Protein AF-A0A067C738-F1 (afdb_monomer)

Radius of gyration: 29.02 Å; Cα contacts (8 Å, |Δi|>4): 725; chains: 1; bounding box: 73×80×69 Å

Nearest PDB structures (foldseek):
  4gng-assembly1_A  TM=7.311E-01  e=3.292E-04  Homo sapiens
  9gbf-assembly2_B  TM=6.386E-01  e=1.486E-03  Homo sapiens
  5kq1-assembly1_A  TM=5.832E-01  e=2.709E-02  Schizosaccharomyces pombe 972h-
  2qkm-assembly2_E  TM=5.221E-01  e=3.581E-02  Schizosaccharomyces pombe
  2qkl-assembly1_A  TM=4.992E-01  e=1.094E-01  Schizosaccharomyces pombe

InterPro domains:
  IPR011011 Zinc finger, FYVE/PHD-type [SSF57903] (298-350)
  IPR013083 Zinc finger, RING/FYVE/PHD-type [G3DSA:3.30.40.10] (387-468)

Secondary structure (DSSP, 8-state):
-EEEEEEEEEESSS-SS-EEEEEEEEEEEEEEEPPP-SS-TT--EEEEEEEE-TTT--EEEEEETTT-EEETTEEEEESSSSEEEEEEESSHHHHHHHHHHHHHHHHHHHHHHHHHHHTTHHHHHHHHHHHHHHHHHHHHHHHHHHTTS-----PPPPPPPP-HHHHHHHHHHTTEEE-----TTS-----TTT----SEEEE-TT--TT-EEEHHHHHHHH---HHHHHHTSS----TTTTT---SHHHHS--PPP-BTTT---SSEEE-SS--B-TT--B-EEEHHHHHHHHHHHHSSS---TTT---S---EE-TTT--EE-HHHHHHHEEE-SSSTT-EEEHHHHS--TTGGG--THHHHTT-----TT-HHHHHHHHHHHHHHHHHT-S---SS-SB-TTT--BSS-PPP-SSSPBTTTB----GGGB-TTT-PBPSEEESSSS-EE-GGG--TTPEEEEE--TTSTT-EEEE-HHHHHHHHHHHHTTSS-TTGGG---

Solvent-accessible surface area (backbone atoms only — not comparable to full-atom values): 29401 Å² total; per-residue (Å²): 103,79,41,60,22,30,32,28,37,28,44,72,92,50,71,95,64,71,45,77,76,31,85,60,26,24,42,32,67,42,75,42,73,45,79,60,38,99,91,38,76,82,21,69,61,60,38,33,39,37,30,20,33,76,85,79,61,47,78,75,49,76,42,50,57,87,64,49,45,80,55,97,53,29,41,35,35,72,74,51,100,53,31,39,35,36,39,37,45,76,44,72,66,58,37,53,52,49,52,51,50,53,52,51,51,52,49,49,53,49,48,50,56,44,49,71,71,20,77,68,50,41,60,46,44,55,48,44,52,50,47,46,51,46,53,50,47,54,47,50,54,53,47,60,62,42,74,78,58,78,86,83,91,80,86,84,83,86,74,87,78,76,70,60,35,60,59,23,20,61,59,35,56,75,31,54,44,71,55,65,87,69,63,100,80,64,83,76,73,41,15,64,82,78,66,45,71,55,60,47,33,40,47,29,88,84,69,48,84,76,47,24,37,30,60,67,54,42,32,75,76,67,72,45,55,68,67,43,38,70,58,6,77,40,70,81,70,46,42,68,86,64,74,62,49,87,44,68,90,69,58,53,70,78,72,73,62,36,10,74,77,80,61,43,66,61,70,53,42,74,36,93,84,48,62,38,34,66,84,67,47,76,35,24,26,19,58,69,52,46,49,45,31,50,58,38,68,75,43,92,60,79,45,15,69,85,54,26,43,69,61,83,50,89,47,50,22,70,80,82,61,51,32,34,28,72,82,51,36,75,54,28,40,52,77,77,45,96,63,91,82,48,41,38,35,23,53,77,68,47,93,45,89,70,47,83,69,75,60,79,71,43,67,82,69,73,53,59,76,66,44,95,88,37,71,62,40,47,51,48,46,50,49,52,51,54,54,50,57,68,66,64,74,57,85,70,72,88,64,71,79,41,41,68,81,83,61,50,62,76,93,75,88,74,62,41,75,86,55,64,50,88,97,71,55,76,50,72,53,64,49,57,24,8,73,88,75,61,45,67,35,38,34,29,31,75,81,40,59,57,16,14,25,84,93,61,58,59,89,75,40,44,84,56,44,76,44,61,87,82,42,72,89,22,31,24,25,42,41,53,74,58,46,56,52,50,50,51,35,20,76,70,69,68,40,62,81,67,58,84,69,69,64,132

Organism: Saprolegnia parasitica (strain CBS 223.65) (NCBI:txid695850)

Mean predicted aligned error: 21.04 Å

Foldseek 3Di:
DKFWFWKWKDFQPDDDDIHTPGRIKIWDWDWDQAPADPVRNPSQTQIKTFIAHPPPRHTPAMDGLVQWDQDDQWIWGARDPGMIMITHGPDPVRSVVVVVVSVVSVVVNVVSVCCVVCVPPVCVVVVVVVVVVVVVVVCVVVVVVCVVPDDDDDDDDDDDDDPQQVVLLVQLVVQKDQPDPDDPPDDQQAALAPRHHDRIKGHAPVRDSSQIHHQVCCCPQVVDHPVCNNRSVDHDHRCVVVLNDDHPVSPVPLPQAAAPAPRHSPQWDFQPQDQAWLVRRGHIHHPVQNVLLVVLVVDPQQAANRRNDNPDQPDAAPPPRHTHRPVVLVGFWDDPDPPNPHIHGSLGPDPDPVSVQRDPVCVVVLNQRDDVVDLLSLLLNLLVVLVVQVVVPDPHPLDDQADQASRHGDDDDDACLPHADPPPGHHHALQQAAPPPGHGFQEAESRHSHTHHPVPPDPPKAWQACDPPSRPNHTYIHDPVNLVSVCVCCVVVSDPPPNSNPHD

pLDDT: mean 77.43, std 17.4, range [38.72, 97.25]

Sequence (504 aa):
MGFRGALLERRRDAGPGFRAVAASCELVLVIERIAPSEIDASGTVDAKALFQDPATKQLLSIARLADVTLEAGAVFWHADEAAVHCFRFDAAFAFAEVQRAVASIRRQEQLALVQHSLDAKHYATCANIMTSIVATEDRKEKNAIKRVRDEPVRARKKQPRHDASSDNRTFNLQWIGSAKPASANDARSVCHLCHLAHDRMFHCPNGEARHTYCANCVRKHFGQDETEFLSGAIRYHCRLCAHACSCEACQLPPQLPTCVVCTSKDDVAPHPSVLQNTRGQPLSLCASCLETLRASQEGSVPFCTLCGGLDDTELRCSTCKREFCDPCQDLMGTSLCAAKTKWQCASCVLPSFASIAIQPKAKAMGIVLVDPNDALTYTVSYAQMLVQREANKVPAKISEDSCFCCKDGGVLIECDHIAAIPDKGLWRCPRHFCFKCSAPTTHCCRFCVAAYCEKHVPRAAVMLGPAPSDLPDTTYIACRPCIEQLDEAAARGLLPSGFYKAIM

Structure (mmCIF, N/CA/C/O backbone):
data_AF-A0A067C738-F1
#
_entry.id   AF-A0A067C738-F1
#
loop_
_atom_site.group_PDB
_atom_site.id
_atom_site.type_symbol
_atom_site.label_atom_id
_atom_site.label_alt_id
_atom_site.label_comp_id
_atom_site.label_asym_id
_atom_site.label_entity_id
_atom_site.label_seq_id
_atom_site.pdbx_PDB_ins_code
_atom_site.Cartn_x
_atom_site.Cartn_y
_atom_site.Cartn_z
_atom_site.occupancy
_atom_site.B_iso_or_equiv
_atom_site.auth_seq_id
_atom_site.auth_comp_id
_atom_site.auth_asym_id
_atom_site.auth_atom_id
_atom_site.pdbx_PDB_model_num
ATOM 1 N N . MET A 1 1 ? -6.755 14.455 -17.516 1.00 60.12 1 MET A N 1
ATOM 2 C CA . MET A 1 1 ? -7.634 14.882 -16.398 1.00 60.12 1 MET A CA 1
ATOM 3 C C . MET A 1 1 ? -7.464 16.379 -16.215 1.00 60.12 1 MET A C 1
ATOM 5 O O . MET A 1 1 ? -6.321 16.817 -16.261 1.00 60.12 1 MET A O 1
ATOM 9 N N . GLY A 1 2 ? -8.559 17.134 -16.084 1.00 77.44 2 GLY A N 1
ATOM 10 C CA . GLY A 1 2 ? -8.537 18.590 -15.902 1.00 77.44 2 GLY A CA 1
ATOM 11 C C . GLY A 1 2 ? -8.889 18.976 -14.465 1.00 77.44 2 GLY A C 1
ATOM 12 O O . GLY A 1 2 ? -9.866 18.462 -13.923 1.00 77.44 2 GLY A O 1
ATOM 13 N N . PHE A 1 3 ? -8.110 19.863 -13.851 1.00 91.31 3 PHE A N 1
ATOM 14 C CA . PHE A 1 3 ? -8.323 20.356 -12.486 1.00 91.31 3 PHE A CA 1
ATOM 15 C C . PHE A 1 3 ? -8.498 21.874 -12.497 1.00 91.31 3 PHE A C 1
ATOM 17 O O . PHE A 1 3 ? -7.795 22.563 -13.229 1.00 91.31 3 PHE A O 1
ATOM 24 N N . ARG A 1 4 ? -9.432 22.402 -11.699 1.00 94.69 4 ARG A N 1
ATOM 25 C CA . ARG A 1 4 ? -9.735 23.842 -11.636 1.00 94.69 4 ARG A CA 1
ATOM 26 C C . ARG A 1 4 ? -8.970 24.536 -10.509 1.00 94.69 4 ARG A C 1
ATOM 28 O O . ARG A 1 4 ? -8.743 23.947 -9.446 1.00 94.69 4 ARG A O 1
ATOM 35 N N . GLY A 1 5 ? -8.562 25.770 -10.773 1.00 95.62 5 GLY A N 1
ATOM 36 C CA . GLY A 1 5 ? -7.835 26.603 -9.829 1.00 95.62 5 GLY A CA 1
ATOM 37 C C . GLY A 1 5 ? -7.567 28.003 -10.366 1.00 95.62 5 GLY A C 1
ATOM 38 O O . GLY A 1 5 ? -8.032 28.371 -11.444 1.00 95.62 5 GLY A O 1
ATOM 39 N N . ALA A 1 6 ? -6.756 28.763 -9.636 1.00 96.75 6 ALA A N 1
ATOM 40 C CA . ALA A 1 6 ? -6.251 30.067 -10.057 1.00 96.75 6 ALA A CA 1
ATOM 41 C C . ALA A 1 6 ? -4.759 29.983 -10.400 1.00 96.75 6 ALA A C 1
ATOM 43 O O . ALA A 1 6 ? -3.989 29.336 -9.686 1.00 96.75 6 ALA A O 1
ATOM 44 N N . LEU A 1 7 ? -4.344 30.668 -11.470 1.00 97.25 7 LEU A N 1
ATOM 45 C CA . LEU A 1 7 ? -2.940 30.815 -11.846 1.00 97.25 7 LEU A CA 1
ATOM 46 C C . LEU A 1 7 ? -2.413 32.159 -11.350 1.00 97.25 7 LEU A C 1
ATOM 48 O O . LEU A 1 7 ? -2.953 33.217 -11.680 1.00 97.25 7 LEU A O 1
ATOM 52 N N . LEU A 1 8 ? -1.340 32.109 -10.576 1.00 96.50 8 LEU A N 1
ATOM 53 C CA . LEU A 1 8 ? -0.698 33.245 -9.940 1.00 96.50 8 LEU A CA 1
ATOM 54 C C . LEU A 1 8 ? 0.774 33.320 -10.364 1.00 96.50 8 LEU A C 1
ATOM 56 O O . LEU A 1 8 ? 1.400 32.299 -10.628 1.00 96.50 8 LEU A O 1
ATOM 60 N N . GLU A 1 9 ? 1.349 34.517 -10.370 1.00 95.69 9 GLU A N 1
ATOM 61 C CA . GLU A 1 9 ? 2.761 34.761 -10.672 1.00 95.69 9 GLU A CA 1
ATOM 62 C C . GLU A 1 9 ? 3.375 35.661 -9.605 1.00 95.69 9 GLU A C 1
ATOM 64 O O . GLU A 1 9 ? 2.766 36.627 -9.146 1.00 95.69 9 GLU A O 1
ATOM 69 N N . ARG A 1 10 ? 4.616 35.371 -9.236 1.00 93.31 10 ARG A N 1
ATOM 70 C CA . ARG A 1 10 ? 5.464 36.269 -8.466 1.00 93.31 10 ARG A CA 1
ATOM 71 C C . ARG A 1 10 ? 6.724 36.553 -9.260 1.00 93.31 10 ARG A C 1
ATOM 73 O O . ARG A 1 10 ? 7.452 35.622 -9.592 1.00 93.31 10 ARG A O 1
ATOM 80 N N . ARG A 1 11 ? 7.012 37.832 -9.499 1.00 92.75 11 ARG A N 1
ATOM 81 C CA . ARG A 1 11 ? 8.268 38.261 -10.120 1.00 92.75 11 ARG A CA 1
ATOM 82 C C . ARG A 1 11 ? 9.243 38.799 -9.078 1.00 92.75 11 ARG A C 1
ATOM 84 O O . ARG A 1 11 ? 8.827 39.334 -8.053 1.00 92.75 11 ARG A O 1
ATOM 91 N N . ARG A 1 12 ? 10.538 38.619 -9.325 1.00 85.56 12 ARG A N 1
ATOM 92 C CA . ARG A 1 12 ? 11.636 38.982 -8.416 1.00 85.56 12 ARG A CA 1
ATOM 93 C C . ARG A 1 12 ? 11.843 40.499 -8.324 1.00 85.56 12 ARG A C 1
ATOM 95 O O . ARG A 1 12 ? 12.292 40.984 -7.293 1.00 85.56 12 ARG A O 1
ATOM 102 N N . ASP A 1 13 ? 11.513 41.211 -9.397 1.00 86.12 13 ASP A N 1
ATOM 103 C CA . ASP A 1 13 ? 11.526 42.671 -9.535 1.00 86.12 13 ASP A CA 1
ATOM 104 C C . ASP A 1 13 ? 10.233 43.338 -9.033 1.00 86.12 13 ASP A C 1
ATOM 106 O O . ASP A 1 13 ? 10.204 44.547 -8.803 1.00 86.12 13 ASP A O 1
ATOM 110 N N . ALA A 1 14 ? 9.171 42.558 -8.824 1.00 75.94 14 ALA A N 1
ATOM 111 C CA . ALA A 1 14 ? 7.927 43.030 -8.236 1.00 75.94 14 ALA A CA 1
ATOM 112 C C . ALA A 1 14 ? 7.981 42.980 -6.697 1.00 75.94 14 ALA A C 1
ATOM 114 O O . ALA A 1 14 ? 8.724 42.201 -6.096 1.00 75.94 14 ALA A O 1
ATOM 115 N N . GLY A 1 15 ? 7.168 43.821 -6.047 1.00 77.94 15 GLY A N 1
ATOM 116 C CA . GLY A 1 15 ? 7.011 43.828 -4.590 1.00 77.94 15 GLY A CA 1
ATOM 117 C C . GLY A 1 15 ? 6.569 42.470 -4.008 1.00 77.94 15 GLY A C 1
ATOM 118 O O . GLY A 1 15 ? 6.277 41.522 -4.740 1.00 77.94 15 GLY A O 1
ATOM 119 N N . PRO A 1 16 ? 6.510 42.338 -2.671 1.00 80.38 16 PRO A N 1
ATOM 120 C CA . PRO A 1 16 ? 6.149 41.077 -2.033 1.00 80.38 16 PRO A CA 1
ATOM 121 C C . PRO A 1 16 ? 4.723 40.645 -2.411 1.00 80.38 16 PRO A C 1
ATOM 123 O O . PRO A 1 16 ? 3.777 41.410 -2.253 1.00 80.38 16 PRO A O 1
ATOM 126 N N . GLY A 1 17 ? 4.567 39.396 -2.862 1.00 86.19 17 GLY A N 1
ATOM 127 C CA . GLY A 1 17 ? 3.261 38.781 -3.115 1.00 86.19 17 GLY A CA 1
ATOM 128 C C . GLY A 1 17 ? 3.160 38.070 -4.461 1.00 86.19 17 GLY A C 1
ATOM 129 O O . GLY A 1 17 ? 4.087 38.088 -5.267 1.00 86.19 17 GLY A O 1
ATOM 130 N N . PHE A 1 18 ? 2.023 37.414 -4.677 1.00 91.50 18 PHE A N 1
ATOM 131 C CA . PHE A 1 18 ? 1.648 36.821 -5.958 1.00 91.50 18 PHE A CA 1
ATOM 132 C C . PHE A 1 18 ? 0.549 37.675 -6.600 1.00 91.50 18 PHE A C 1
ATOM 134 O O . PHE A 1 18 ? -0.413 38.045 -5.926 1.00 91.50 18 PHE A O 1
ATOM 141 N N . ARG A 1 19 ? 0.670 37.963 -7.898 1.00 94.06 19 ARG A N 1
ATOM 142 C CA . ARG A 1 19 ? -0.390 38.567 -8.714 1.00 94.06 19 ARG A CA 1
ATOM 143 C C . ARG A 1 19 ? -1.177 37.482 -9.439 1.00 94.06 19 ARG A C 1
ATOM 145 O O . ARG A 1 19 ? -0.601 36.475 -9.840 1.00 94.06 19 ARG A O 1
ATOM 152 N N . ALA A 1 20 ? -2.477 37.680 -9.627 1.00 94.12 20 ALA A N 1
ATOM 153 C CA . ALA A 1 20 ? -3.279 36.763 -10.429 1.00 94.12 20 ALA A CA 1
ATOM 154 C C . ALA A 1 20 ? -2.957 36.942 -11.919 1.00 94.12 20 ALA A C 1
ATOM 156 O O . ALA A 1 20 ? -3.075 38.045 -12.448 1.00 94.12 20 ALA A O 1
ATOM 157 N N . VAL A 1 21 ? -2.559 35.854 -12.578 1.00 93.44 21 VAL A N 1
ATOM 158 C CA . VAL A 1 21 ? -2.410 35.769 -14.040 1.00 93.44 21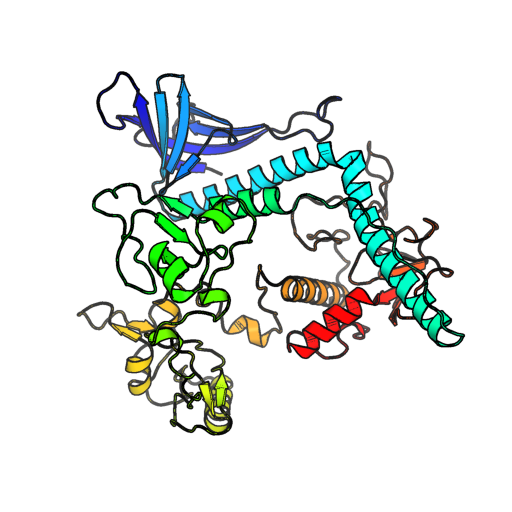 VAL A CA 1
ATOM 159 C C . VAL A 1 21 ? -3.746 35.377 -14.663 1.00 93.44 21 VAL A C 1
ATOM 161 O O . VAL A 1 21 ? -4.170 35.971 -15.647 1.00 93.44 21 VAL A O 1
ATOM 164 N N . ALA A 1 22 ? -4.438 34.413 -14.049 1.00 96.00 22 ALA A N 1
ATOM 165 C CA . ALA A 1 22 ? -5.795 34.029 -14.409 1.00 96.00 22 ALA A CA 1
ATOM 166 C C . ALA A 1 22 ? -6.576 33.609 -13.159 1.00 96.00 22 ALA A C 1
ATOM 168 O O . ALA A 1 22 ? -6.132 32.751 -12.394 1.00 96.00 22 ALA A O 1
ATOM 169 N N . ALA A 1 23 ? -7.756 34.201 -12.965 1.00 93.19 23 ALA A N 1
ATOM 170 C CA . ALA A 1 23 ? -8.640 33.870 -11.846 1.00 93.19 23 ALA A CA 1
ATOM 171 C C . ALA A 1 23 ? -9.281 32.479 -11.986 1.00 93.19 23 ALA A C 1
ATOM 173 O O . ALA A 1 23 ? -9.658 31.879 -10.987 1.00 93.19 23 ALA A O 1
ATOM 174 N N . SER A 1 24 ? -9.385 31.969 -13.216 1.00 94.88 24 SER A N 1
ATOM 175 C CA . SER A 1 24 ? -9.829 30.611 -13.502 1.00 94.88 24 SER A CA 1
ATOM 176 C C . SER A 1 24 ? -8.886 29.976 -14.514 1.00 94.88 24 SER A C 1
ATOM 178 O O . SER A 1 24 ? -8.642 30.523 -15.586 1.00 94.88 24 SER A O 1
ATOM 180 N N . CYS A 1 25 ? -8.324 28.837 -14.144 1.00 96.44 25 CYS A N 1
ATOM 181 C CA . CYS A 1 25 ? -7.328 28.104 -14.898 1.00 96.44 25 CYS A CA 1
ATOM 182 C C . CYS A 1 25 ? -7.613 26.604 -14.776 1.00 96.44 25 CYS A C 1
ATOM 184 O O . CYS A 1 25 ? -8.096 26.111 -13.752 1.00 96.44 25 CYS A O 1
ATOM 186 N N . GLU A 1 26 ? -7.339 25.874 -15.847 1.00 96.94 26 GLU A N 1
ATOM 187 C CA . GLU A 1 26 ? -7.391 24.424 -15.905 1.00 96.94 26 GLU A CA 1
ATOM 188 C C . GLU A 1 26 ? -5.979 23.852 -15.951 1.00 96.94 26 GLU A C 1
ATOM 190 O O . GLU A 1 26 ? -5.241 24.100 -16.901 1.00 96.94 26 GLU A O 1
ATOM 195 N N . LEU A 1 27 ? -5.629 23.041 -14.958 1.00 95.38 27 LEU A N 1
ATOM 196 C CA . LEU A 1 27 ? -4.454 22.184 -15.004 1.00 95.38 27 LEU A CA 1
ATOM 197 C C . LEU A 1 27 ? -4.805 20.883 -15.728 1.00 95.38 27 LEU A C 1
ATOM 199 O O . LEU A 1 27 ? -5.680 20.139 -15.283 1.00 95.38 27 LEU A O 1
ATOM 203 N N . VAL A 1 28 ? -4.071 20.571 -16.790 1.00 93.06 28 VAL A N 1
ATOM 204 C CA . VAL A 1 28 ? -4.126 19.295 -17.501 1.00 93.06 28 VAL A CA 1
ATOM 205 C C . VAL A 1 28 ? -2.760 18.628 -17.435 1.00 93.06 28 VAL A C 1
ATOM 207 O O . VAL A 1 28 ? -1.756 19.187 -17.868 1.00 93.06 28 VAL A O 1
ATOM 210 N N . LEU A 1 29 ? -2.723 17.411 -16.899 1.00 88.19 29 LEU A N 1
ATOM 211 C CA . LEU A 1 29 ? -1.525 16.575 -16.939 1.00 88.19 29 LEU A CA 1
ATOM 212 C C . LEU A 1 29 ? -1.472 15.847 -18.280 1.00 88.19 29 LEU A C 1
ATOM 214 O O . LEU A 1 29 ? -2.407 15.111 -18.616 1.00 88.19 29 LEU A O 1
ATOM 218 N N . VAL A 1 30 ? -0.389 16.055 -19.022 1.00 83.56 30 VAL A N 1
ATOM 219 C CA . VAL A 1 30 ? -0.126 15.419 -20.311 1.00 83.56 30 VAL A CA 1
ATOM 220 C C . VAL A 1 30 ? 1.126 14.569 -20.215 1.00 83.56 30 VAL A C 1
ATOM 222 O O . VAL A 1 30 ? 2.119 14.936 -19.597 1.00 83.56 30 VAL A O 1
ATOM 225 N N . ILE A 1 31 ? 1.026 13.392 -20.812 1.00 73.56 31 ILE A N 1
ATOM 226 C CA . ILE A 1 31 ? 2.033 12.341 -20.828 1.00 73.56 31 ILE A CA 1
ATOM 227 C C . ILE A 1 31 ? 2.347 12.147 -22.310 1.00 73.56 31 ILE A C 1
ATOM 229 O O . ILE A 1 31 ? 1.601 11.458 -23.009 1.00 73.56 31 ILE A O 1
ATOM 233 N N . GLU A 1 32 ? 3.380 12.824 -22.815 1.00 63.81 32 GLU A N 1
ATOM 234 C CA . GLU A 1 32 ? 3.818 12.651 -24.202 1.00 63.81 32 GLU A CA 1
ATOM 235 C C . GLU A 1 32 ? 4.728 11.428 -24.281 1.00 63.81 32 GLU A C 1
ATOM 237 O O . GLU A 1 32 ? 5.767 11.369 -23.628 1.00 63.81 32 GLU A O 1
ATOM 242 N N . ARG A 1 33 ? 4.328 10.431 -25.074 1.00 57.38 33 ARG A N 1
ATOM 243 C CA . ARG A 1 33 ? 5.192 9.293 -25.396 1.00 57.38 33 ARG A CA 1
ATOM 244 C C . ARG A 1 33 ? 6.021 9.654 -26.618 1.00 57.38 33 ARG A C 1
ATOM 246 O O . ARG A 1 33 ? 5.463 9.802 -27.705 1.00 57.38 33 ARG A O 1
ATOM 253 N N . ILE A 1 34 ? 7.330 9.784 -26.445 1.00 56.16 34 ILE A N 1
ATOM 254 C CA . ILE A 1 34 ? 8.255 9.933 -27.569 1.00 56.16 34 ILE A CA 1
ATOM 255 C C . ILE A 1 34 ? 8.500 8.539 -28.160 1.00 56.16 34 ILE A C 1
ATOM 257 O O . ILE A 1 34 ? 8.542 7.544 -27.433 1.00 56.16 34 ILE A O 1
ATOM 261 N N . ALA A 1 35 ? 8.610 8.449 -29.489 1.00 51.84 35 ALA A N 1
ATOM 262 C CA . ALA A 1 35 ? 8.999 7.205 -30.142 1.00 51.84 35 ALA A CA 1
ATOM 263 C C . ALA A 1 35 ? 10.351 6.726 -29.573 1.00 51.84 35 ALA A C 1
ATOM 265 O O . ALA A 1 35 ? 11.248 7.553 -29.390 1.00 51.84 35 ALA A O 1
ATOM 266 N N . PRO A 1 36 ? 10.510 5.423 -29.283 1.00 53.59 36 PRO A N 1
ATOM 267 C CA . PRO A 1 36 ? 11.765 4.912 -28.754 1.00 53.59 36 PRO A CA 1
ATOM 268 C C . PRO A 1 36 ? 12.918 5.237 -29.713 1.00 53.59 36 PRO A C 1
ATOM 270 O O . PRO A 1 36 ? 12.786 5.090 -30.928 1.00 53.59 36 PRO A O 1
ATOM 273 N N . SER A 1 37 ? 14.038 5.702 -29.164 1.00 49.22 37 SER A N 1
ATOM 274 C CA . SER A 1 37 ? 15.256 6.045 -29.908 1.00 49.22 37 SER A CA 1
ATOM 275 C C . SER A 1 37 ? 16.437 5.201 -29.429 1.00 49.22 37 SER A C 1
ATOM 277 O O . SER A 1 37 ? 16.372 4.597 -28.363 1.00 49.22 37 SER A O 1
ATOM 279 N N . GLU A 1 38 ? 17.545 5.179 -30.175 1.00 43.72 38 GLU A N 1
ATOM 280 C CA . GLU A 1 38 ? 18.764 4.458 -29.759 1.00 43.72 38 GLU A CA 1
ATOM 281 C C . GLU A 1 38 ? 19.337 4.959 -28.419 1.00 43.72 38 GLU A C 1
ATOM 283 O O . GLU A 1 38 ? 20.021 4.217 -27.719 1.00 43.72 38 GLU A O 1
ATOM 288 N N . ILE A 1 39 ? 19.035 6.205 -28.041 1.00 43.75 39 ILE A N 1
ATOM 289 C CA . ILE A 1 39 ? 19.454 6.814 -26.770 1.00 43.75 39 ILE A CA 1
ATOM 290 C C . ILE A 1 39 ? 18.414 6.538 -25.666 1.00 43.75 39 ILE A C 1
ATOM 292 O O . ILE A 1 39 ? 18.765 6.391 -24.494 1.00 43.75 39 ILE A O 1
ATOM 296 N N . ASP A 1 40 ? 17.140 6.408 -26.041 1.00 45.28 40 ASP A N 1
ATOM 297 C CA . ASP A 1 40 ? 16.008 6.164 -25.148 1.00 45.28 40 ASP A CA 1
ATOM 298 C C . ASP A 1 40 ? 15.085 5.071 -25.708 1.00 45.28 40 ASP A C 1
ATOM 300 O O . ASP A 1 40 ? 14.031 5.338 -26.294 1.00 45.28 40 ASP A O 1
ATOM 304 N N . ALA A 1 41 ? 15.492 3.815 -25.520 1.00 48.84 41 ALA A N 1
ATOM 305 C CA . ALA A 1 41 ? 14.759 2.641 -25.992 1.00 48.84 41 ALA A CA 1
ATOM 306 C C . ALA A 1 41 ? 13.438 2.398 -25.233 1.00 48.84 41 ALA A C 1
ATOM 308 O O . ALA A 1 41 ? 12.624 1.578 -25.659 1.00 48.84 41 ALA A O 1
ATOM 309 N N . SER A 1 42 ? 13.212 3.111 -24.121 1.00 50.00 42 SER A N 1
ATOM 310 C CA . SER A 1 42 ? 11.985 3.021 -23.324 1.00 50.00 42 SER A CA 1
ATOM 311 C C . SER A 1 42 ? 10.863 3.929 -23.843 1.00 50.00 42 SER A C 1
ATOM 313 O O . SER A 1 42 ? 9.698 3.711 -23.504 1.00 50.00 42 SER A O 1
ATOM 315 N N . GLY A 1 43 ? 11.199 4.914 -24.690 1.00 51.81 43 GLY A N 1
ATOM 316 C CA . GLY A 1 43 ? 10.274 5.968 -25.109 1.00 51.81 43 GLY A CA 1
ATOM 317 C C . GLY A 1 43 ? 9.851 6.835 -23.922 1.00 51.81 43 GLY A C 1
ATOM 318 O O . GLY A 1 43 ? 8.652 6.989 -23.667 1.00 51.81 43 GLY A O 1
ATOM 319 N N . THR A 1 44 ? 10.826 7.328 -23.150 1.00 51.66 44 THR A N 1
ATOM 320 C CA . THR A 1 44 ? 10.587 8.018 -21.882 1.00 51.66 44 THR A CA 1
ATOM 321 C C . THR A 1 44 ? 9.690 9.229 -22.092 1.00 51.66 44 THR A C 1
ATOM 323 O O . THR A 1 44 ? 9.772 9.990 -23.057 1.00 51.66 44 THR A O 1
ATOM 326 N N . VAL A 1 45 ? 8.777 9.342 -21.144 1.00 58.81 45 VAL A N 1
ATOM 327 C CA . VAL A 1 45 ? 7.610 10.196 -21.148 1.00 58.81 45 VAL A CA 1
ATOM 328 C C . VAL A 1 45 ? 8.015 11.614 -20.753 1.00 58.81 45 VAL A C 1
ATOM 330 O O . VAL A 1 45 ? 8.363 11.840 -19.598 1.00 58.81 45 VAL A O 1
ATOM 333 N N . ASP A 1 46 ? 7.937 12.582 -21.667 1.00 63.78 46 ASP A N 1
ATOM 334 C CA . ASP A 1 46 ? 8.006 13.997 -21.285 1.00 63.78 46 ASP A CA 1
ATOM 335 C C . ASP A 1 46 ? 6.645 14.377 -20.690 1.00 63.78 46 ASP A C 1
ATOM 337 O O . ASP A 1 46 ? 5.652 14.602 -21.394 1.00 63.78 46 ASP A O 1
ATOM 341 N N . ALA A 1 47 ? 6.559 14.317 -19.363 1.00 78.94 47 ALA A N 1
ATOM 342 C CA . ALA A 1 47 ? 5.329 14.588 -18.649 1.00 78.94 47 ALA A CA 1
ATOM 343 C C . ALA A 1 47 ? 5.230 16.092 -18.349 1.00 78.94 47 ALA A C 1
ATOM 345 O O . ALA A 1 47 ? 6.072 16.682 -17.665 1.00 78.94 47 ALA A O 1
ATOM 346 N N . LYS A 1 48 ? 4.169 16.726 -18.849 1.00 87.56 48 LYS A N 1
ATOM 347 C CA . LYS A 1 48 ? 3.955 18.174 -18.771 1.00 87.56 48 LYS A CA 1
ATOM 348 C C . LYS A 1 48 ? 2.679 18.496 -18.008 1.00 87.56 48 LYS A C 1
ATOM 350 O O . LYS A 1 48 ? 1.649 17.840 -18.157 1.00 87.56 48 LYS A O 1
ATOM 355 N N . ALA A 1 49 ? 2.743 19.545 -17.204 1.00 90.94 49 ALA A N 1
ATOM 356 C CA . ALA A 1 49 ? 1.587 20.223 -16.651 1.00 90.94 49 ALA A CA 1
ATOM 357 C C . ALA A 1 49 ? 1.242 21.402 -17.568 1.00 90.94 49 ALA A C 1
ATOM 359 O O . ALA A 1 49 ? 2.014 22.354 -17.683 1.00 90.94 49 ALA A O 1
ATOM 360 N N . LEU A 1 50 ? 0.097 21.318 -18.240 1.00 94.06 50 LEU A N 1
ATOM 361 C CA . LEU A 1 50 ? -0.467 22.398 -19.043 1.00 94.06 50 LEU A CA 1
ATOM 362 C C . LEU A 1 50 ? -1.446 23.189 -18.186 1.00 94.06 50 LEU A C 1
ATOM 364 O O . LEU A 1 50 ? -2.310 22.610 -17.531 1.00 94.06 50 LEU A O 1
ATOM 368 N N . PHE A 1 51 ? -1.337 24.506 -18.236 1.00 95.56 51 PHE A N 1
ATOM 369 C CA . PHE A 1 51 ? -2.231 25.433 -17.563 1.00 95.56 51 PHE A CA 1
ATOM 370 C C . PHE A 1 51 ? -2.928 26.243 -18.640 1.00 95.56 51 PHE A C 1
ATOM 372 O O . PHE A 1 51 ? -2.273 26.993 -19.361 1.00 95.56 51 PHE A O 1
ATOM 379 N N . GLN A 1 52 ? -4.233 26.066 -18.789 1.00 96.75 52 GLN A N 1
ATOM 380 C CA . GLN A 1 52 ? -4.991 26.641 -19.896 1.00 96.75 52 GLN A CA 1
ATOM 381 C C . GLN A 1 52 ? -6.286 27.288 -19.419 1.00 96.75 52 GLN A C 1
ATOM 383 O O . GLN A 1 52 ? -6.811 26.958 -18.354 1.00 96.75 52 GLN A O 1
ATOM 388 N N . ASP A 1 53 ? -6.821 28.198 -20.221 1.00 95.38 53 ASP A N 1
ATOM 389 C CA . ASP A 1 53 ? -8.125 28.784 -19.962 1.00 95.38 53 ASP A CA 1
ATOM 390 C C . ASP A 1 53 ? -9.221 27.693 -20.002 1.00 95.38 53 ASP A C 1
ATOM 392 O O . ASP A 1 53 ? -9.290 26.904 -20.954 1.00 95.38 53 ASP A O 1
ATOM 396 N N . PRO A 1 54 ? -10.099 27.630 -18.987 1.00 92.62 54 PRO A N 1
ATOM 397 C CA . PRO A 1 54 ? -11.183 26.662 -18.902 1.00 92.62 54 PRO A CA 1
ATOM 398 C C . PRO A 1 54 ? -12.080 26.552 -20.130 1.00 92.62 54 PRO A C 1
ATOM 400 O O . PRO A 1 54 ? -12.513 25.439 -20.460 1.00 92.62 54 PRO A O 1
ATOM 403 N N . ALA A 1 55 ? -12.403 27.704 -20.718 1.00 93.31 55 ALA A N 1
ATOM 404 C CA . ALA A 1 55 ? -13.443 27.899 -21.711 1.00 93.31 55 ALA A CA 1
ATOM 405 C C . ALA A 1 55 ? -12.852 27.939 -23.119 1.00 93.31 55 ALA A C 1
ATOM 407 O O . ALA A 1 55 ? -13.344 27.243 -24.003 1.00 93.31 55 ALA A O 1
ATOM 408 N N . THR A 1 56 ? -11.776 28.701 -23.319 1.00 95.12 56 THR A N 1
ATOM 409 C CA . THR A 1 56 ? -11.151 28.880 -24.638 1.00 95.12 56 THR A CA 1
ATOM 410 C C . THR A 1 56 ? -10.076 27.841 -24.936 1.00 95.12 56 THR A C 1
ATOM 412 O O . THR A 1 56 ? -9.667 27.714 -26.087 1.00 95.12 56 THR A O 1
ATOM 415 N N . LYS A 1 57 ? -9.608 27.098 -23.920 1.00 93.06 57 LYS A N 1
ATOM 416 C CA . LYS A 1 57 ? -8.453 26.184 -24.004 1.00 93.06 57 LYS A CA 1
ATOM 417 C C . LYS A 1 57 ? -7.155 26.877 -24.427 1.00 93.06 57 LYS A C 1
ATOM 419 O O . LYS A 1 57 ? -6.198 26.214 -24.813 1.00 93.06 57 LYS A O 1
ATOM 424 N N . GLN A 1 58 ? -7.099 28.206 -24.331 1.00 95.44 58 GLN A N 1
ATOM 425 C CA . GLN A 1 58 ? -5.886 28.961 -24.597 1.00 95.44 58 GLN A CA 1
ATOM 426 C C . GLN A 1 58 ? -4.817 28.592 -23.568 1.00 95.44 58 GLN A C 1
ATOM 428 O O . GLN A 1 58 ? -5.052 28.688 -22.365 1.00 95.44 58 GLN A O 1
ATOM 433 N N . LEU A 1 59 ? -3.637 28.187 -24.036 1.00 95.44 59 LEU A N 1
ATOM 434 C CA . LEU A 1 59 ? -2.513 27.874 -23.163 1.00 95.44 59 LEU A CA 1
ATOM 435 C C . LEU A 1 59 ? -2.028 29.147 -22.456 1.00 95.44 59 LEU A C 1
ATOM 437 O O . LEU A 1 59 ? -1.675 30.129 -23.104 1.00 95.44 59 LEU A O 1
ATOM 441 N N . LEU A 1 60 ? -2.001 29.106 -21.127 1.00 93.88 60 LEU A N 1
ATOM 442 C CA . LEU A 1 60 ? -1.535 30.190 -20.264 1.00 93.88 60 LEU A CA 1
ATOM 443 C C . LEU A 1 60 ? -0.108 29.933 -19.778 1.00 93.88 60 LEU A C 1
ATOM 445 O O . LEU A 1 60 ? 0.697 30.853 -19.678 1.00 93.88 60 LEU A O 1
ATOM 449 N N . SER A 1 61 ? 0.212 28.680 -19.450 1.00 94.62 61 SER A N 1
ATOM 450 C CA . SER A 1 61 ? 1.551 28.282 -19.021 1.00 94.62 61 SER A CA 1
ATOM 451 C C . SER A 1 61 ? 1.763 26.782 -19.204 1.00 94.62 61 SER A C 1
ATOM 453 O O . SER A 1 61 ? 0.811 26.008 -19.299 1.00 94.62 61 SER A O 1
ATOM 455 N N . ILE A 1 62 ? 3.024 26.366 -19.232 1.00 93.12 62 ILE A N 1
ATOM 456 C CA . ILE A 1 62 ? 3.428 24.967 -19.299 1.00 93.12 62 ILE A CA 1
ATOM 457 C C . ILE A 1 62 ? 4.621 24.747 -18.376 1.00 93.12 62 ILE A C 1
ATOM 459 O O . ILE A 1 62 ? 5.480 25.619 -18.248 1.00 93.12 62 ILE A O 1
ATOM 463 N N . ALA A 1 63 ? 4.667 23.589 -17.732 1.00 89.31 63 ALA A N 1
ATOM 464 C CA . ALA A 1 63 ? 5.786 23.180 -16.898 1.00 89.31 63 ALA A CA 1
ATOM 465 C C . ALA A 1 63 ? 6.098 21.704 -17.124 1.00 89.31 63 ALA A C 1
ATOM 467 O O . ALA A 1 63 ? 5.183 20.894 -17.281 1.00 89.31 63 ALA A O 1
ATOM 468 N N . ARG A 1 64 ? 7.378 21.331 -17.083 1.00 85.00 64 ARG A N 1
ATOM 469 C CA . ARG A 1 64 ? 7.755 19.917 -16.967 1.00 85.00 64 ARG A CA 1
ATOM 470 C C . ARG A 1 64 ? 7.419 19.444 -15.560 1.00 85.00 64 ARG A C 1
ATOM 472 O O . ARG A 1 64 ? 7.711 20.141 -14.590 1.00 85.00 64 ARG A O 1
ATOM 479 N N . LEU A 1 65 ? 6.849 18.251 -15.421 1.00 83.00 65 LEU A N 1
ATOM 480 C CA . LEU A 1 65 ? 6.493 17.691 -14.112 1.00 83.00 65 LEU A CA 1
ATOM 481 C C . LEU A 1 65 ? 7.711 17.437 -13.203 1.00 83.00 65 LEU A C 1
ATOM 483 O O . LEU A 1 65 ? 7.577 17.390 -11.974 1.00 83.00 65 LEU A O 1
ATOM 487 N N . ALA A 1 66 ? 8.906 17.329 -13.783 1.00 76.81 66 ALA A N 1
ATOM 488 C CA . ALA A 1 66 ? 10.165 17.301 -13.044 1.00 76.81 66 ALA A CA 1
ATOM 489 C C . ALA A 1 66 ? 10.465 18.630 -12.321 1.00 76.81 66 ALA A C 1
ATOM 491 O O . ALA A 1 66 ? 11.019 18.612 -11.225 1.00 76.81 66 ALA A O 1
ATOM 492 N N . ASP A 1 67 ? 10.042 19.763 -12.890 1.00 82.38 67 ASP A N 1
ATOM 493 C CA . ASP A 1 67 ? 10.347 21.106 -12.379 1.00 82.38 67 ASP A CA 1
ATOM 494 C C . ASP A 1 67 ? 9.251 21.664 -11.461 1.00 82.38 67 ASP A C 1
ATOM 496 O O . ASP A 1 67 ? 9.419 22.728 -10.860 1.00 82.38 67 ASP A O 1
ATOM 500 N N . VAL A 1 68 ? 8.112 20.970 -11.345 1.00 88.12 68 VAL A N 1
ATOM 501 C CA . VAL A 1 68 ? 7.033 21.421 -10.463 1.00 88.12 68 VAL A CA 1
ATOM 502 C C . VAL A 1 68 ? 7.275 21.011 -9.011 1.00 88.12 68 VAL A C 1
ATOM 504 O O . VAL A 1 68 ? 7.713 19.903 -8.706 1.00 88.12 68 VAL A O 1
ATOM 507 N N . THR A 1 69 ? 6.906 21.874 -8.076 1.00 90.75 69 THR A N 1
ATOM 508 C CA . THR A 1 69 ? 6.869 21.581 -6.639 1.00 90.75 69 THR A CA 1
ATOM 509 C C . THR A 1 69 ? 5.421 21.595 -6.165 1.00 90.75 69 THR A C 1
ATOM 511 O O . THR A 1 69 ? 4.655 22.476 -6.541 1.00 90.75 69 THR A O 1
ATOM 514 N N . LEU A 1 70 ? 5.026 20.606 -5.363 1.00 91.19 70 LEU A N 1
ATOM 515 C CA . LEU A 1 70 ? 3.679 20.507 -4.799 1.00 91.19 70 LEU A CA 1
ATOM 516 C C . LEU A 1 70 ? 3.730 20.878 -3.321 1.00 91.19 70 LEU A C 1
ATOM 518 O O . LEU A 1 70 ? 4.406 20.201 -2.550 1.00 91.19 70 LEU A O 1
ATOM 522 N N . GLU A 1 71 ? 3.009 21.921 -2.921 1.00 87.62 71 GLU A N 1
ATOM 523 C CA . GLU A 1 71 ? 3.004 22.385 -1.533 1.00 87.62 71 GLU A CA 1
ATOM 524 C C . GLU A 1 71 ? 1.671 23.056 -1.187 1.00 87.62 71 GLU A C 1
ATOM 526 O O . GLU A 1 71 ? 1.121 23.807 -1.988 1.00 87.62 71 GLU A O 1
ATOM 531 N N . ALA A 1 72 ? 1.146 22.773 0.010 1.00 83.62 72 ALA A N 1
ATOM 532 C CA . ALA A 1 72 ? 0.015 23.483 0.618 1.00 83.62 72 ALA A CA 1
ATOM 533 C C . ALA A 1 72 ? -1.212 23.713 -0.299 1.00 83.62 72 ALA A C 1
ATOM 535 O O . ALA A 1 72 ? -1.816 24.786 -0.285 1.00 83.62 72 ALA A O 1
ATOM 536 N N . GLY A 1 73 ? -1.605 22.715 -1.100 1.00 88.38 73 GLY A N 1
ATOM 537 C CA . GLY A 1 73 ? -2.753 22.861 -2.001 1.00 88.38 73 GLY A CA 1
ATOM 538 C C . GLY A 1 73 ? -2.448 23.631 -3.289 1.00 88.38 73 GLY A C 1
ATOM 539 O O . GLY A 1 73 ? -3.370 24.186 -3.890 1.00 88.38 73 GLY A O 1
ATOM 540 N N . ALA A 1 74 ? -1.180 23.699 -3.704 1.00 92.88 74 ALA A N 1
ATOM 541 C CA . ALA A 1 74 ? -0.740 24.395 -4.907 1.00 92.88 74 ALA A CA 1
ATOM 542 C C . ALA A 1 74 ? 0.411 23.680 -5.642 1.00 92.88 74 A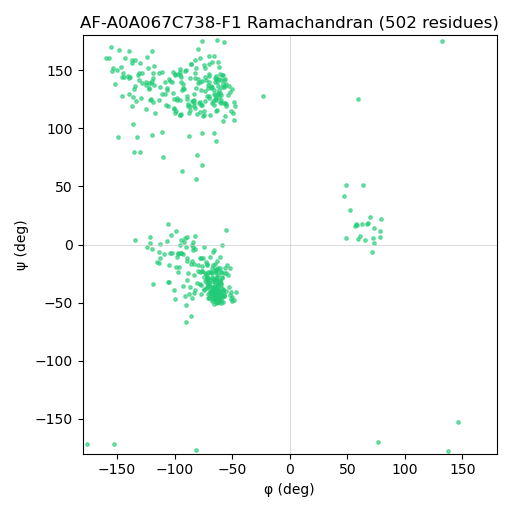LA A C 1
ATOM 544 O O . ALA A 1 74 ? 1.123 22.845 -5.078 1.00 92.88 74 ALA A O 1
ATOM 545 N N . VAL A 1 75 ? 0.577 24.026 -6.921 1.00 94.38 75 VAL A N 1
ATOM 546 C CA . VAL A 1 75 ? 1.699 23.632 -7.788 1.00 94.38 75 VAL A CA 1
ATOM 547 C C . VAL A 1 75 ? 2.552 24.863 -8.074 1.00 94.38 75 VAL A C 1
ATOM 549 O O . VAL A 1 75 ? 2.014 25.870 -8.517 1.00 94.38 75 VAL A O 1
ATOM 552 N N . PHE A 1 76 ? 3.863 24.783 -7.878 1.00 94.25 76 PHE A N 1
ATOM 553 C CA . PHE A 1 76 ? 4.815 25.869 -8.121 1.00 94.25 76 PHE A CA 1
ATOM 554 C C . PHE A 1 76 ? 5.833 25.477 -9.183 1.00 94.25 76 PHE A C 1
ATOM 556 O O . PHE A 1 76 ? 6.269 24.330 -9.206 1.00 94.25 76 PHE A O 1
ATOM 563 N N . TRP A 1 77 ? 6.239 26.413 -10.035 1.00 94.44 77 TRP A N 1
ATOM 564 C CA . TRP A 1 77 ? 7.343 26.218 -10.979 1.00 94.44 77 TRP A CA 1
ATOM 565 C C . TRP A 1 77 ? 7.938 27.559 -11.402 1.00 94.44 77 TRP A C 1
ATOM 567 O O . TRP A 1 77 ? 7.306 28.608 -11.273 1.00 94.44 77 TRP A O 1
ATOM 577 N N . HIS A 1 78 ? 9.162 27.529 -11.916 1.00 91.25 78 HIS A N 1
ATOM 578 C CA . HIS A 1 78 ? 9.777 28.700 -12.530 1.00 91.25 78 HIS A CA 1
ATOM 579 C C . HIS A 1 78 ? 9.213 28.894 -13.939 1.00 91.25 78 HIS A C 1
ATOM 581 O O . HIS A 1 78 ? 9.289 27.985 -14.762 1.00 91.25 78 HIS A O 1
ATOM 587 N N . ALA A 1 79 ? 8.626 30.062 -14.198 1.00 86.12 79 ALA A N 1
ATOM 588 C CA . ALA A 1 79 ? 8.175 30.443 -15.534 1.00 86.12 79 ALA A CA 1
ATOM 589 C C . ALA A 1 79 ? 9.339 31.004 -16.363 1.00 86.12 79 ALA A C 1
ATOM 591 O O . ALA A 1 79 ? 9.466 30.692 -17.543 1.00 86.12 79 ALA A O 1
ATOM 592 N N . ASP A 1 80 ? 10.209 31.783 -15.717 1.00 87.12 80 ASP A N 1
ATOM 593 C CA . ASP A 1 80 ? 11.485 32.262 -16.244 1.00 87.12 80 ASP A CA 1
ATOM 594 C C . ASP A 1 80 ? 12.476 32.515 -15.079 1.00 87.12 80 ASP A C 1
ATOM 596 O O . ASP A 1 80 ? 12.212 32.154 -13.926 1.00 87.12 80 ASP A O 1
ATOM 600 N N . GLU A 1 81 ? 13.639 33.114 -15.353 1.00 85.56 81 GLU A N 1
ATOM 601 C CA . GLU A 1 81 ? 14.663 33.398 -14.331 1.00 85.56 81 GLU A CA 1
ATOM 602 C C . GLU A 1 81 ? 14.189 34.372 -13.233 1.00 85.56 81 GLU A C 1
ATOM 604 O O . GLU A 1 81 ? 14.674 34.343 -12.091 1.00 85.56 81 GLU A O 1
ATOM 609 N N . ALA A 1 82 ? 13.229 35.234 -13.563 1.00 88.88 82 ALA A N 1
ATOM 610 C CA . ALA A 1 82 ? 12.694 36.280 -12.708 1.00 88.88 82 ALA A CA 1
ATOM 611 C C . ALA A 1 82 ? 11.302 35.949 -12.144 1.00 88.88 82 ALA A C 1
ATOM 613 O O . ALA A 1 82 ? 10.915 36.571 -11.155 1.00 88.88 82 ALA A O 1
ATOM 614 N N . ALA A 1 83 ? 10.568 34.989 -12.708 1.00 90.56 83 ALA A N 1
ATOM 615 C CA . ALA A 1 83 ? 9.170 34.716 -12.398 1.00 90.56 83 ALA A CA 1
ATOM 616 C C . ALA A 1 83 ? 8.921 33.280 -11.906 1.00 90.56 83 ALA A C 1
ATOM 618 O O . ALA A 1 83 ? 9.366 32.293 -12.493 1.00 90.56 83 ALA A O 1
ATOM 619 N N . VAL A 1 84 ? 8.140 33.164 -10.830 1.00 93.75 84 VAL A N 1
ATOM 620 C CA . VAL A 1 84 ? 7.628 31.901 -10.280 1.00 93.75 84 VAL A CA 1
ATOM 621 C C . VAL A 1 84 ? 6.116 31.875 -10.446 1.00 93.75 84 VAL A C 1
ATOM 623 O O . VAL A 1 84 ? 5.419 32.767 -9.958 1.00 93.75 84 VAL A O 1
ATOM 626 N N . HIS A 1 85 ? 5.601 30.838 -11.095 1.00 95.88 85 HIS A N 1
ATOM 627 C CA . HIS A 1 85 ? 4.174 30.569 -11.183 1.00 95.88 85 HIS A CA 1
ATOM 628 C C . HIS A 1 85 ? 3.695 29.689 -10.029 1.00 95.88 85 HIS 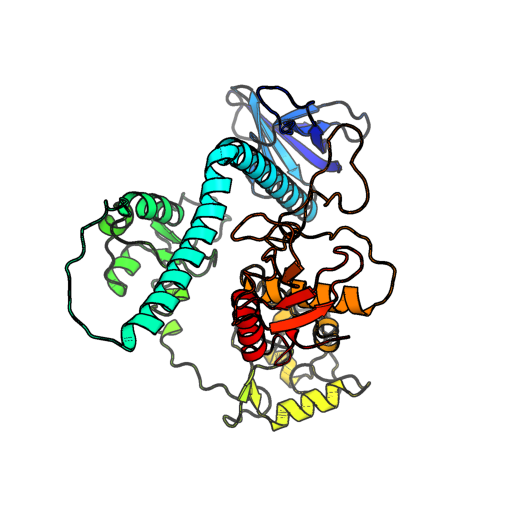A C 1
ATOM 630 O O . HIS A 1 85 ? 4.434 28.865 -9.489 1.00 95.88 85 HIS A O 1
ATOM 636 N N . CYS A 1 86 ? 2.436 29.888 -9.654 1.00 95.75 86 CYS A N 1
ATOM 637 C CA . CYS A 1 86 ? 1.713 29.123 -8.655 1.00 95.75 86 CYS A CA 1
ATOM 638 C C . CYS A 1 86 ? 0.301 28.837 -9.171 1.00 95.75 86 CYS A C 1
ATOM 640 O O . CYS A 1 86 ? -0.472 29.759 -9.420 1.00 95.75 86 CYS A O 1
ATOM 642 N N . PHE A 1 87 ? -0.051 27.566 -9.314 1.00 97.00 87 PHE A N 1
ATOM 643 C CA . PHE A 1 87 ? -1.422 27.136 -9.546 1.00 97.00 87 PHE A CA 1
ATOM 644 C C . PHE A 1 87 ? -2.032 26.682 -8.228 1.00 97.00 87 PHE A C 1
ATOM 646 O O . PHE A 1 87 ? -1.599 25.684 -7.652 1.00 97.00 87 PHE A O 1
ATOM 653 N N . ARG A 1 88 ? -3.045 27.399 -7.749 1.00 96.38 88 ARG A N 1
ATOM 654 C CA . ARG A 1 88 ? -3.746 27.084 -6.503 1.00 96.38 88 ARG A CA 1
ATOM 655 C C . ARG A 1 88 ? -5.054 26.374 -6.816 1.00 96.38 88 ARG A C 1
ATOM 657 O O . ARG A 1 88 ? -5.869 26.915 -7.554 1.00 96.38 88 ARG A O 1
ATOM 664 N N . PHE A 1 89 ? -5.257 25.192 -6.240 1.00 95.69 89 PHE A N 1
ATOM 665 C CA . PHE A 1 89 ? -6.467 24.402 -6.470 1.00 95.69 89 PHE A CA 1
ATOM 666 C C . PHE A 1 89 ? -7.677 25.004 -5.754 1.00 95.69 89 PHE A C 1
ATOM 668 O O . PHE A 1 89 ? -7.567 25.452 -4.612 1.00 95.69 89 PHE A O 1
ATOM 675 N N . ASP A 1 90 ? -8.847 24.917 -6.388 1.00 91.69 90 ASP A N 1
ATOM 676 C CA . ASP A 1 90 ? -10.113 25.336 -5.768 1.00 91.69 90 ASP A CA 1
ATOM 677 C C . ASP A 1 90 ? -10.589 24.346 -4.693 1.00 91.69 90 ASP A C 1
ATOM 679 O O . ASP A 1 90 ? -11.326 24.710 -3.777 1.00 91.69 90 ASP A O 1
ATOM 683 N N . ALA A 1 91 ? -10.165 23.081 -4.789 1.00 85.31 91 ALA A N 1
ATOM 684 C CA . ALA A 1 91 ? -10.601 22.012 -3.900 1.00 85.31 91 ALA A CA 1
ATOM 685 C C . ALA A 1 91 ? -9.436 21.151 -3.394 1.00 85.31 91 ALA A C 1
ATOM 687 O O . ALA A 1 91 ? -8.580 20.710 -4.162 1.00 85.31 91 ALA A O 1
ATOM 688 N N . ALA A 1 92 ? -9.455 20.828 -2.098 1.00 77.19 92 ALA A N 1
ATOM 689 C CA . ALA A 1 92 ? -8.414 20.024 -1.452 1.00 77.19 92 ALA A CA 1
ATOM 690 C C . ALA A 1 92 ? -8.303 18.596 -2.023 1.00 77.19 92 ALA A C 1
ATOM 692 O O . ALA A 1 92 ? -7.203 18.056 -2.124 1.00 77.19 92 ALA A O 1
ATOM 693 N N . PHE A 1 93 ? -9.421 17.993 -2.449 1.00 82.62 93 PHE A N 1
ATOM 694 C CA . PHE A 1 93 ? -9.396 16.661 -3.064 1.00 82.62 93 PHE A CA 1
ATOM 695 C C . PHE A 1 93 ? -8.661 16.671 -4.415 1.00 82.62 93 PHE A C 1
ATOM 697 O O . PHE A 1 93 ? -7.927 15.735 -4.714 1.00 82.62 93 PHE A O 1
ATOM 704 N N . ALA A 1 94 ? -8.802 17.743 -5.206 1.00 85.00 94 ALA A N 1
ATOM 705 C CA . ALA A 1 94 ? -8.150 17.875 -6.507 1.00 85.00 94 ALA A CA 1
ATOM 706 C C . ALA A 1 94 ? -6.623 17.925 -6.362 1.00 85.00 94 ALA A C 1
ATOM 708 O O . ALA A 1 94 ? -5.907 17.279 -7.124 1.00 85.00 94 ALA A O 1
ATOM 709 N N . PHE A 1 95 ? -6.132 18.621 -5.332 1.00 89.69 95 PHE A N 1
ATOM 710 C CA . PHE A 1 95 ? -4.712 18.625 -4.993 1.00 89.69 95 PHE A CA 1
ATOM 711 C C . PHE A 1 95 ? -4.204 17.226 -4.619 1.00 89.69 95 PHE A C 1
ATOM 713 O O . PHE A 1 95 ? -3.169 16.804 -5.129 1.00 89.69 95 PHE A O 1
ATOM 720 N N . ALA A 1 96 ? -4.944 16.480 -3.789 1.00 81.19 96 ALA A N 1
ATOM 721 C CA . ALA A 1 96 ? -4.563 15.120 -3.404 1.00 81.19 96 ALA A CA 1
ATOM 722 C C . ALA A 1 96 ? -4.498 14.166 -4.613 1.00 81.19 96 ALA A C 1
ATOM 724 O O . ALA A 1 96 ? -3.571 13.361 -4.715 1.00 81.19 96 ALA A O 1
ATOM 725 N N . GLU A 1 97 ? -5.435 14.281 -5.561 1.00 82.81 97 GLU A N 1
ATOM 726 C CA . GLU A 1 97 ? -5.401 13.502 -6.806 1.00 82.81 97 GLU A CA 1
ATOM 727 C C . GLU A 1 97 ? -4.191 13.844 -7.674 1.00 82.81 97 GLU A C 1
ATOM 729 O O . GLU A 1 97 ? -3.484 12.944 -8.133 1.00 82.81 97 GLU A O 1
ATOM 734 N N . VAL A 1 98 ? -3.903 15.135 -7.865 1.00 87.50 98 VAL A N 1
ATOM 735 C CA . VAL A 1 98 ? -2.716 15.562 -8.615 1.00 87.50 98 VAL A CA 1
ATOM 736 C C . VAL A 1 98 ? -1.444 15.095 -7.923 1.00 87.50 98 VAL A C 1
ATOM 738 O O . VAL A 1 98 ? -0.547 14.594 -8.591 1.00 87.50 98 VAL A O 1
ATOM 741 N N . GLN A 1 99 ? -1.373 15.171 -6.596 1.00 88.12 99 GLN A N 1
ATOM 742 C CA . GLN A 1 99 ? -0.225 14.686 -5.840 1.00 88.12 99 GLN A CA 1
ATOM 743 C C . GLN A 1 99 ? 0.014 13.188 -6.060 1.00 88.12 99 GLN A C 1
ATOM 745 O O . GLN A 1 99 ? 1.156 12.781 -6.283 1.00 88.12 99 GLN A O 1
ATOM 750 N N . ARG A 1 100 ? -1.048 12.372 -6.077 1.00 83.06 100 ARG A N 1
ATOM 751 C CA . ARG A 1 100 ? -0.950 10.945 -6.422 1.00 83.06 100 ARG A CA 1
ATOM 752 C C . ARG A 1 100 ? -0.498 10.730 -7.863 1.00 83.06 100 ARG A C 1
ATOM 754 O O . ARG A 1 100 ? 0.389 9.913 -8.098 1.00 83.06 100 ARG A O 1
ATOM 761 N N . ALA A 1 101 ? -1.061 11.477 -8.812 1.00 81.31 101 ALA A N 1
ATOM 762 C CA . ALA A 1 101 ? -0.697 11.377 -10.221 1.00 81.31 101 ALA A CA 1
ATOM 763 C C . ALA A 1 101 ? 0.777 11.752 -10.460 1.00 81.31 101 ALA A C 1
ATOM 765 O O . ALA A 1 101 ? 1.506 10.988 -11.085 1.00 81.31 101 ALA A O 1
ATOM 766 N N . VAL A 1 102 ? 1.248 12.871 -9.899 1.00 84.19 102 VAL A N 1
ATOM 767 C CA . VAL A 1 102 ? 2.652 13.302 -9.991 1.00 84.19 102 VAL A CA 1
ATOM 768 C C . VAL A 1 102 ? 3.585 12.291 -9.325 1.00 84.19 102 VAL A C 1
ATOM 770 O O . VAL A 1 102 ? 4.617 11.955 -9.899 1.00 84.19 102 VAL A O 1
ATOM 773 N N . ALA A 1 103 ? 3.232 11.759 -8.150 1.00 81.31 103 ALA A N 1
ATOM 774 C CA . ALA A 1 103 ? 4.030 10.724 -7.491 1.00 81.31 103 ALA A CA 1
ATOM 775 C C . ALA A 1 103 ? 4.118 9.440 -8.335 1.00 81.31 103 ALA A C 1
ATOM 777 O O . ALA A 1 103 ? 5.190 8.843 -8.432 1.00 81.31 103 ALA A O 1
ATOM 778 N N . SER A 1 104 ? 3.018 9.041 -8.978 1.00 78.31 104 SER A N 1
ATOM 779 C CA . SER A 1 104 ? 2.986 7.899 -9.895 1.00 78.31 104 SER A CA 1
ATOM 780 C C . SER A 1 104 ? 3.869 8.127 -11.122 1.00 78.31 104 SER A C 1
ATOM 782 O O . SER A 1 104 ? 4.649 7.247 -11.474 1.00 78.31 104 SER A O 1
ATOM 784 N N . ILE A 1 105 ? 3.784 9.304 -11.750 1.00 75.12 105 ILE A N 1
ATOM 785 C CA . ILE A 1 105 ? 4.589 9.660 -12.928 1.00 75.12 105 ILE A CA 1
ATOM 786 C C . ILE A 1 105 ? 6.075 9.704 -12.566 1.00 75.12 105 ILE A C 1
ATOM 788 O O . ILE A 1 105 ? 6.875 9.038 -13.210 1.00 75.12 105 ILE A O 1
ATOM 792 N N . ARG A 1 106 ? 6.448 10.379 -11.473 1.00 76.06 106 ARG A N 1
ATOM 793 C CA . ARG A 1 106 ? 7.842 10.418 -10.999 1.00 76.06 106 ARG A CA 1
ATOM 794 C C . ARG A 1 106 ? 8.379 9.036 -10.671 1.00 76.06 106 ARG A C 1
ATOM 796 O O . ARG A 1 106 ? 9.540 8.754 -10.933 1.00 76.06 106 ARG A O 1
ATOM 803 N N . ARG A 1 107 ? 7.547 8.161 -10.101 1.00 71.25 107 ARG A N 1
ATOM 804 C CA . ARG A 1 107 ? 7.927 6.768 -9.857 1.00 71.25 107 ARG A CA 1
ATOM 805 C C . ARG A 1 107 ? 8.137 6.018 -11.173 1.00 71.25 107 ARG A C 1
ATOM 807 O O . ARG A 1 107 ? 9.075 5.239 -11.247 1.00 71.25 107 ARG A O 1
ATOM 814 N N . GLN A 1 108 ? 7.323 6.256 -12.200 1.00 66.62 108 GLN A N 1
ATOM 815 C CA . GLN A 1 108 ? 7.529 5.679 -13.533 1.00 66.62 108 GLN A CA 1
ATOM 816 C C . GLN A 1 108 ? 8.801 6.209 -14.207 1.00 66.62 108 GLN A C 1
ATOM 818 O O . GLN A 1 108 ? 9.569 5.406 -14.721 1.00 66.62 108 GLN A O 1
ATOM 823 N N . GLU A 1 109 ? 9.075 7.513 -14.142 1.00 64.69 109 GLU A N 1
ATOM 824 C CA . GLU A 1 109 ? 10.324 8.117 -14.634 1.00 64.69 109 GLU A CA 1
ATOM 825 C C . GLU A 1 109 ? 11.543 7.559 -13.887 1.00 64.69 109 GLU A C 1
ATOM 827 O O . GLU A 1 109 ? 12.528 7.163 -14.503 1.00 64.69 109 GLU A O 1
ATOM 832 N N . GLN A 1 110 ? 11.463 7.447 -12.557 1.00 62.25 110 GLN A N 1
ATOM 833 C CA . GLN A 1 110 ? 12.497 6.803 -11.749 1.00 62.25 110 GLN A CA 1
ATOM 834 C C . GLN A 1 110 ? 12.669 5.339 -12.136 1.00 62.25 110 GLN A C 1
ATOM 836 O O .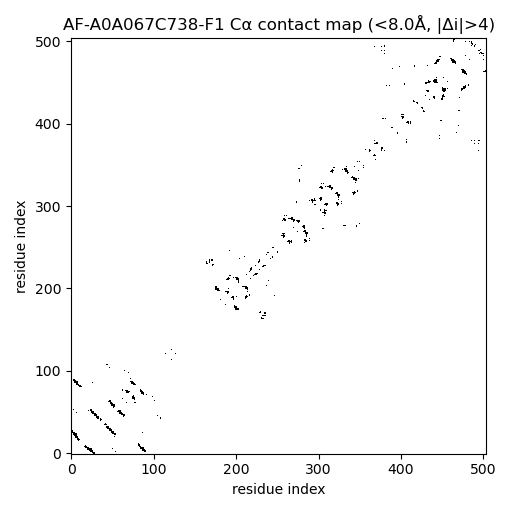 GLN A 1 110 ? 13.800 4.901 -12.273 1.00 62.25 110 GLN A O 1
ATOM 841 N N . LEU A 1 111 ? 11.587 4.587 -12.344 1.00 57.19 111 LEU A N 1
ATOM 842 C CA . LEU A 1 111 ? 11.652 3.198 -12.792 1.00 57.19 111 LEU A CA 1
ATOM 843 C C . LEU A 1 111 ? 12.259 3.075 -14.192 1.00 57.19 111 LEU A C 1
ATOM 845 O O . LEU A 1 111 ? 13.024 2.143 -14.393 1.00 57.19 111 LEU A O 1
ATOM 849 N N . ALA A 1 112 ? 11.991 4.001 -15.114 1.00 54.88 112 ALA A N 1
ATOM 850 C CA . ALA A 1 112 ? 12.588 4.030 -16.451 1.00 54.88 112 ALA A CA 1
ATOM 851 C C . ALA A 1 112 ? 14.091 4.369 -16.405 1.00 54.88 112 ALA A C 1
ATOM 853 O O . ALA A 1 112 ? 14.908 3.674 -17.005 1.00 54.88 112 ALA A O 1
ATOM 854 N N . LEU A 1 113 ? 14.487 5.372 -15.613 1.00 50.97 113 LEU A N 1
ATOM 855 C CA . LEU A 1 113 ? 15.897 5.716 -15.370 1.00 50.97 113 LEU A CA 1
ATOM 856 C C . LEU A 1 113 ? 16.649 4.578 -14.674 1.00 50.97 113 LEU A C 1
ATOM 858 O O . LEU A 1 113 ? 17.815 4.298 -14.964 1.00 50.97 113 LEU A O 1
ATOM 862 N N . VAL A 1 114 ? 15.967 3.912 -13.747 1.00 45.34 114 VAL A N 1
ATOM 863 C CA . VAL A 1 114 ? 16.455 2.728 -13.057 1.00 45.34 114 VAL A CA 1
ATOM 864 C C . VAL A 1 114 ? 16.584 1.606 -14.091 1.00 45.34 114 VAL A C 1
ATOM 866 O O . VAL A 1 114 ? 17.693 1.140 -14.263 1.00 45.34 114 VAL A O 1
ATOM 869 N N . GLN A 1 115 ? 15.577 1.278 -14.906 1.00 46.28 115 GLN A N 1
ATOM 870 C CA . GLN A 1 115 ? 15.669 0.310 -16.019 1.00 46.28 115 GLN A CA 1
ATOM 871 C C . GLN A 1 115 ? 16.871 0.570 -16.953 1.00 46.28 115 GLN A C 1
ATOM 873 O O . GLN A 1 115 ? 17.649 -0.350 -17.190 1.00 46.28 115 GLN A O 1
ATOM 878 N N . HIS A 1 116 ? 17.119 1.821 -17.358 1.00 43.78 116 HIS A N 1
ATOM 879 C CA . HIS A 1 116 ? 18.261 2.210 -18.208 1.00 43.78 116 HIS A CA 1
ATOM 880 C C . HIS A 1 116 ? 19.627 2.008 -17.520 1.00 43.78 116 HIS A C 1
ATOM 882 O O . HIS A 1 116 ? 20.592 1.537 -18.115 1.00 43.78 116 HIS A O 1
ATOM 888 N N . SER A 1 117 ? 19.712 2.267 -16.211 1.00 39.84 117 SER A N 1
ATOM 889 C CA . SER A 1 117 ? 20.920 1.996 -15.407 1.00 39.84 117 SER A CA 1
ATOM 890 C C . SER A 1 117 ? 21.042 0.532 -14.940 1.00 39.84 117 SER A C 1
ATOM 892 O O . SER A 1 117 ? 22.055 0.129 -14.350 1.00 39.84 117 SER A O 1
ATOM 894 N N . LEU A 1 118 ? 20.030 -0.285 -15.234 1.00 40.78 118 LEU A N 1
ATOM 895 C CA . LEU A 1 118 ? 19.843 -1.649 -14.758 1.00 40.78 118 LEU A CA 1
ATOM 896 C C . LEU A 1 118 ? 19.933 -2.724 -15.845 1.00 40.78 118 LEU A C 1
ATOM 898 O O . LEU A 1 118 ? 19.989 -3.898 -15.464 1.00 40.78 118 LEU A O 1
ATOM 902 N N . ASP A 1 119 ? 20.030 -2.374 -17.129 1.00 44.78 119 ASP A N 1
ATOM 903 C CA . ASP A 1 119 ? 20.116 -3.363 -18.220 1.00 44.78 119 ASP A CA 1
ATOM 904 C C . ASP A 1 119 ? 21.278 -4.359 -18.044 1.00 44.78 119 ASP A C 1
ATOM 906 O O . ASP A 1 119 ? 21.182 -5.514 -18.451 1.00 44.78 119 ASP A O 1
ATOM 910 N N . ALA A 1 120 ? 22.328 -3.991 -17.301 1.00 43.22 120 ALA A N 1
ATOM 911 C CA . ALA A 1 120 ? 23.323 -4.948 -16.803 1.00 43.22 120 ALA A CA 1
ATOM 912 C C . ALA A 1 120 ? 23.183 -5.271 -15.300 1.00 43.22 120 ALA A C 1
ATOM 914 O O . ALA A 1 120 ? 23.490 -6.380 -14.858 1.00 43.22 120 ALA A O 1
ATOM 915 N N . LYS A 1 121 ? 22.741 -4.309 -14.476 1.00 39.88 121 LYS A N 1
ATOM 916 C CA . LYS A 1 121 ? 22.857 -4.379 -13.009 1.00 39.88 121 LYS A CA 1
ATOM 917 C C . LYS A 1 121 ? 21.609 -4.844 -12.259 1.00 39.88 121 LYS A C 1
ATOM 919 O O . LYS A 1 121 ? 21.779 -5.307 -11.138 1.00 39.88 121 LYS A O 1
ATOM 924 N N . HIS A 1 122 ? 20.394 -4.802 -12.811 1.00 43.25 122 HIS A N 1
ATOM 925 C CA . HIS A 1 122 ? 19.211 -5.431 -12.186 1.00 43.25 122 HIS A CA 1
ATOM 926 C C . HIS A 1 122 ? 19.077 -6.878 -12.556 1.00 43.25 122 HIS A C 1
ATOM 928 O O . HIS A 1 122 ? 18.744 -7.675 -11.694 1.00 43.25 122 HIS A O 1
ATOM 934 N N . TYR A 1 123 ? 19.410 -7.235 -13.796 1.00 42.53 123 TYR A N 1
ATOM 935 C CA . TYR A 1 123 ? 19.598 -8.639 -14.114 1.00 42.53 123 TYR A CA 1
ATOM 936 C C . TYR A 1 123 ? 20.670 -9.205 -13.191 1.00 42.53 123 TYR A C 1
ATOM 938 O O . TYR A 1 123 ? 20.415 -10.203 -12.535 1.00 42.53 123 TYR A O 1
ATOM 946 N N . ALA A 1 124 ? 21.782 -8.485 -12.984 1.00 40.38 124 ALA A N 1
ATOM 947 C CA . ALA A 1 124 ? 22.741 -8.853 -11.954 1.00 40.38 124 ALA A CA 1
ATOM 948 C C . ALA A 1 124 ? 22.166 -8.760 -10.534 1.00 40.38 124 ALA A C 1
ATOM 950 O O . ALA A 1 124 ? 22.477 -9.634 -9.766 1.00 40.38 124 ALA A O 1
ATOM 951 N N . THR A 1 125 ? 21.333 -7.796 -10.131 1.00 42.06 125 THR A N 1
ATOM 952 C CA . THR A 1 125 ? 20.834 -7.677 -8.739 1.00 42.06 125 THR A CA 1
ATOM 953 C C . THR A 1 125 ? 19.724 -8.675 -8.412 1.00 42.06 125 THR A C 1
ATOM 955 O O . THR A 1 125 ? 19.792 -9.300 -7.367 1.00 42.06 125 THR A O 1
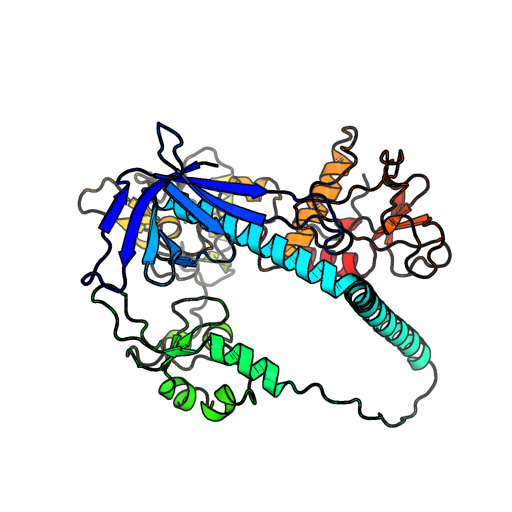ATOM 958 N N . CYS A 1 126 ? 18.750 -8.912 -9.286 1.00 39.91 126 CYS A N 1
ATOM 959 C CA . CYS A 1 126 ? 17.765 -9.986 -9.157 1.00 39.91 126 CYS A CA 1
ATOM 960 C C . CYS A 1 126 ? 18.418 -11.354 -9.340 1.00 39.91 126 CYS A C 1
ATOM 962 O O . CYS A 1 126 ? 18.153 -12.245 -8.536 1.00 39.91 126 CYS A O 1
ATOM 964 N N . ALA A 1 127 ? 19.344 -11.519 -10.292 1.00 41.81 127 ALA A N 1
ATOM 965 C CA . ALA A 1 127 ? 20.163 -12.724 -10.343 1.00 41.81 127 ALA A CA 1
ATOM 966 C C . ALA A 1 127 ? 21.085 -12.825 -9.128 1.00 41.81 127 ALA A C 1
ATOM 968 O O . ALA A 1 127 ? 21.287 -13.934 -8.687 1.00 41.81 127 ALA A O 1
ATOM 969 N N . ASN A 1 128 ? 21.594 -11.752 -8.517 1.00 42.44 128 ASN A N 1
ATOM 970 C CA . ASN A 1 128 ? 22.480 -11.789 -7.341 1.00 42.44 128 ASN A CA 1
ATOM 971 C C . ASN A 1 128 ? 21.694 -11.995 -6.052 1.00 42.44 128 ASN A C 1
ATOM 973 O O . ASN A 1 128 ? 22.208 -12.649 -5.156 1.00 42.44 128 ASN A O 1
ATOM 977 N N . ILE A 1 129 ? 20.470 -11.480 -5.939 1.00 45.69 129 ILE A N 1
ATOM 978 C CA . ILE A 1 129 ? 19.545 -11.759 -4.839 1.00 45.69 129 ILE A CA 1
ATOM 979 C C . ILE A 1 129 ? 19.126 -13.217 -4.945 1.00 45.69 129 ILE A C 1
ATOM 981 O O . ILE A 1 129 ? 19.287 -13.957 -3.983 1.00 45.69 129 ILE A O 1
ATOM 985 N N . MET A 1 130 ? 18.721 -13.679 -6.129 1.00 45.62 130 MET A N 1
ATOM 986 C CA . MET A 1 130 ? 18.388 -15.084 -6.333 1.00 45.62 130 MET A CA 1
ATOM 987 C C . MET A 1 130 ? 19.613 -15.999 -6.226 1.00 45.62 130 MET A C 1
ATOM 989 O O . MET A 1 130 ? 19.503 -17.064 -5.641 1.00 45.62 130 MET A O 1
ATOM 993 N N . THR A 1 131 ? 20.797 -15.589 -6.683 1.00 47.50 131 THR A N 1
ATOM 994 C CA . THR A 1 131 ? 22.063 -16.334 -6.528 1.00 47.50 131 THR A CA 1
ATOM 995 C C . THR A 1 131 ? 22.543 -16.284 -5.085 1.00 47.50 131 THR A C 1
ATOM 997 O O . THR A 1 131 ? 23.151 -17.241 -4.634 1.00 47.50 131 THR A O 1
ATOM 1000 N N . SER A 1 132 ? 22.241 -15.237 -4.313 1.00 45.97 132 SER A N 1
ATOM 1001 C CA . SER A 1 132 ? 22.525 -15.173 -2.872 1.00 45.97 132 SER A CA 1
ATOM 1002 C C . SER A 1 132 ? 21.557 -16.043 -2.080 1.00 45.97 132 SER A C 1
ATOM 1004 O O . SER A 1 132 ? 21.988 -16.744 -1.168 1.00 45.97 132 SER A O 1
ATOM 1006 N N . ILE A 1 133 ? 20.275 -16.073 -2.452 1.00 48.47 133 ILE A N 1
ATOM 1007 C CA . ILE A 1 133 ? 19.274 -16.993 -1.898 1.00 48.47 133 ILE A CA 1
ATOM 1008 C C . ILE A 1 133 ? 19.671 -18.435 -2.243 1.00 48.47 133 ILE A C 1
ATOM 1010 O O . ILE A 1 133 ? 19.775 -19.275 -1.360 1.00 48.47 133 ILE A O 1
ATOM 1014 N N . VAL A 1 134 ? 20.044 -18.714 -3.492 1.00 51.97 134 VAL A N 1
ATOM 1015 C CA . VAL A 1 134 ? 20.558 -20.024 -3.911 1.00 51.97 134 VAL A CA 1
ATOM 1016 C C . VAL A 1 134 ? 21.867 -20.358 -3.203 1.00 51.97 134 VAL A C 1
ATOM 1018 O O . VAL A 1 134 ? 21.986 -21.453 -2.689 1.00 51.97 134 VAL A O 1
ATOM 1021 N N . ALA A 1 135 ? 22.833 -19.445 -3.088 1.00 52.88 135 ALA A N 1
ATOM 1022 C CA . ALA A 1 135 ? 24.108 -19.699 -2.414 1.00 52.88 135 ALA A CA 1
ATOM 1023 C C . ALA A 1 135 ? 23.942 -19.895 -0.903 1.00 52.88 135 ALA A C 1
ATOM 1025 O O . ALA A 1 135 ? 24.735 -20.606 -0.286 1.00 52.88 135 ALA A O 1
ATOM 1026 N N . THR A 1 136 ? 22.935 -19.270 -0.289 1.00 56.09 136 THR A N 1
ATOM 1027 C CA . THR A 1 136 ? 22.576 -19.510 1.113 1.00 56.09 136 THR A CA 1
ATOM 1028 C C . THR A 1 136 ? 21.864 -20.849 1.281 1.00 56.09 136 THR A C 1
ATOM 1030 O O . THR A 1 136 ? 22.199 -21.565 2.222 1.00 56.09 136 THR A O 1
ATOM 1033 N N . GLU A 1 137 ? 20.993 -21.251 0.355 1.00 57.62 137 GLU A N 1
ATOM 1034 C CA . GLU A 1 137 ? 20.345 -22.570 0.357 1.00 57.62 137 GLU A CA 1
ATOM 1035 C C . GLU A 1 137 ? 21.329 -23.710 0.038 1.00 57.62 137 GLU A C 1
ATOM 1037 O O . GLU A 1 137 ? 21.412 -24.660 0.810 1.00 57.62 137 GLU A O 1
ATOM 1042 N N . ASP A 1 138 ? 22.183 -23.576 -0.981 1.00 58.97 138 ASP A N 1
ATOM 1043 C CA . ASP A 1 138 ? 23.272 -24.511 -1.302 1.00 58.97 138 ASP A CA 1
ATOM 1044 C C . ASP A 1 138 ? 24.231 -24.658 -0.115 1.00 58.97 138 ASP A C 1
ATOM 1046 O O . ASP A 1 138 ? 24.715 -25.751 0.173 1.00 58.97 138 ASP A O 1
ATOM 1050 N N . ARG A 1 139 ? 24.524 -23.559 0.599 1.00 60.28 139 ARG A N 1
ATOM 1051 C CA . ARG A 1 139 ? 25.333 -23.602 1.827 1.00 60.28 139 ARG A CA 1
ATOM 1052 C C . ARG A 1 139 ? 24.599 -24.299 2.962 1.00 60.28 139 ARG A C 1
ATOM 1054 O O . ARG A 1 139 ? 25.247 -25.046 3.683 1.00 60.28 139 ARG A O 1
ATOM 1061 N N . LYS A 1 140 ? 23.296 -24.080 3.151 1.00 59.38 140 LYS A N 1
ATOM 1062 C CA . LYS A 1 140 ? 22.506 -24.774 4.182 1.00 59.38 140 LYS A CA 1
ATOM 1063 C C . LYS A 1 140 ? 22.396 -26.269 3.886 1.00 59.38 140 LYS A C 1
ATOM 1065 O O . LYS A 1 140 ? 22.601 -27.058 4.799 1.00 59.38 140 LYS A O 1
ATOM 1070 N N . GLU A 1 141 ? 22.170 -26.655 2.633 1.00 60.84 141 GLU A N 1
ATOM 1071 C CA . GLU A 1 141 ? 22.099 -28.051 2.190 1.00 60.84 141 GLU A CA 1
ATOM 1072 C C . GLU A 1 141 ? 23.469 -28.738 2.306 1.00 60.84 141 GLU A C 1
ATOM 1074 O O . GLU A 1 141 ? 23.589 -29.784 2.944 1.00 60.84 141 GLU A O 1
ATOM 1079 N N . LYS A 1 142 ? 24.546 -28.097 1.829 1.00 65.38 142 LYS A N 1
ATOM 1080 C CA . LYS A 1 142 ? 25.921 -28.596 2.010 1.00 65.38 142 LYS A CA 1
ATOM 1081 C C . LYS A 1 142 ? 26.316 -28.669 3.485 1.00 65.38 142 LYS A C 1
ATOM 1083 O O . LYS A 1 142 ? 26.970 -29.631 3.868 1.00 65.38 142 LYS A O 1
ATOM 1088 N N . ASN A 1 143 ? 25.913 -27.711 4.325 1.00 58.84 143 ASN A N 1
ATOM 1089 C CA . ASN A 1 143 ? 26.180 -27.735 5.768 1.00 58.84 143 ASN A CA 1
ATOM 1090 C C . ASN A 1 143 ? 25.343 -28.788 6.509 1.00 58.84 143 ASN A C 1
ATOM 1092 O O . ASN A 1 143 ? 25.841 -29.367 7.470 1.00 58.84 143 ASN A O 1
ATOM 1096 N N . ALA A 1 144 ? 24.113 -29.069 6.072 1.00 60.06 144 ALA A N 1
ATOM 1097 C CA . ALA A 1 144 ? 23.300 -30.161 6.606 1.00 60.06 144 ALA A CA 1
ATOM 1098 C C . ALA A 1 144 ? 23.925 -31.527 6.280 1.00 60.06 144 ALA A C 1
ATOM 1100 O O . ALA A 1 144 ? 23.980 -32.395 7.144 1.00 60.06 144 ALA A O 1
ATOM 1101 N N . ILE A 1 145 ? 24.490 -31.679 5.077 1.00 61.50 145 ILE A N 1
ATOM 1102 C CA . ILE A 1 145 ? 25.218 -32.887 4.658 1.00 61.50 145 ILE A CA 1
ATOM 1103 C C . ILE A 1 145 ? 26.578 -33.000 5.376 1.00 61.50 145 ILE A C 1
ATOM 1105 O O . ILE A 1 145 ? 26.978 -34.093 5.770 1.00 61.50 145 ILE A O 1
ATOM 1109 N N . LYS A 1 146 ? 27.283 -31.882 5.609 1.00 52.22 146 LYS A N 1
ATOM 1110 C CA . LYS A 1 146 ? 28.583 -31.869 6.310 1.00 52.22 146 LYS A CA 1
ATOM 1111 C C . LYS A 1 146 ? 28.482 -32.087 7.821 1.00 52.22 146 LYS A C 1
ATOM 1113 O O . LYS A 1 146 ? 29.404 -32.639 8.402 1.00 52.22 146 LYS A O 1
ATOM 1118 N N . ARG A 1 147 ? 27.372 -31.710 8.468 1.00 51.47 147 ARG A N 1
ATOM 1119 C CA . ARG A 1 147 ? 27.161 -31.934 9.915 1.00 51.47 147 ARG A CA 1
ATOM 1120 C C . ARG A 1 147 ? 27.024 -33.411 10.310 1.00 51.47 147 ARG A C 1
ATOM 1122 O O . ARG A 1 147 ? 27.011 -33.703 11.498 1.00 51.47 147 ARG A O 1
ATOM 1129 N N . VAL A 1 148 ? 26.977 -34.329 9.343 1.00 52.97 148 VAL A N 1
ATOM 1130 C CA . VAL A 1 148 ? 27.015 -35.784 9.574 1.00 52.97 148 VAL A CA 1
ATOM 1131 C C . VAL A 1 148 ? 28.448 -36.344 9.500 1.00 52.97 148 VAL A C 1
ATOM 1133 O O . VAL A 1 148 ? 28.670 -37.502 9.838 1.00 52.97 148 VAL A O 1
ATOM 1136 N N . ARG A 1 149 ? 29.451 -35.555 9.087 1.00 51.94 149 ARG A N 1
ATOM 1137 C CA . ARG A 1 149 ? 30.824 -36.053 8.926 1.00 51.94 149 ARG A CA 1
ATOM 1138 C C . ARG A 1 149 ? 31.860 -34.956 9.201 1.00 51.94 149 ARG A C 1
ATOM 1140 O O . ARG A 1 149 ? 32.221 -34.202 8.304 1.00 51.94 149 ARG A O 1
ATOM 1147 N N . ASP A 1 150 ? 32.291 -34.928 10.460 1.00 44.75 150 ASP A N 1
ATOM 1148 C CA . ASP A 1 150 ? 33.501 -34.315 11.029 1.00 44.75 150 ASP A CA 1
ATOM 1149 C C . ASP A 1 150 ? 33.738 -32.793 10.880 1.00 44.75 150 ASP A C 1
ATOM 1151 O O . ASP A 1 150 ? 33.830 -32.214 9.795 1.00 44.75 150 ASP A O 1
ATOM 1155 N N . GLU A 1 151 ? 33.944 -32.151 12.036 1.00 41.62 151 GLU A N 1
ATOM 1156 C CA . GLU A 1 151 ? 34.687 -30.890 12.192 1.00 41.62 151 GLU A CA 1
ATOM 1157 C C . GLU A 1 151 ? 36.195 -31.136 11.949 1.00 41.62 151 GLU A C 1
ATOM 1159 O O . GLU A 1 151 ? 36.682 -32.207 12.315 1.00 41.62 151 GLU A O 1
ATOM 1164 N N . PRO A 1 152 ? 36.975 -30.183 11.376 1.00 50.12 152 PRO A N 1
ATOM 1165 C CA . PRO A 1 152 ? 37.277 -28.951 12.109 1.00 50.12 152 PRO A CA 1
ATOM 1166 C C . PRO A 1 152 ? 37.485 -27.646 11.301 1.00 50.12 152 PRO A C 1
ATOM 1168 O O . PRO A 1 152 ? 37.648 -27.589 10.080 1.00 50.12 152 PRO A O 1
ATOM 1171 N N . VAL A 1 153 ? 37.486 -26.583 12.109 1.00 57.91 153 VAL A N 1
ATOM 1172 C CA . VAL A 1 153 ? 37.846 -25.161 11.967 1.00 57.91 153 VAL A CA 1
ATOM 1173 C C . VAL A 1 153 ? 38.832 -24.792 10.844 1.00 57.91 153 VAL A C 1
ATOM 1175 O O . VAL A 1 153 ? 39.972 -25.252 10.828 1.00 57.91 153 VAL A O 1
ATOM 1178 N N . ARG A 1 154 ? 38.463 -23.811 9.995 1.00 44.97 154 ARG A N 1
ATOM 1179 C CA . ARG A 1 154 ? 39.425 -22.966 9.251 1.00 44.97 154 ARG A CA 1
ATOM 1180 C C . ARG A 1 154 ? 38.958 -21.517 9.049 1.00 44.97 154 ARG A C 1
ATOM 1182 O O . ARG A 1 154 ? 37.779 -21.229 8.861 1.00 44.97 154 ARG A O 1
ATOM 1189 N N . ALA A 1 155 ? 39.949 -20.628 9.105 1.00 46.12 155 ALA A N 1
ATOM 1190 C CA . ALA A 1 155 ? 39.880 -19.177 9.255 1.00 46.12 155 ALA A CA 1
ATOM 1191 C C . ALA A 1 155 ? 39.211 -18.402 8.098 1.00 46.12 155 ALA A C 1
ATOM 1193 O O . ALA A 1 155 ? 39.390 -18.704 6.918 1.00 46.12 155 ALA A O 1
ATOM 1194 N N . ARG A 1 156 ? 38.478 -17.339 8.462 1.00 38.72 156 ARG A N 1
ATOM 1195 C CA . ARG A 1 156 ? 37.764 -16.412 7.564 1.00 38.72 156 ARG A CA 1
ATOM 1196 C C . ARG A 1 156 ? 38.699 -15.320 7.016 1.00 38.72 156 ARG A C 1
ATOM 1198 O O . ARG A 1 156 ? 39.269 -14.552 7.786 1.00 38.72 156 ARG A O 1
ATOM 1205 N N . LYS A 1 157 ? 38.779 -15.190 5.686 1.00 41.75 157 LYS A N 1
ATOM 1206 C CA . LYS A 1 157 ? 39.337 -14.015 4.983 1.00 41.75 157 LYS A CA 1
ATOM 1207 C C . LYS A 1 157 ? 38.358 -12.831 5.075 1.00 41.75 157 LYS A C 1
ATOM 1209 O O . LYS A 1 157 ? 37.167 -13.004 4.819 1.00 41.75 157 LYS A O 1
ATOM 1214 N N . LYS A 1 158 ? 38.859 -11.640 5.432 1.00 39.38 158 LYS A N 1
ATOM 1215 C CA . LYS A 1 158 ? 38.096 -10.375 5.474 1.00 39.38 158 LYS A CA 1
ATOM 1216 C C . LYS A 1 158 ? 37.747 -9.905 4.055 1.00 39.38 158 LYS A C 1
ATOM 1218 O O . LYS A 1 158 ? 38.635 -9.777 3.219 1.00 39.38 158 LYS A O 1
ATOM 1223 N N . GLN A 1 159 ? 36.464 -9.631 3.820 1.00 40.50 159 GLN A N 1
ATOM 1224 C CA . GLN A 1 159 ? 35.967 -8.896 2.653 1.00 40.50 159 GLN A CA 1
ATOM 1225 C C . GLN A 1 159 ? 36.088 -7.372 2.864 1.00 40.50 159 GLN A C 1
ATOM 1227 O O . GLN A 1 159 ? 36.152 -6.929 4.017 1.00 40.50 159 GLN A O 1
ATOM 1232 N N . PRO A 1 160 ? 36.099 -6.573 1.780 1.00 43.09 160 PRO A N 1
ATOM 1233 C CA . PRO A 1 160 ? 36.172 -5.116 1.852 1.00 43.09 160 PRO A CA 1
ATOM 1234 C C . PRO A 1 160 ? 34.895 -4.570 2.498 1.00 43.09 160 PRO A C 1
ATOM 1236 O O . PRO A 1 160 ? 33.790 -4.948 2.109 1.00 43.09 160 PRO A O 1
ATOM 1239 N N . ARG A 1 161 ? 35.039 -3.714 3.514 1.00 45.25 161 ARG A N 1
ATOM 1240 C CA . ARG A 1 161 ? 33.904 -3.077 4.191 1.00 45.25 161 ARG A CA 1
ATOM 1241 C C . ARG A 1 161 ? 33.358 -1.958 3.308 1.00 45.25 161 ARG A C 1
ATOM 1243 O O . ARG A 1 161 ? 34.079 -1.017 3.003 1.00 45.25 161 ARG A O 1
ATOM 1250 N N . HIS A 1 162 ? 32.089 -2.077 2.936 1.00 53.25 162 HIS A N 1
ATOM 1251 C CA . HIS A 1 162 ? 31.284 -0.957 2.460 1.00 53.25 162 HIS A CA 1
ATOM 1252 C C . HIS A 1 162 ? 31.185 0.074 3.595 1.00 53.25 162 HIS A C 1
ATOM 1254 O O . HIS A 1 162 ? 30.960 -0.310 4.748 1.00 53.25 162 HIS A O 1
ATOM 1260 N N . ASP A 1 163 ? 31.402 1.352 3.292 1.00 68.56 163 ASP A N 1
ATOM 1261 C CA . ASP A 1 163 ? 31.532 2.408 4.299 1.00 68.56 163 ASP A CA 1
ATOM 1262 C C . ASP A 1 163 ? 30.152 2.869 4.799 1.00 68.56 163 ASP A C 1
ATOM 1264 O O . ASP A 1 163 ? 29.608 3.894 4.389 1.00 68.56 163 ASP A O 1
ATOM 1268 N N . ALA A 1 164 ? 29.549 2.053 5.671 1.00 72.69 164 ALA A N 1
ATOM 1269 C CA . ALA A 1 164 ? 28.205 2.238 6.228 1.00 72.69 164 ALA A CA 1
ATOM 1270 C C . ALA A 1 164 ? 27.983 3.608 6.904 1.00 72.69 164 ALA A C 1
ATOM 1272 O O . ALA A 1 164 ? 26.839 4.019 7.103 1.00 72.69 164 ALA A O 1
ATOM 1273 N N . SER A 1 165 ? 29.058 4.329 7.238 1.00 83.56 165 SER A N 1
ATOM 1274 C CA . SER A 1 165 ? 28.982 5.662 7.838 1.00 83.56 165 SER A CA 1
ATOM 1275 C C . SER A 1 165 ? 28.372 6.699 6.888 1.00 83.56 165 SER A C 1
ATOM 1277 O O . SER A 1 165 ? 27.633 7.577 7.331 1.00 83.56 165 SER A O 1
ATOM 1279 N N . SER A 1 166 ? 28.634 6.596 5.579 1.00 83.44 166 SER A N 1
ATOM 1280 C CA . SER A 1 166 ? 28.132 7.565 4.591 1.00 83.44 166 SER A CA 1
ATOM 1281 C C . SER A 1 166 ? 26.618 7.436 4.374 1.00 83.44 166 SER A C 1
ATOM 1283 O O . SER A 1 166 ? 25.881 8.429 4.372 1.00 83.44 166 SER A O 1
ATOM 1285 N N . ASP A 1 167 ? 26.134 6.196 4.279 1.00 83.25 167 ASP A N 1
ATOM 1286 C CA . ASP A 1 167 ? 24.712 5.897 4.079 1.00 83.25 167 ASP A CA 1
ATOM 1287 C C . ASP A 1 167 ? 23.886 6.311 5.302 1.00 83.25 167 ASP A C 1
ATOM 1289 O O . ASP A 1 167 ? 22.841 6.956 5.180 1.00 83.25 167 ASP A O 1
ATOM 1293 N N . ASN A 1 168 ? 24.393 6.010 6.501 1.00 88.62 168 ASN A N 1
ATOM 1294 C CA . ASN A 1 168 ? 23.759 6.412 7.752 1.00 88.62 168 ASN A CA 1
ATOM 1295 C C . ASN A 1 168 ? 23.684 7.933 7.888 1.00 88.62 168 ASN A C 1
ATOM 1297 O O . ASN A 1 168 ? 22.652 8.454 8.301 1.00 88.62 168 ASN A O 1
ATOM 1301 N N . ARG A 1 169 ? 24.744 8.657 7.508 1.00 90.69 169 ARG A N 1
ATOM 1302 C CA . ARG A 1 169 ? 24.758 10.123 7.543 1.00 90.69 169 ARG A CA 1
ATOM 1303 C C . ARG A 1 169 ? 23.666 10.714 6.655 1.00 90.69 169 ARG A C 1
ATOM 1305 O O . ARG A 1 169 ? 22.916 11.576 7.106 1.00 90.69 169 ARG A O 1
ATOM 1312 N N . THR A 1 170 ? 23.558 10.231 5.419 1.00 85.12 170 THR A N 1
ATOM 1313 C CA . THR A 1 170 ? 22.538 10.696 4.466 1.00 85.12 170 THR A CA 1
ATOM 1314 C C . THR A 1 170 ? 21.129 10.437 4.994 1.00 85.12 170 THR A C 1
ATOM 1316 O O . THR A 1 170 ? 20.284 11.328 4.955 1.00 85.12 170 THR A O 1
ATOM 1319 N N . PHE A 1 171 ? 20.893 9.248 5.554 1.00 88.62 171 PHE A N 1
ATOM 1320 C CA . PHE A 1 171 ? 19.617 8.896 6.173 1.00 88.62 171 PHE A CA 1
ATOM 1321 C C . PHE A 1 171 ? 19.285 9.798 7.369 1.00 88.62 171 PHE A C 1
ATOM 1323 O O . PHE A 1 171 ? 18.188 10.334 7.463 1.00 88.62 171 PHE A O 1
ATOM 1330 N N . ASN A 1 172 ? 20.238 9.995 8.276 1.00 90.44 172 ASN A N 1
ATOM 1331 C CA . ASN A 1 172 ? 20.065 10.757 9.509 1.00 90.44 172 ASN A CA 1
ATOM 1332 C C . ASN A 1 172 ? 19.682 12.222 9.259 1.00 90.44 172 ASN A C 1
ATOM 1334 O O . ASN A 1 172 ? 18.793 12.752 9.926 1.00 90.44 172 ASN A O 1
ATOM 1338 N N . LEU A 1 173 ? 20.324 12.870 8.283 1.00 88.19 173 LEU A N 1
ATOM 1339 C CA . LEU A 1 173 ? 20.104 14.287 7.979 1.00 88.19 173 LEU A CA 1
ATOM 1340 C C . LEU A 1 173 ? 18.680 14.594 7.495 1.00 88.19 173 LEU A C 1
ATOM 1342 O O . LEU A 1 173 ? 18.212 15.710 7.694 1.00 88.19 173 LEU A O 1
ATOM 1346 N N . GLN A 1 174 ? 17.971 13.618 6.921 1.00 89.31 174 GLN A N 1
ATOM 1347 C CA . GLN A 1 174 ? 16.582 13.787 6.467 1.00 89.31 174 GLN A CA 1
ATOM 1348 C C . GLN A 1 174 ? 15.592 13.980 7.622 1.00 89.31 174 GLN A C 1
ATOM 1350 O O . GLN A 1 174 ? 14.498 14.498 7.420 1.00 89.31 174 GLN A O 1
ATOM 1355 N N . TRP A 1 175 ? 15.976 13.576 8.833 1.00 89.81 175 TRP A N 1
ATOM 1356 C CA . TRP A 1 175 ? 15.097 13.556 10.000 1.00 89.81 175 TRP A CA 1
ATOM 1357 C C . TRP A 1 175 ? 15.406 14.660 11.009 1.00 89.81 175 TRP A C 1
ATOM 1359 O O . TRP A 1 175 ? 14.759 14.725 12.052 1.00 89.81 175 TRP A O 1
ATOM 1369 N N . ILE A 1 176 ? 16.366 15.539 10.706 1.00 88.75 176 ILE A N 1
ATOM 1370 C CA . ILE A 1 176 ? 16.606 16.758 11.478 1.00 88.75 176 ILE A CA 1
ATOM 1371 C C . ILE A 1 176 ? 15.869 17.909 10.796 1.00 88.75 176 ILE A C 1
ATOM 1373 O O . ILE A 1 176 ? 16.248 18.360 9.716 1.00 88.75 176 ILE A O 1
ATOM 1377 N N . GLY A 1 177 ? 14.827 18.408 11.454 1.00 80.31 177 GLY A N 1
ATOM 1378 C CA . GLY A 1 177 ? 14.167 19.649 11.078 1.00 80.31 177 GLY A CA 1
ATOM 1379 C C . GLY A 1 177 ? 14.833 20.832 11.771 1.00 80.31 177 GLY A C 1
ATOM 1380 O O . GLY A 1 177 ? 14.928 20.867 13.001 1.00 80.31 177 GLY A O 1
ATOM 1381 N N . SER A 1 178 ? 15.268 21.821 10.989 1.00 62.03 178 SER A N 1
ATOM 1382 C CA . SER A 1 178 ? 15.515 23.167 11.510 1.00 62.03 178 SER A CA 1
ATOM 1383 C C . SER A 1 178 ? 14.164 23.849 11.679 1.00 62.03 178 SER A C 1
ATOM 1385 O O . SER A 1 178 ? 13.443 24.019 10.692 1.00 62.03 178 SER A O 1
ATOM 1387 N N . ALA A 1 179 ? 13.812 24.257 12.897 1.00 54.16 179 ALA A N 1
ATOM 1388 C CA . ALA A 1 179 ? 12.648 25.103 13.103 1.00 54.16 179 ALA A CA 1
ATOM 1389 C C . ALA A 1 179 ? 12.938 26.455 12.440 1.00 54.16 179 ALA A C 1
ATOM 1391 O O . ALA A 1 179 ? 13.604 27.322 13.004 1.00 54.16 179 ALA A O 1
ATOM 1392 N N . LYS A 1 180 ? 12.478 26.648 11.200 1.00 52.19 180 LYS A N 1
ATOM 1393 C CA . LYS A 1 180 ? 12.341 28.010 10.683 1.00 52.19 180 LYS A CA 1
ATOM 1394 C C . LYS A 1 180 ? 11.375 28.745 11.623 1.00 52.19 180 LYS A C 1
ATOM 1396 O O . LYS A 1 180 ? 10.407 28.125 12.072 1.00 52.19 180 LYS A O 1
ATOM 1401 N N . PRO A 1 181 ? 11.599 30.034 11.931 1.00 45.75 181 PRO A N 1
ATOM 1402 C CA . PRO A 1 181 ? 10.622 30.817 12.674 1.00 45.75 181 PRO A CA 1
ATOM 1403 C C . PRO A 1 181 ? 9.294 30.766 11.910 1.00 45.75 181 PRO A C 1
ATOM 1405 O O . PRO A 1 181 ? 9.190 31.255 10.786 1.00 45.75 181 PRO A O 1
ATOM 1408 N N . ALA A 1 182 ? 8.321 30.066 12.492 1.00 43.69 182 ALA A N 1
ATOM 1409 C CA . ALA A 1 182 ? 7.045 29.787 11.857 1.00 43.69 182 ALA A CA 1
ATOM 1410 C C . ALA A 1 182 ? 6.281 31.087 11.581 1.00 43.69 182 ALA A C 1
ATOM 1412 O O . ALA A 1 182 ? 6.243 31.989 12.425 1.00 43.69 182 ALA A O 1
ATOM 1413 N N . SER A 1 183 ? 5.627 31.152 10.419 1.00 49.84 183 SER A N 1
ATOM 1414 C CA . SER A 1 183 ? 4.523 32.089 10.209 1.00 49.84 183 SER A CA 1
ATOM 1415 C C . SER A 1 183 ? 3.401 31.768 11.210 1.00 49.84 183 SER A C 1
ATOM 1417 O O . SER A 1 183 ? 3.289 30.630 11.666 1.00 49.84 183 SER A O 1
ATOM 1419 N N . ALA A 1 184 ? 2.591 32.760 11.584 1.00 48.94 184 ALA A N 1
ATOM 1420 C CA . ALA A 1 184 ? 1.716 32.743 12.765 1.00 48.94 184 ALA A CA 1
ATOM 1421 C C . ALA A 1 184 ? 0.654 31.614 12.858 1.00 48.94 184 ALA A C 1
ATOM 1423 O O . ALA A 1 184 ? -0.051 31.561 13.860 1.00 48.94 184 ALA A O 1
ATOM 1424 N N . ASN A 1 185 ? 0.552 30.709 11.875 1.00 47.41 185 ASN A N 1
ATOM 1425 C CA . ASN A 1 185 ? -0.481 29.669 11.806 1.00 47.41 185 ASN A CA 1
ATOM 1426 C C . ASN A 1 185 ? 0.023 28.213 11.809 1.00 47.41 185 ASN A C 1
ATOM 1428 O O . ASN A 1 185 ? -0.813 27.312 11.850 1.00 47.41 185 ASN A O 1
ATOM 1432 N N . ASP A 1 186 ? 1.334 27.943 11.802 1.00 50.28 186 ASP A N 1
ATOM 1433 C CA . ASP A 1 186 ? 1.818 26.556 11.888 1.00 50.28 186 ASP A CA 1
ATOM 1434 C C . ASP A 1 186 ? 1.899 26.087 13.345 1.00 50.28 186 ASP A C 1
ATOM 1436 O O . ASP A 1 186 ? 2.580 26.686 14.184 1.00 50.28 186 ASP A O 1
ATOM 1440 N N . ALA A 1 187 ? 1.208 24.985 13.646 1.00 58.34 187 ALA A N 1
ATOM 1441 C CA . ALA A 1 187 ? 1.283 24.313 14.936 1.00 58.34 187 ALA A CA 1
ATOM 1442 C C . ALA A 1 187 ? 2.743 23.919 15.218 1.00 58.34 187 ALA A C 1
ATOM 1444 O O . ALA A 1 187 ? 3.287 23.003 14.601 1.00 58.34 187 ALA A O 1
ATOM 1445 N N . ARG A 1 188 ? 3.399 24.639 16.136 1.00 66.75 188 ARG A N 1
ATOM 1446 C CA . ARG A 1 188 ? 4.802 24.397 16.494 1.00 66.75 188 ARG A CA 1
ATOM 1447 C C . ARG A 1 188 ? 4.971 22.954 16.968 1.00 66.75 188 ARG A C 1
ATOM 1449 O O . ARG A 1 188 ? 4.356 22.547 17.951 1.00 66.75 188 ARG A O 1
ATOM 1456 N N . SER A 1 189 ? 5.844 22.197 16.306 1.00 77.00 189 SER A N 1
ATOM 1457 C CA . SER A 1 189 ? 6.247 20.873 16.775 1.00 77.00 189 SER A CA 1
ATOM 1458 C C . SER A 1 189 ? 6.979 21.008 18.113 1.00 77.00 189 SER A C 1
ATOM 1460 O O . SER A 1 189 ? 8.059 21.600 18.177 1.00 77.00 189 SER A O 1
ATOM 1462 N N . VAL A 1 190 ? 6.394 20.469 19.180 1.00 88.25 190 VAL A N 1
ATOM 1463 C CA . VAL A 1 190 ? 6.998 20.437 20.518 1.00 88.25 190 VAL A CA 1
ATOM 1464 C C . VAL A 1 190 ? 7.707 19.109 20.760 1.00 88.25 190 VAL A C 1
ATOM 1466 O O . VAL A 1 190 ? 7.340 18.073 20.206 1.00 88.25 190 VAL A O 1
ATOM 1469 N N . CYS A 1 191 ? 8.745 19.129 21.591 1.00 90.94 191 CYS A N 1
ATOM 1470 C CA . CYS A 1 191 ? 9.454 17.921 21.996 1.00 90.94 191 CYS A CA 1
ATOM 1471 C C . CYS A 1 191 ? 8.538 17.028 22.831 1.00 90.94 191 CYS A C 1
ATOM 1473 O O . CYS A 1 191 ? 7.924 17.492 23.785 1.00 90.94 191 CYS A O 1
ATOM 1475 N N . HIS A 1 192 ? 8.502 15.735 22.529 1.00 91.44 192 HIS A N 1
ATOM 1476 C CA . HIS A 1 192 ? 7.708 14.766 23.274 1.00 91.44 192 HIS A CA 1
ATOM 1477 C C . HIS A 1 192 ? 8.099 14.681 24.759 1.00 91.44 192 HIS A C 1
ATOM 1479 O O . HIS A 1 192 ? 7.238 14.464 25.601 1.00 91.44 192 HIS A O 1
ATOM 1485 N N . LEU A 1 193 ? 9.388 14.844 25.082 1.00 90.06 193 LEU A N 1
ATOM 1486 C CA . LEU A 1 193 ? 9.896 14.679 26.448 1.00 90.06 193 LEU A CA 1
ATOM 1487 C C . LEU A 1 193 ? 9.759 15.941 27.304 1.00 90.06 193 LEU A C 1
ATOM 1489 O O . LEU A 1 193 ? 9.358 15.848 28.456 1.00 90.06 193 LEU A O 1
ATOM 1493 N N . CYS A 1 194 ? 10.123 17.112 26.774 1.00 91.25 194 CYS A N 1
ATOM 1494 C CA . CYS A 1 194 ? 10.084 18.360 27.545 1.00 91.25 194 CYS A CA 1
ATOM 1495 C C . CYS A 1 194 ? 8.882 19.253 27.222 1.00 91.25 194 CYS A C 1
ATOM 1497 O O . CYS A 1 194 ? 8.705 20.267 27.884 1.00 91.25 194 CYS A O 1
ATOM 1499 N N . HIS A 1 195 ? 8.083 18.918 26.205 1.00 88.69 195 HIS A N 1
ATOM 1500 C CA . HIS A 1 195 ? 6.956 19.720 25.712 1.00 88.69 195 HIS A CA 1
ATOM 1501 C C . HIS A 1 195 ? 7.318 21.153 25.281 1.00 88.69 195 HIS A C 1
ATOM 1503 O O . HIS A 1 195 ? 6.437 21.985 25.080 1.00 88.69 195 HIS A O 1
ATOM 1509 N N . LEU A 1 196 ? 8.608 21.435 25.073 1.00 86.94 196 LEU A N 1
ATOM 1510 C CA . LEU A 1 196 ? 9.105 22.716 24.578 1.00 86.94 196 LEU A CA 1
ATOM 1511 C C . LEU A 1 196 ? 9.410 22.639 23.079 1.00 86.94 196 LEU A C 1
ATOM 1513 O O . LEU A 1 196 ? 9.841 21.602 22.565 1.00 86.94 196 LEU A O 1
ATOM 1517 N N . ALA A 1 197 ? 9.204 23.752 22.379 1.00 85.19 197 ALA A N 1
ATOM 1518 C CA . ALA A 1 197 ? 9.695 23.934 21.018 1.00 85.19 197 ALA A CA 1
ATOM 1519 C C . ALA A 1 197 ? 11.194 24.270 21.053 1.00 85.19 197 ALA A C 1
ATOM 1521 O O . ALA A 1 197 ? 11.641 25.031 21.911 1.00 85.19 197 ALA A O 1
ATOM 1522 N N . HIS A 1 198 ? 11.961 23.713 20.121 1.00 86.69 198 HIS A N 1
ATOM 1523 C CA . HIS A 1 198 ? 13.393 23.972 19.987 1.00 86.69 198 HIS A CA 1
ATOM 1524 C C . HIS A 1 198 ? 13.769 24.154 18.517 1.00 86.69 198 HIS A C 1
ATOM 1526 O O . HIS A 1 198 ? 13.077 23.659 17.630 1.00 86.69 198 HIS A O 1
ATOM 1532 N N . ASP A 1 199 ? 14.904 24.811 18.276 1.00 80.62 199 ASP A N 1
ATOM 1533 C CA . ASP A 1 199 ? 15.386 25.120 16.924 1.00 80.62 199 ASP A CA 1
ATOM 1534 C C . ASP A 1 199 ? 15.807 23.883 16.124 1.00 80.62 199 ASP A C 1
ATOM 1536 O O . ASP A 1 199 ? 15.799 23.900 14.895 1.00 80.62 199 ASP A O 1
ATOM 1540 N N . ARG A 1 200 ? 16.176 22.799 16.816 1.00 86.50 200 ARG A N 1
ATOM 1541 C CA . ARG A 1 200 ? 16.549 21.517 16.210 1.00 86.50 200 ARG A CA 1
ATOM 1542 C C . ARG A 1 200 ? 15.706 20.395 16.782 1.00 86.50 200 ARG A C 1
ATOM 1544 O O . ARG A 1 200 ? 15.799 20.078 17.975 1.00 86.50 200 ARG A O 1
ATOM 1551 N N . MET A 1 201 ? 14.927 19.783 15.901 1.00 90.62 201 MET A N 1
ATOM 1552 C CA . MET A 1 201 ? 14.010 18.701 16.224 1.00 90.62 201 MET A CA 1
ATOM 1553 C C . MET A 1 201 ? 14.339 17.463 15.388 1.00 90.62 201 MET A C 1
ATOM 1555 O O . MET A 1 201 ? 14.640 17.558 14.202 1.00 90.62 201 MET A O 1
ATOM 1559 N N . PHE A 1 202 ? 14.280 16.298 16.022 1.00 92.06 202 PHE A N 1
ATOM 1560 C CA . PHE A 1 202 ? 14.447 14.985 15.410 1.00 92.06 202 PHE A CA 1
ATOM 1561 C C . PHE A 1 202 ? 13.057 14.395 15.175 1.00 92.06 202 PHE A C 1
ATOM 1563 O O . PHE A 1 202 ? 12.345 14.115 16.144 1.00 92.06 202 PHE A O 1
ATOM 1570 N N . HIS A 1 203 ? 12.673 14.238 13.910 1.00 91.31 203 HIS A N 1
ATOM 1571 C CA . HIS A 1 203 ? 11.361 13.753 13.477 1.00 91.31 203 HIS A CA 1
ATOM 1572 C C . HIS A 1 203 ? 11.374 12.256 13.204 1.00 91.31 203 HIS A C 1
ATOM 1574 O O . HIS A 1 203 ? 12.360 11.711 12.733 1.00 91.31 203 HIS A O 1
ATOM 1580 N N . CYS A 1 204 ? 10.256 11.580 13.438 1.00 85.50 204 CYS A N 1
ATOM 1581 C CA . CYS A 1 204 ? 10.156 10.144 13.226 1.00 85.50 204 CYS A CA 1
ATOM 1582 C C . CYS A 1 204 ? 10.408 9.718 11.770 1.00 85.50 204 CYS A C 1
ATOM 1584 O O . CYS A 1 204 ? 9.691 10.190 10.886 1.00 85.50 204 CYS A O 1
ATOM 1586 N N . PRO A 1 205 ? 11.286 8.724 11.522 1.00 76.31 205 PRO A N 1
ATOM 1587 C CA . PRO A 1 205 ? 11.468 8.153 10.190 1.00 76.31 205 PRO A CA 1
ATOM 1588 C C . PRO A 1 205 ? 10.218 7.475 9.622 1.00 76.31 205 PRO A C 1
ATOM 1590 O O . PRO A 1 205 ? 10.096 7.311 8.414 1.00 76.31 205 PRO A O 1
ATOM 1593 N N . ASN A 1 206 ? 9.277 7.100 10.495 1.00 71.94 206 ASN A N 1
ATOM 1594 C CA . ASN A 1 206 ? 8.008 6.475 10.122 1.00 71.94 206 ASN A CA 1
ATOM 1595 C C . ASN A 1 206 ? 6.883 7.504 9.886 1.00 71.94 206 ASN A C 1
ATOM 1597 O O . ASN A 1 206 ? 5.735 7.115 9.708 1.00 71.94 206 ASN A O 1
ATOM 1601 N N . GLY A 1 207 ? 7.177 8.809 9.931 1.00 73.31 207 GLY A N 1
ATOM 1602 C CA . GLY A 1 207 ? 6.212 9.866 9.608 1.00 73.31 207 GLY A CA 1
ATOM 1603 C C . GLY A 1 207 ? 5.190 10.216 10.700 1.00 73.31 207 GLY A C 1
ATOM 1604 O O . GLY A 1 207 ? 4.308 11.033 10.454 1.00 73.31 207 GLY A O 1
ATOM 1605 N N . GLU A 1 208 ? 5.291 9.656 11.911 1.00 76.62 208 GLU A N 1
ATOM 1606 C CA . GLU A 1 208 ? 4.383 10.008 13.016 1.00 76.62 208 GLU A CA 1
ATOM 1607 C C . GLU A 1 208 ? 4.730 11.393 13.592 1.00 76.62 208 GLU A C 1
ATOM 1609 O O . GLU A 1 208 ? 5.784 11.592 14.200 1.00 76.62 208 GLU A O 1
ATOM 1614 N N . ALA A 1 209 ? 3.820 12.359 13.447 1.00 73.19 209 ALA A N 1
ATOM 1615 C CA . ALA A 1 209 ? 4.048 13.755 13.836 1.00 73.19 209 ALA A CA 1
ATOM 1616 C C . ALA A 1 209 ? 4.278 13.949 15.349 1.00 73.19 209 ALA A C 1
ATOM 1618 O O . ALA A 1 209 ? 4.983 14.867 15.772 1.00 73.19 209 ALA A O 1
ATOM 1619 N N . ARG A 1 210 ? 3.720 13.067 16.188 1.00 78.75 210 ARG A N 1
ATOM 1620 C CA . ARG A 1 210 ? 3.892 13.121 17.653 1.00 78.75 210 ARG A CA 1
ATOM 1621 C C . ARG A 1 210 ? 5.245 12.591 18.123 1.00 78.75 210 ARG A C 1
ATOM 1623 O O . ARG A 1 210 ? 5.615 12.770 19.282 1.00 78.75 210 ARG A O 1
ATOM 1630 N N . HIS A 1 211 ? 5.993 11.944 17.239 1.00 87.81 211 HIS A N 1
ATOM 1631 C CA . HIS A 1 211 ? 7.263 11.304 17.546 1.00 87.81 211 HIS A CA 1
ATOM 1632 C C . HIS A 1 211 ? 8.429 12.255 17.259 1.00 87.81 211 HIS A C 1
ATOM 1634 O O . HIS A 1 211 ? 9.272 11.994 16.398 1.00 87.81 211 HIS A O 1
ATOM 1640 N N . THR A 1 212 ? 8.464 13.364 17.997 1.00 90.75 212 THR A N 1
ATOM 1641 C CA . THR A 1 212 ? 9.463 14.419 17.801 1.00 90.75 212 THR A CA 1
ATOM 1642 C C . THR A 1 212 ? 10.258 14.668 19.081 1.00 90.75 212 THR A C 1
ATOM 1644 O O . THR A 1 212 ? 9.679 14.789 20.159 1.00 90.75 212 THR A O 1
ATOM 1647 N N . TYR A 1 213 ? 11.585 14.775 18.986 1.00 92.56 213 TYR A N 1
ATOM 1648 C CA . TYR A 1 213 ? 12.471 15.031 20.132 1.00 92.56 213 TYR A CA 1
ATOM 1649 C C . TYR A 1 213 ? 13.401 16.210 19.874 1.00 92.56 213 TYR A C 1
ATOM 1651 O O . TYR A 1 213 ? 13.851 16.395 18.752 1.00 92.56 213 TYR A O 1
ATOM 1659 N N . CYS A 1 214 ? 13.756 16.975 20.905 1.00 92.62 214 CYS A N 1
ATOM 1660 C CA . CYS A 1 214 ? 14.836 17.955 20.791 1.00 92.62 214 CYS A CA 1
ATOM 1661 C C . CYS A 1 214 ? 16.206 17.312 21.052 1.00 92.62 214 CYS A C 1
ATOM 1663 O O . CYS A 1 214 ? 16.307 16.320 21.781 1.00 92.62 214 CYS A O 1
ATOM 1665 N N . ALA A 1 215 ? 17.267 17.916 20.507 1.00 90.38 215 ALA A N 1
ATOM 1666 C CA . ALA A 1 215 ? 18.649 17.443 20.665 1.00 90.38 215 ALA A CA 1
ATOM 1667 C C . ALA A 1 215 ? 19.042 17.208 22.133 1.00 90.38 215 ALA A C 1
ATOM 1669 O O . ALA A 1 215 ? 19.617 16.176 22.482 1.00 90.38 215 ALA A O 1
ATOM 1670 N N . ASN A 1 216 ? 18.658 18.135 23.015 1.00 92.25 216 ASN A N 1
ATOM 1671 C CA . ASN A 1 216 ? 18.976 18.063 24.440 1.00 92.25 216 ASN A CA 1
ATOM 1672 C C . ASN A 1 216 ? 18.337 16.845 25.110 1.00 92.25 216 ASN A C 1
ATOM 1674 O O . ASN A 1 216 ? 18.994 16.149 25.882 1.00 92.25 216 ASN A O 1
ATOM 1678 N N . CYS A 1 217 ? 17.069 16.567 24.803 1.00 92.19 217 CYS A N 1
ATOM 1679 C CA . CYS A 1 217 ? 16.385 15.403 25.345 1.00 92.19 217 CYS A CA 1
ATOM 1680 C C . CYS A 1 217 ? 16.944 14.099 24.770 1.00 92.19 217 CYS A C 1
ATOM 1682 O O . CYS A 1 217 ? 17.065 13.132 25.516 1.00 92.19 217 CYS A O 1
ATOM 1684 N N . VAL A 1 218 ? 17.345 14.077 23.493 1.00 89.19 218 VAL A N 1
ATOM 1685 C CA . VAL A 1 218 ? 17.984 12.896 22.894 1.00 89.19 218 VAL A CA 1
ATOM 1686 C C . VAL A 1 218 ? 19.291 12.551 23.607 1.00 89.19 218 VAL A C 1
ATOM 1688 O O . VAL A 1 218 ? 19.479 11.409 24.030 1.00 89.19 218 VAL A O 1
ATOM 1691 N N . ARG A 1 219 ? 20.146 13.553 23.831 1.00 90.38 219 ARG A N 1
ATOM 1692 C CA . ARG A 1 219 ? 21.399 13.381 24.571 1.00 90.38 219 ARG A CA 1
ATOM 1693 C C . ARG A 1 219 ? 21.151 12.957 26.017 1.00 90.38 219 ARG A C 1
ATOM 1695 O O . ARG A 1 219 ? 21.730 11.980 26.478 1.00 90.38 219 ARG A O 1
ATOM 1702 N N . LYS A 1 220 ? 20.274 13.671 26.731 1.00 91.56 220 LYS A N 1
ATOM 1703 C CA . LYS A 1 220 ? 20.048 13.470 28.170 1.00 91.56 220 LYS A CA 1
ATOM 1704 C C . LYS A 1 220 ? 19.367 12.139 28.494 1.00 91.56 220 LYS A C 1
ATOM 1706 O O . LYS A 1 220 ? 19.742 11.503 29.470 1.00 91.56 220 LYS A O 1
ATOM 1711 N N . HIS A 1 221 ? 18.362 11.740 27.714 1.00 87.12 221 HIS A N 1
ATOM 1712 C CA . HIS A 1 221 ? 17.535 10.571 28.027 1.00 87.12 221 HIS A CA 1
ATOM 1713 C C . HIS A 1 221 ? 17.967 9.299 27.297 1.00 87.12 221 HIS A C 1
ATOM 1715 O O . HIS A 1 221 ? 17.675 8.209 27.778 1.00 87.12 221 HIS A O 1
ATOM 1721 N N . PHE A 1 222 ? 18.664 9.415 26.162 1.00 85.50 222 PHE A N 1
ATOM 1722 C CA . PHE A 1 222 ? 19.049 8.253 25.352 1.00 85.50 222 PHE A CA 1
ATOM 1723 C C . PHE A 1 222 ? 20.558 8.109 25.149 1.00 85.50 222 PHE A C 1
ATOM 1725 O O . PHE A 1 222 ? 20.973 7.188 24.447 1.00 85.50 222 PHE A O 1
ATOM 1732 N N . GLY A 1 223 ? 21.373 9.005 25.721 1.00 85.75 223 GLY A N 1
ATOM 1733 C CA . GLY A 1 223 ? 22.835 8.933 25.651 1.00 85.75 223 GLY A CA 1
ATOM 1734 C C . GLY A 1 223 ? 23.403 9.043 24.235 1.00 85.75 223 GLY A C 1
ATOM 1735 O O . GLY A 1 223 ? 24.533 8.634 24.008 1.00 85.75 223 GLY A O 1
ATOM 1736 N N . GLN A 1 224 ? 22.624 9.547 23.275 1.00 85.94 224 GLN A N 1
ATOM 1737 C CA . GLN A 1 224 ? 23.069 9.703 21.893 1.00 85.94 224 GLN A CA 1
ATOM 1738 C C . GLN A 1 224 ? 23.587 11.110 21.665 1.00 85.94 224 GLN A C 1
ATOM 1740 O O . GLN A 1 224 ? 22.859 12.081 21.889 1.00 85.94 224 GLN A O 1
ATOM 1745 N N . ASP A 1 225 ? 24.828 11.213 21.193 1.00 85.56 225 ASP A N 1
ATOM 1746 C CA . ASP A 1 225 ? 25.388 12.503 20.835 1.00 85.56 225 ASP A CA 1
ATOM 1747 C C . ASP A 1 225 ? 25.044 12.900 19.396 1.00 85.56 225 ASP A C 1
ATOM 1749 O O . ASP A 1 225 ? 25.007 12.096 18.463 1.00 85.56 225 ASP A O 1
ATOM 1753 N N . GLU A 1 226 ? 24.805 14.193 19.218 1.00 86.56 226 GLU A N 1
ATOM 1754 C CA . GLU A 1 226 ? 24.489 14.797 17.929 1.00 86.56 226 GLU A CA 1
ATOM 1755 C C . GLU A 1 226 ? 25.664 14.664 16.949 1.00 86.56 226 GLU A C 1
ATOM 1757 O O . GLU A 1 226 ? 25.455 14.525 15.746 1.00 86.56 226 GLU A O 1
ATOM 1762 N N . THR A 1 227 ? 26.906 14.641 17.437 1.00 88.06 227 THR A N 1
ATOM 1763 C CA . THR A 1 227 ? 28.087 14.485 16.575 1.00 88.06 227 THR A CA 1
ATOM 1764 C C . THR A 1 227 ? 28.160 13.092 15.938 1.00 88.06 227 THR A C 1
ATOM 1766 O O . THR A 1 227 ? 28.416 12.969 14.737 1.00 88.06 227 THR A O 1
ATOM 1769 N N . GLU A 1 228 ? 27.847 12.035 16.692 1.00 86.94 228 GLU A N 1
ATOM 1770 C CA . GLU A 1 228 ? 27.761 10.657 16.186 1.00 86.94 228 GLU A CA 1
ATOM 1771 C C . GLU A 1 228 ? 26.627 10.504 15.168 1.00 86.94 228 GLU A C 1
ATOM 1773 O O . GLU A 1 228 ? 26.752 9.815 14.153 1.00 86.94 228 GLU A O 1
ATOM 1778 N N . PHE A 1 229 ? 25.521 11.202 15.413 1.00 87.44 229 PHE A N 1
ATOM 1779 C CA . PHE A 1 229 ? 24.392 11.259 14.500 1.00 87.44 229 PHE A CA 1
ATOM 1780 C C . PHE A 1 229 ? 24.760 11.929 13.167 1.00 87.44 229 PHE A C 1
ATOM 1782 O O . PHE A 1 229 ? 24.499 11.377 12.097 1.00 87.44 229 PHE A O 1
ATOM 1789 N N . LEU A 1 230 ? 25.393 13.106 13.215 1.00 89.06 230 LEU A N 1
ATOM 1790 C CA . LEU A 1 230 ? 25.769 13.887 12.030 1.00 89.06 230 LEU A CA 1
ATOM 1791 C C . LEU A 1 230 ? 26.925 13.265 11.237 1.00 89.06 230 LEU A C 1
ATOM 1793 O O . LEU A 1 230 ? 27.031 13.489 10.030 1.00 89.06 230 LEU A O 1
ATOM 1797 N N . SER A 1 231 ? 27.784 12.485 11.895 1.00 90.00 231 SER A N 1
ATOM 1798 C CA . SER A 1 231 ? 28.858 11.722 11.244 1.00 90.00 231 SER A CA 1
ATOM 1799 C C . SER A 1 231 ? 28.369 10.423 10.592 1.00 90.00 231 SER A C 1
ATOM 1801 O O . SER A 1 231 ? 29.058 9.883 9.728 1.00 90.00 231 SER A O 1
ATOM 1803 N N . GLY A 1 232 ? 27.176 9.935 10.959 1.00 86.69 232 GLY A N 1
ATOM 1804 C CA . GLY A 1 232 ? 26.647 8.646 10.503 1.00 86.69 232 GLY A CA 1
ATOM 1805 C C . GLY A 1 232 ? 27.244 7.435 11.230 1.00 86.69 232 GLY A C 1
ATOM 1806 O O . GLY A 1 232 ? 27.009 6.296 10.819 1.00 86.69 232 GLY A O 1
ATOM 1807 N N . ALA A 1 233 ? 27.980 7.661 12.325 1.00 88.38 233 ALA A N 1
ATOM 1808 C CA . ALA A 1 233 ? 28.502 6.596 13.183 1.00 88.38 233 ALA A CA 1
ATOM 1809 C C . ALA A 1 233 ? 27.370 5.742 13.781 1.00 88.38 233 ALA A C 1
ATOM 1811 O O . ALA A 1 233 ? 27.517 4.532 13.959 1.00 88.38 233 ALA A O 1
ATOM 1812 N N . ILE A 1 234 ? 26.216 6.366 14.025 1.00 86.00 234 ILE A N 1
ATOM 1813 C CA . ILE A 1 234 ? 24.976 5.712 14.445 1.00 86.00 234 ILE A CA 1
ATOM 1814 C C . ILE A 1 234 ? 23.884 5.944 13.403 1.00 86.00 234 ILE A C 1
ATOM 1816 O O . ILE A 1 234 ? 23.829 7.001 12.780 1.00 86.00 234 ILE A O 1
ATOM 1820 N N . ARG A 1 235 ? 22.981 4.977 13.226 1.00 85.69 235 ARG A N 1
ATOM 1821 C CA . ARG A 1 235 ? 21.767 5.161 12.423 1.00 85.69 235 ARG A CA 1
ATOM 1822 C C . ARG A 1 235 ? 20.621 5.602 13.324 1.00 85.69 235 ARG A C 1
ATOM 1824 O O . ARG A 1 235 ? 20.425 5.048 14.406 1.00 85.69 235 ARG A O 1
ATOM 1831 N N . TYR A 1 236 ? 19.870 6.604 12.890 1.00 85.38 236 TYR A N 1
ATOM 1832 C CA . TYR A 1 236 ? 18.744 7.103 13.655 1.00 85.38 236 TYR A CA 1
ATOM 1833 C C . TYR A 1 236 ? 17.597 6.097 13.714 1.00 85.38 236 TYR A C 1
ATOM 1835 O O . TYR A 1 236 ? 17.178 5.543 12.699 1.00 85.38 236 TYR A O 1
ATOM 1843 N N . HIS A 1 237 ? 17.032 5.944 14.908 1.00 84.12 237 HIS A N 1
ATOM 1844 C CA . HIS A 1 237 ? 15.798 5.212 15.140 1.00 84.12 237 HIS A CA 1
ATOM 1845 C C . HIS A 1 237 ? 14.909 6.024 16.084 1.00 84.12 237 HIS A C 1
ATOM 1847 O O . HIS A 1 237 ? 15.369 6.520 17.116 1.00 84.12 237 HIS A O 1
ATOM 1853 N N . CYS A 1 238 ? 13.624 6.152 15.748 1.00 86.00 238 CYS A N 1
ATOM 1854 C CA . CYS A 1 238 ? 12.663 6.826 16.615 1.00 86.00 238 CYS A CA 1
ATOM 1855 C C . CYS A 1 238 ? 12.482 6.041 17.923 1.00 86.00 238 CYS A C 1
ATOM 1857 O O . CYS A 1 238 ? 12.138 4.860 17.904 1.00 86.00 238 CYS A O 1
ATOM 1859 N N . ARG A 1 239 ? 12.679 6.705 19.068 1.00 85.62 239 ARG A N 1
ATOM 1860 C CA . ARG A 1 239 ? 12.641 6.045 20.381 1.00 85.62 239 ARG A CA 1
ATOM 1861 C C . ARG A 1 239 ? 11.241 5.631 20.823 1.00 85.62 239 ARG A C 1
ATOM 1863 O O . ARG A 1 239 ? 11.120 4.606 21.479 1.00 85.62 239 ARG A O 1
ATOM 1870 N N . LEU A 1 240 ? 10.197 6.350 20.413 1.00 81.38 240 LEU A N 1
ATOM 1871 C CA . LEU A 1 240 ? 8.805 5.941 20.632 1.00 81.38 240 LEU A CA 1
ATOM 1872 C C . LEU A 1 240 ? 8.455 4.691 19.822 1.00 81.38 240 LEU A C 1
ATOM 1874 O O . LEU A 1 240 ? 7.910 3.748 20.383 1.00 81.38 240 LEU A O 1
ATOM 1878 N N . CYS A 1 241 ? 8.848 4.630 18.544 1.00 78.19 241 CYS A N 1
ATOM 1879 C CA . CYS A 1 241 ? 8.667 3.422 17.727 1.00 78.19 241 CYS A CA 1
ATOM 1880 C C . CYS A 1 241 ? 9.472 2.226 18.249 1.00 78.19 241 CYS A C 1
ATOM 1882 O O . CYS A 1 241 ? 9.075 1.088 18.045 1.00 78.19 241 CYS A O 1
ATOM 1884 N N . ALA A 1 242 ? 10.603 2.483 18.906 1.00 79.25 242 ALA A N 1
ATOM 1885 C CA . ALA A 1 242 ? 11.436 1.456 19.521 1.00 79.25 242 ALA A CA 1
ATOM 1886 C C . ALA A 1 242 ? 11.042 1.134 20.976 1.00 79.25 242 ALA A C 1
ATOM 1888 O O . ALA A 1 242 ? 11.787 0.424 21.645 1.00 79.25 242 ALA A O 1
ATOM 1889 N N . HIS A 1 243 ? 9.935 1.688 21.490 1.00 79.94 243 HIS A N 1
ATOM 1890 C CA . HIS A 1 243 ? 9.492 1.534 22.885 1.00 79.94 243 HIS A CA 1
ATOM 1891 C C . HIS A 1 243 ? 10.571 1.867 23.937 1.00 79.94 243 HIS A C 1
ATOM 1893 O O . HIS A 1 243 ? 10.573 1.338 25.042 1.00 79.94 243 HIS A O 1
ATOM 1899 N N . ALA A 1 244 ? 11.490 2.773 23.602 1.00 80.62 244 ALA A N 1
ATOM 1900 C CA . ALA A 1 244 ? 12.639 3.154 24.422 1.00 80.62 244 ALA A CA 1
ATOM 1901 C C . ALA A 1 244 ? 12.466 4.539 25.075 1.00 80.62 244 ALA A C 1
ATOM 1903 O O . ALA A 1 244 ? 13.450 5.164 25.461 1.00 80.62 244 ALA A O 1
ATOM 1904 N N . CYS A 1 245 ? 11.238 5.066 25.141 1.00 85.94 245 CYS A N 1
ATOM 1905 C CA . CYS A 1 245 ? 10.961 6.385 25.709 1.00 85.94 245 CYS A CA 1
ATOM 1906 C C . CYS A 1 245 ? 10.994 6.344 27.242 1.00 85.94 245 CYS A C 1
ATOM 1908 O O . CYS A 1 245 ? 10.375 5.479 27.854 1.00 85.94 245 CYS A O 1
ATOM 1910 N N . SER A 1 246 ? 11.680 7.305 27.866 1.00 79.50 246 SER A N 1
ATOM 1911 C CA . SER A 1 246 ? 11.845 7.346 29.320 1.00 79.50 246 SER A CA 1
ATOM 1912 C C . SER A 1 246 ? 10.883 8.301 30.044 1.00 79.50 246 SER A C 1
ATOM 1914 O O . SER A 1 246 ? 11.154 8.652 31.189 1.00 79.50 246 SER A O 1
ATOM 1916 N N . CYS A 1 247 ? 9.848 8.836 29.384 1.00 82.25 247 CYS A N 1
ATOM 1917 C CA . CYS A 1 247 ? 8.886 9.711 30.064 1.00 82.25 247 CYS A CA 1
ATOM 1918 C C . CYS A 1 247 ? 7.842 8.898 30.823 1.00 82.25 247 CYS A C 1
ATOM 1920 O O . CYS A 1 247 ? 7.466 7.806 30.404 1.00 82.25 247 CYS A O 1
ATOM 1922 N N . GLU A 1 248 ? 7.318 9.485 31.894 1.00 70.88 248 GLU A N 1
ATOM 1923 C CA . GLU A 1 248 ? 6.285 8.881 32.736 1.00 70.88 248 GLU A CA 1
ATOM 1924 C C . GLU A 1 248 ? 5.045 8.464 31.927 1.00 70.88 248 GLU A C 1
ATOM 1926 O O . GLU A 1 248 ? 4.539 7.358 32.092 1.00 70.88 248 GLU A O 1
ATOM 1931 N N . ALA A 1 249 ? 4.627 9.283 30.954 1.00 69.00 249 ALA A N 1
ATOM 1932 C CA . ALA A 1 249 ? 3.499 8.981 30.071 1.00 69.00 249 ALA A CA 1
ATOM 1933 C C . ALA A 1 249 ? 3.682 7.688 29.249 1.00 69.00 249 ALA A C 1
ATOM 1935 O O . ALA A 1 249 ? 2.705 6.999 28.966 1.00 69.00 249 ALA A O 1
ATOM 1936 N N . CYS A 1 250 ? 4.919 7.353 28.865 1.00 74.44 250 CYS A N 1
ATOM 1937 C CA . CYS A 1 250 ? 5.245 6.134 28.117 1.00 74.44 250 CYS A CA 1
ATOM 1938 C C . CYS A 1 250 ? 5.715 4.977 29.006 1.00 74.44 250 CYS A C 1
ATOM 1940 O O . CYS A 1 250 ? 5.702 3.835 28.556 1.00 74.44 250 CYS A O 1
ATOM 1942 N N . GLN A 1 251 ? 6.155 5.270 30.231 1.00 66.31 251 GLN A N 1
ATOM 1943 C CA . GLN A 1 251 ? 6.591 4.290 31.227 1.00 66.31 251 GLN A CA 1
ATOM 1944 C C . GLN A 1 251 ? 5.460 3.795 32.122 1.00 66.31 251 GLN A C 1
ATOM 1946 O O . GLN A 1 251 ? 5.667 2.823 32.850 1.00 66.31 251 GLN A O 1
ATOM 1951 N N . LEU A 1 252 ? 4.288 4.442 32.088 1.00 52.59 252 LEU A N 1
ATOM 1952 C CA . LEU A 1 252 ? 3.093 3.929 32.744 1.00 52.59 252 LEU A CA 1
ATOM 1953 C C . LEU A 1 252 ? 2.947 2.452 32.360 1.00 52.59 252 LEU A C 1
ATOM 1955 O O . LEU A 1 252 ? 2.864 2.152 31.162 1.00 52.59 252 LEU A O 1
ATOM 1959 N N . PRO A 1 253 ? 2.969 1.530 33.342 1.00 50.50 253 PRO A N 1
ATOM 1960 C CA . PRO A 1 253 ? 2.831 0.117 33.055 1.00 50.50 253 PRO A CA 1
ATOM 1961 C C . PRO A 1 253 ? 1.568 -0.056 32.215 1.00 50.50 253 PRO A C 1
ATOM 1963 O O . PRO A 1 253 ? 0.569 0.611 32.520 1.00 50.50 253 PRO A O 1
ATOM 1966 N N . PRO A 1 254 ? 1.611 -0.878 31.146 1.00 55.12 254 PRO A N 1
ATOM 1967 C CA . PRO A 1 254 ? 0.440 -1.124 30.326 1.00 55.12 254 PRO A CA 1
ATOM 1968 C C . PRO A 1 254 ? -0.683 -1.479 31.286 1.00 55.12 254 PRO A C 1
ATOM 1970 O O . PRO A 1 254 ? -0.584 -2.464 32.022 1.00 55.12 254 PRO A O 1
ATOM 1973 N N . GLN A 1 255 ? -1.686 -0.601 31.367 1.00 60.12 255 GLN A N 1
ATOM 1974 C CA . GLN A 1 255 ? -2.843 -0.871 32.198 1.00 60.12 255 GLN A CA 1
ATOM 1975 C C . GLN A 1 255 ? -3.355 -2.215 31.716 1.00 60.12 255 GLN A C 1
ATOM 1977 O O . GLN A 1 255 ? -3.616 -2.366 30.519 1.00 60.12 255 GLN A O 1
ATOM 1982 N N . LEU A 1 256 ? -3.367 -3.203 32.618 1.00 66.75 256 LEU A N 1
ATOM 1983 C CA . LEU A 1 256 ? -3.835 -4.539 32.284 1.00 66.75 256 LEU A CA 1
ATOM 1984 C C . LEU A 1 256 ? -5.174 -4.363 31.571 1.00 66.75 256 LEU A C 1
ATOM 1986 O O . LEU A 1 256 ? -6.040 -3.679 32.132 1.00 66.75 256 LEU A O 1
ATOM 1990 N N . PRO A 1 257 ? -5.308 -4.869 30.333 1.00 80.62 257 PRO A N 1
ATOM 1991 C CA . PRO A 1 257 ? -6.506 -4.641 29.555 1.00 80.62 257 PRO A CA 1
ATOM 1992 C C . PRO A 1 257 ? -7.700 -5.085 30.395 1.00 80.62 257 PRO A C 1
ATOM 1994 O O . PRO A 1 257 ? -7.702 -6.162 30.985 1.00 80.62 257 PRO A O 1
ATOM 1997 N N . THR A 1 258 ? -8.684 -4.209 30.526 1.00 93.12 258 THR A N 1
ATOM 1998 C CA . THR A 1 258 ? -9.949 -4.535 31.171 1.00 93.12 258 THR A CA 1
ATOM 1999 C C . THR A 1 258 ? -11.027 -4.550 30.105 1.00 93.12 258 THR A C 1
ATOM 2001 O O . THR A 1 258 ? -10.952 -3.840 29.097 1.00 93.12 258 THR A O 1
ATOM 2004 N N . CYS A 1 259 ? -12.030 -5.398 30.298 1.00 94.50 259 CYS A N 1
ATOM 2005 C CA . CYS A 1 259 ? -13.209 -5.410 29.459 1.00 94.50 259 CYS A CA 1
ATOM 2006 C C . CYS A 1 259 ? -13.876 -4.036 29.538 1.00 94.50 259 CYS A C 1
ATOM 2008 O O . CYS A 1 259 ? -14.276 -3.596 30.613 1.00 94.50 259 CYS A O 1
ATOM 2010 N N . VAL A 1 260 ? -14.036 -3.375 28.396 1.00 94.25 260 VAL A N 1
ATOM 2011 C CA . VAL A 1 260 ? -14.629 -2.036 28.324 1.00 94.25 260 VAL A CA 1
ATOM 2012 C C . VAL A 1 260 ? -16.094 -2.014 28.779 1.00 94.25 260 VAL A C 1
ATOM 2014 O O . VAL A 1 260 ? -16.590 -0.976 29.200 1.00 94.25 260 VAL A O 1
ATOM 2017 N N . VAL A 1 261 ? -16.776 -3.161 28.721 1.00 93.94 261 VAL A N 1
ATOM 2018 C CA . VAL A 1 261 ? -18.202 -3.289 29.047 1.00 93.94 261 VAL A CA 1
ATOM 2019 C C . VAL A 1 261 ? -18.418 -3.613 30.523 1.00 93.94 261 VAL A C 1
ATOM 2021 O O . VAL A 1 261 ? -19.183 -2.931 31.193 1.00 93.94 261 VAL A O 1
ATOM 2024 N N . CYS A 1 262 ? -17.751 -4.648 31.044 1.00 94.81 262 CYS A N 1
ATOM 2025 C CA . CYS A 1 262 ? -17.998 -5.155 32.400 1.00 94.81 262 CYS A CA 1
ATOM 2026 C C . CYS A 1 262 ? -16.831 -4.951 33.372 1.00 94.81 262 CYS A C 1
ATOM 2028 O O . CYS A 1 262 ? -16.915 -5.367 34.524 1.00 94.81 262 CYS A O 1
ATOM 2030 N N . THR A 1 263 ? -15.728 -4.343 32.927 1.00 94.19 263 THR A N 1
ATOM 2031 C CA . THR A 1 263 ? -14.495 -4.088 33.700 1.00 94.19 263 THR A CA 1
ATOM 2032 C C . THR A 1 263 ? -13.707 -5.326 34.149 1.00 94.19 263 THR A C 1
ATOM 2034 O O . THR A 1 263 ? -12.668 -5.178 34.795 1.00 94.19 263 THR A O 1
ATOM 2037 N N . SER A 1 264 ? -14.132 -6.537 33.759 1.00 94.31 264 SER A N 1
ATOM 2038 C CA . SER A 1 264 ? -13.391 -7.780 34.023 1.00 94.31 264 SER A CA 1
ATOM 2039 C C . SER A 1 264 ? -11.962 -7.724 33.475 1.00 94.31 264 SER A C 1
ATOM 2041 O O . SER A 1 264 ? -11.724 -7.172 32.401 1.00 94.31 264 SER A O 1
ATOM 2043 N N . LYS A 1 265 ? -11.017 -8.312 34.211 1.00 93.25 265 LYS A N 1
ATOM 2044 C CA . LYS A 1 265 ? -9.611 -8.472 33.803 1.00 93.25 265 LYS A CA 1
ATOM 2045 C C . LYS A 1 265 ? -9.324 -9.846 33.197 1.00 93.25 265 LYS A C 1
ATOM 2047 O O . LYS A 1 265 ? -8.226 -10.067 32.694 1.00 93.25 265 LYS A O 1
ATOM 2052 N N . ASP A 1 266 ? -10.298 -10.747 33.250 1.00 91.88 266 ASP A N 1
ATOM 2053 C CA . ASP A 1 266 ? -10.127 -12.139 32.861 1.00 91.88 266 ASP A CA 1
ATOM 2054 C C . ASP A 1 266 ? -10.479 -12.337 31.386 1.00 91.88 266 ASP A C 1
ATOM 2056 O O . ASP A 1 266 ? -11.515 -11.859 30.914 1.00 91.88 266 ASP A O 1
ATOM 2060 N N . ASP A 1 267 ? -9.603 -13.060 30.683 1.00 89.94 267 ASP A N 1
ATOM 2061 C CA . ASP A 1 267 ? -9.776 -13.497 29.291 1.00 89.94 267 ASP A CA 1
ATOM 2062 C C . ASP A 1 267 ? -10.215 -12.372 28.338 1.00 89.94 267 ASP A C 1
ATOM 2064 O O . ASP A 1 267 ? -11.231 -12.436 27.640 1.00 89.94 267 ASP A O 1
ATOM 2068 N N . VAL A 1 268 ? -9.465 -11.271 28.386 1.00 93.94 268 VAL A N 1
ATOM 2069 C CA . VAL A 1 268 ? -9.719 -10.072 27.591 1.00 93.94 268 VAL A CA 1
ATOM 2070 C C . VAL A 1 268 ? -9.015 -10.140 26.237 1.00 93.94 268 VAL A C 1
ATOM 2072 O O . VAL A 1 268 ? -7.804 -10.330 26.143 1.00 93.94 268 VAL A O 1
ATOM 2075 N N . ALA A 1 269 ? -9.780 -9.919 25.173 1.00 90.62 269 ALA A N 1
ATOM 2076 C CA . ALA A 1 269 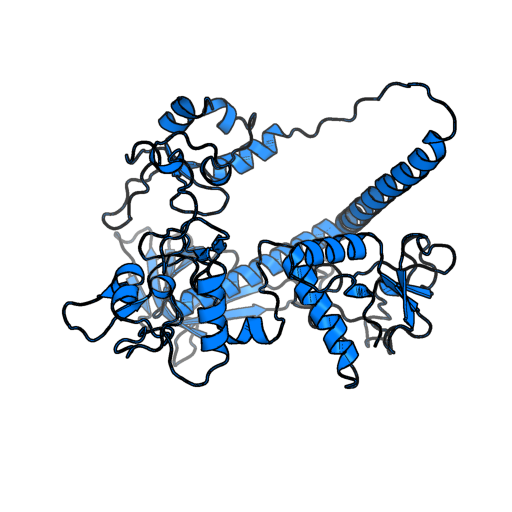? -9.304 -9.838 23.799 1.00 90.62 269 ALA A CA 1
ATOM 2077 C C . ALA A 1 269 ? -9.589 -8.447 23.203 1.00 90.62 269 ALA A C 1
ATOM 2079 O O . ALA A 1 269 ? -10.552 -7.793 23.612 1.00 90.62 269 ALA A O 1
ATOM 2080 N N . PRO A 1 270 ? -8.806 -7.975 22.215 1.00 91.44 270 PRO A N 1
ATOM 2081 C CA . PRO A 1 270 ? -9.070 -6.706 21.540 1.00 91.44 270 PRO A CA 1
ATOM 2082 C C . PRO A 1 270 ? -10.486 -6.640 20.956 1.00 91.44 270 PRO A C 1
ATOM 2084 O O . PRO A 1 270 ? -10.975 -7.596 20.350 1.00 91.44 270 PRO A O 1
ATOM 2087 N N . HIS A 1 271 ? -11.142 -5.491 21.102 1.00 93.00 271 HIS A N 1
ATOM 2088 C CA . HIS A 1 271 ? -12.502 -5.303 20.615 1.00 93.00 271 HIS A CA 1
ATOM 2089 C C . HIS A 1 271 ? -12.545 -5.391 19.070 1.00 93.00 271 HIS A C 1
ATOM 2091 O O . HIS A 1 271 ? -11.820 -4.668 18.383 1.00 93.00 271 HIS A O 1
ATOM 2097 N N . PRO A 1 272 ? -13.435 -6.209 18.468 1.00 89.56 272 PRO A N 1
ATOM 2098 C CA . PRO A 1 272 ? -13.353 -6.565 17.046 1.00 89.56 272 PRO A CA 1
ATOM 2099 C C . PRO A 1 272 ? -13.695 -5.425 16.076 1.00 89.56 272 PRO A C 1
ATOM 2101 O O . PRO A 1 272 ? -13.193 -5.419 14.952 1.00 89.56 272 PRO A O 1
ATOM 2104 N N . SER A 1 273 ? -14.555 -4.487 16.493 1.00 85.81 273 SER A N 1
ATOM 2105 C CA . SER A 1 273 ? -15.072 -3.412 15.628 1.00 85.81 273 SER A CA 1
ATOM 2106 C C . SER A 1 273 ? -14.619 -1.999 16.011 1.00 85.81 273 SER A C 1
ATOM 2108 O O . SER A 1 273 ? -14.772 -1.079 15.206 1.00 85.81 273 SER A O 1
ATOM 2110 N N . VAL A 1 274 ? -14.089 -1.796 17.218 1.00 86.19 274 VAL A N 1
ATOM 2111 C CA . VAL A 1 274 ? -13.789 -0.480 17.793 1.00 86.19 274 VAL A CA 1
ATOM 2112 C C . VAL A 1 274 ? -12.419 -0.555 18.447 1.00 86.19 274 VAL A C 1
ATOM 2114 O O . VAL A 1 274 ? -12.271 -1.126 19.516 1.00 86.19 274 VAL A O 1
ATOM 2117 N N . LEU A 1 275 ? -11.408 0.003 17.786 1.00 79.06 275 LEU A N 1
ATOM 2118 C CA . LEU A 1 275 ? -10.023 -0.188 18.218 1.00 79.06 275 LEU A CA 1
ATOM 2119 C C . LEU A 1 275 ? -9.646 0.683 19.413 1.00 79.06 275 LEU A C 1
ATOM 2121 O O . LEU A 1 275 ? -8.844 0.254 20.231 1.00 79.06 275 LEU A O 1
ATOM 2125 N N . GLN A 1 276 ? -10.203 1.892 19.508 1.00 85.75 276 GLN A N 1
ATOM 2126 C CA . GLN A 1 276 ? -9.785 2.888 20.491 1.00 85.75 276 GLN A CA 1
ATOM 2127 C C . GLN A 1 276 ? -10.925 3.819 20.916 1.00 85.75 276 GLN A C 1
ATOM 2129 O O . GLN A 1 276 ? -11.826 4.101 20.120 1.00 85.75 276 GLN A O 1
ATOM 2134 N N . ASN A 1 277 ? -10.861 4.316 22.154 1.00 86.38 277 ASN A N 1
ATOM 2135 C CA . ASN A 1 277 ? -11.771 5.343 22.674 1.00 86.38 277 ASN A CA 1
ATOM 2136 C C . ASN A 1 277 ? -11.358 6.766 22.246 1.00 86.38 277 ASN A C 1
ATOM 2138 O O . ASN A 1 277 ? -10.378 6.963 21.526 1.00 86.38 277 ASN A O 1
ATOM 2142 N N . THR A 1 278 ? -12.090 7.781 22.716 1.00 80.56 278 THR A N 1
ATOM 2143 C CA . THR A 1 278 ? -11.799 9.208 22.453 1.00 80.56 278 THR A CA 1
ATOM 2144 C C . THR A 1 278 ? -10.427 9.669 22.956 1.00 80.56 278 THR A C 1
ATOM 2146 O O . THR A 1 278 ? -9.898 10.662 22.463 1.00 80.56 278 THR A O 1
ATOM 2149 N N . ARG A 1 279 ? -9.819 8.934 23.894 1.00 78.19 279 ARG A N 1
ATOM 2150 C CA . ARG A 1 279 ? -8.469 9.182 24.426 1.00 78.19 279 ARG A CA 1
ATOM 2151 C C . ARG A 1 279 ? -7.376 8.411 23.673 1.00 78.19 279 ARG A C 1
ATOM 2153 O O . ARG A 1 279 ? -6.214 8.485 24.060 1.00 78.19 279 ARG A O 1
ATOM 2160 N N . GLY A 1 280 ? -7.729 7.660 22.627 1.00 75.75 280 GLY A N 1
ATOM 2161 C CA . GLY A 1 280 ? -6.799 6.812 21.878 1.00 75.75 280 GLY A CA 1
ATOM 2162 C C . GLY A 1 280 ? -6.361 5.550 22.627 1.00 75.75 280 GLY A C 1
ATOM 2163 O O . GLY A 1 280 ? -5.381 4.923 22.236 1.00 75.75 280 GLY A O 1
ATOM 2164 N N . GLN A 1 281 ? -7.047 5.174 23.711 1.00 81.69 281 GLN A N 1
ATOM 2165 C CA . GLN A 1 281 ? -6.725 3.957 24.456 1.00 81.69 281 GLN A CA 1
ATOM 2166 C C . GLN A 1 281 ? -7.352 2.743 23.765 1.00 81.69 281 GLN A C 1
ATOM 2168 O O . GLN A 1 281 ? -8.531 2.822 23.401 1.00 81.69 281 GLN A O 1
ATOM 2173 N N . PRO A 1 282 ? -6.605 1.635 23.601 1.00 84.06 282 PRO A N 1
ATOM 2174 C CA . PRO A 1 282 ? -7.125 0.430 22.982 1.00 84.06 282 PRO A CA 1
ATOM 2175 C C . PRO A 1 282 ? -8.253 -0.172 23.819 1.00 84.06 282 PRO A C 1
ATOM 2177 O O . PRO A 1 282 ? -8.197 -0.166 25.049 1.00 84.06 282 PRO A O 1
ATOM 2180 N N . LEU A 1 283 ? -9.275 -0.700 23.150 1.00 90.19 283 LEU A N 1
ATOM 2181 C CA . LEU A 1 283 ? -10.430 -1.307 23.809 1.00 90.19 283 LEU A CA 1
ATOM 2182 C C . LEU A 1 283 ? -10.364 -2.829 23.736 1.00 90.19 283 LEU A C 1
ATOM 2184 O O . LEU A 1 283 ? -9.988 -3.397 22.711 1.00 90.19 283 LEU A O 1
ATOM 2188 N N . SER A 1 284 ? -10.750 -3.486 24.828 1.00 94.25 284 SER A N 1
ATOM 2189 C CA . SER A 1 284 ? -10.800 -4.946 24.940 1.00 94.25 284 SER A CA 1
ATOM 2190 C C . SER A 1 284 ? -12.155 -5.405 25.483 1.00 94.25 284 SER A C 1
ATOM 2192 O O . SER A 1 284 ? -12.850 -4.643 26.153 1.00 94.25 284 SER A O 1
ATOM 2194 N N . LEU A 1 285 ? -12.535 -6.646 25.194 1.00 95.81 285 LEU A N 1
ATOM 2195 C CA . LEU A 1 285 ? -13.728 -7.324 25.698 1.00 95.81 285 LEU A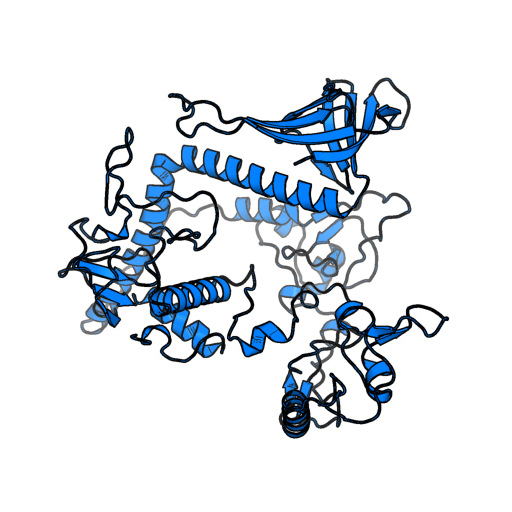 CA 1
ATOM 2196 C C . LEU A 1 285 ? -13.310 -8.637 26.356 1.00 95.81 285 LEU A C 1
ATOM 2198 O O . LEU A 1 285 ? -12.463 -9.335 25.808 1.00 95.81 285 LEU A O 1
ATOM 2202 N N . CYS A 1 286 ? -13.915 -8.993 27.489 1.00 96.81 286 CYS A N 1
ATOM 2203 C CA . CYS A 1 286 ? -13.813 -10.364 27.993 1.00 96.81 286 CYS A CA 1
ATOM 2204 C C . CYS A 1 286 ? -14.611 -11.324 27.096 1.00 96.81 286 CYS A C 1
ATOM 2206 O O . CYS A 1 286 ? -15.506 -10.883 26.365 1.00 96.81 286 CYS A O 1
ATOM 2208 N N . ALA A 1 287 ? -14.332 -12.626 27.186 1.00 95.12 287 ALA A N 1
ATOM 2209 C CA . ALA A 1 287 ? -15.008 -13.660 26.398 1.00 95.12 287 ALA A CA 1
ATOM 2210 C C . ALA A 1 287 ? -16.544 -13.542 26.407 1.00 95.12 287 ALA A C 1
ATOM 2212 O O . ALA A 1 287 ? -17.158 -13.507 25.344 1.00 95.12 287 ALA A O 1
ATOM 2213 N N . SER A 1 288 ? -17.158 -13.367 27.583 1.00 96.62 288 SER A N 1
ATOM 2214 C CA . SER A 1 288 ? -18.619 -13.244 27.705 1.00 96.62 288 SER A CA 1
ATOM 2215 C C . SER A 1 288 ? -19.177 -12.019 26.965 1.00 96.62 288 SER A C 1
ATOM 2217 O O . SER A 1 288 ? -20.132 -12.141 26.204 1.00 96.62 288 SER A O 1
ATOM 2219 N N . CYS A 1 289 ? -18.562 -10.839 27.109 1.00 96.19 289 CYS A N 1
ATOM 2220 C CA . CYS A 1 289 ? -19.020 -9.646 26.388 1.00 96.19 289 CYS A CA 1
ATOM 2221 C C . CYS A 1 289 ? -18.762 -9.744 24.876 1.00 96.19 289 CYS A C 1
ATOM 2223 O O . CYS A 1 289 ? -19.519 -9.185 24.082 1.00 96.19 289 CYS A O 1
ATOM 2225 N N . LEU A 1 290 ? -17.708 -10.454 24.466 1.00 95.31 290 LEU A N 1
ATOM 2226 C CA . LEU A 1 290 ? -17.432 -10.721 23.059 1.00 95.31 290 LEU A CA 1
ATOM 2227 C C . LEU A 1 290 ? -18.486 -11.651 22.440 1.00 95.31 290 LEU A C 1
ATOM 2229 O O . LEU A 1 290 ? -18.895 -11.419 21.304 1.00 95.31 290 LEU A O 1
ATOM 2233 N N . GLU A 1 291 ? -18.946 -12.668 23.171 1.00 94.81 291 GLU A N 1
ATOM 2234 C CA . GLU A 1 291 ? -20.045 -13.543 22.746 1.00 94.81 291 GLU A CA 1
ATOM 2235 C C . GLU A 1 291 ? -21.361 -12.775 22.612 1.00 94.81 291 GLU A C 1
ATOM 2237 O O . GLU A 1 291 ? -22.011 -12.882 21.573 1.00 94.81 291 GLU A O 1
ATOM 2242 N N . THR A 1 292 ? -21.705 -11.919 23.581 1.00 94.94 292 THR A N 1
ATOM 2243 C CA . THR A 1 292 ? -22.889 -11.045 23.492 1.00 94.94 292 THR A CA 1
ATOM 2244 C C . THR A 1 292 ? -22.842 -10.151 22.252 1.00 94.94 292 THR A C 1
ATOM 2246 O O . THR A 1 292 ? -23.830 -10.024 21.524 1.00 94.94 292 THR A O 1
ATOM 2249 N N . LEU A 1 293 ? -21.678 -9.559 21.963 1.00 95.44 293 LEU A N 1
ATOM 2250 C CA . LEU A 1 293 ? -21.493 -8.737 20.769 1.00 95.44 293 LEU A CA 1
ATOM 2251 C C . LEU A 1 293 ? -21.661 -9.553 19.478 1.00 95.44 293 LEU A C 1
ATOM 2253 O O . LEU A 1 293 ? -22.279 -9.066 18.535 1.00 95.44 293 LEU A O 1
ATOM 2257 N N . ARG A 1 294 ? -21.131 -10.782 19.422 1.00 93.56 294 ARG A N 1
ATOM 2258 C CA . ARG A 1 294 ? -21.270 -11.673 18.256 1.00 93.56 294 ARG A CA 1
ATOM 2259 C C . ARG A 1 294 ? -22.717 -12.098 18.030 1.00 93.56 294 ARG A C 1
ATOM 2261 O O . ARG A 1 294 ? -23.201 -11.965 16.913 1.00 93.56 294 ARG A O 1
ATOM 2268 N N . ALA A 1 295 ? -23.417 -12.516 19.083 1.00 92.88 295 ALA A N 1
ATOM 2269 C CA . ALA A 1 295 ? -24.831 -12.881 19.000 1.00 92.88 295 ALA A CA 1
ATOM 2270 C C . ALA A 1 295 ? -25.682 -11.716 18.465 1.00 92.88 295 ALA A C 1
ATOM 2272 O O . ALA A 1 295 ? -26.567 -11.904 17.634 1.00 92.88 295 ALA A O 1
ATOM 2273 N N . SER A 1 296 ? -25.357 -10.489 18.877 1.00 93.31 296 SER A N 1
ATOM 2274 C CA . SER A 1 296 ? -26.045 -9.283 18.401 1.00 93.31 296 SER A CA 1
ATOM 2275 C C . SER A 1 296 ? -25.730 -8.955 16.940 1.00 93.31 296 SER A C 1
ATOM 2277 O O . SER A 1 296 ? -26.604 -8.488 16.220 1.00 93.31 296 SER A O 1
ATOM 2279 N N . GLN A 1 297 ? -24.509 -9.245 16.473 1.00 89.75 297 GLN A N 1
ATOM 2280 C CA . GLN A 1 297 ? -24.115 -9.082 15.066 1.00 89.75 297 GLN A CA 1
ATOM 2281 C C . GLN A 1 297 ? -24.830 -10.049 14.117 1.00 89.75 297 GLN A C 1
ATOM 2283 O O . GLN A 1 297 ? -24.989 -9.730 12.940 1.00 89.75 297 GLN A O 1
ATOM 2288 N N . GLU A 1 298 ? -25.224 -11.223 14.608 1.00 90.50 298 GLU A N 1
ATOM 2289 C CA . GLU A 1 298 ? -26.008 -12.201 13.847 1.00 90.50 298 GLU A CA 1
ATOM 2290 C C . GLU A 1 298 ? -27.493 -11.811 13.769 1.00 90.50 298 GLU A C 1
ATOM 2292 O O . GLU A 1 298 ? -28.195 -12.202 12.833 1.00 90.50 298 GLU A O 1
ATOM 2297 N N . GLY A 1 299 ? -27.969 -11.008 14.724 1.00 88.38 299 GLY A N 1
ATOM 2298 C CA . GLY A 1 299 ? -29.322 -10.470 14.741 1.00 88.38 299 GLY A CA 1
ATOM 2299 C C . GLY A 1 299 ? -29.546 -9.361 13.707 1.00 88.38 299 GLY A C 1
ATOM 2300 O O . GLY A 1 299 ? -28.651 -8.598 13.354 1.00 88.38 299 GLY A O 1
ATOM 2301 N N . SER A 1 300 ? -30.791 -9.224 13.241 1.00 86.62 300 SER A N 1
ATOM 2302 C CA . SER A 1 300 ? -31.219 -8.094 12.399 1.00 86.62 300 SER A CA 1
ATOM 2303 C C . SER A 1 300 ? -31.613 -6.850 13.202 1.00 86.62 300 SER A C 1
ATOM 2305 O O . SER A 1 300 ? -31.985 -5.832 12.616 1.00 86.62 300 SER A O 1
ATOM 2307 N N . VAL A 1 301 ? -31.624 -6.954 14.532 1.00 90.62 301 VAL A N 1
ATOM 2308 C CA . VAL A 1 301 ? -32.050 -5.883 15.437 1.00 90.62 301 VAL A CA 1
ATOM 2309 C C . VAL A 1 301 ? -30.899 -4.883 15.592 1.00 90.62 301 VAL A C 1
ATOM 2311 O O . VAL A 1 301 ? -29.748 -5.310 15.681 1.00 90.62 301 VAL A O 1
ATOM 2314 N N . PRO A 1 302 ? -31.175 -3.568 15.601 1.00 90.12 302 PRO A N 1
ATOM 2315 C CA . PRO A 1 302 ? -30.156 -2.566 15.889 1.00 90.12 302 PRO A CA 1
ATOM 2316 C C . PRO A 1 302 ? -29.519 -2.817 17.271 1.00 90.12 302 PRO A C 1
ATOM 2318 O O . PRO A 1 302 ? -30.200 -3.248 18.200 1.00 90.12 302 PRO A O 1
ATOM 2321 N N . PHE A 1 303 ? -28.205 -2.616 17.395 1.00 94.25 303 PHE A N 1
ATOM 2322 C CA . PHE A 1 303 ? -27.456 -2.933 18.615 1.00 94.25 303 PHE A CA 1
ATOM 2323 C C . PHE A 1 303 ? -26.307 -1.950 18.844 1.00 94.25 303 PHE A C 1
ATOM 2325 O O . PHE A 1 303 ? -25.706 -1.405 17.911 1.00 94.25 303 PHE A O 1
ATOM 2332 N N . CYS A 1 304 ? -25.930 -1.769 20.109 1.00 94.75 304 CYS A N 1
ATOM 2333 C CA . CYS A 1 304 ? -24.773 -0.961 20.467 1.00 94.75 304 CYS A CA 1
ATOM 2334 C C . CYS A 1 304 ? -23.477 -1.602 19.950 1.00 94.75 304 CYS A C 1
ATOM 2336 O O . CYS A 1 304 ? -23.079 -2.687 20.372 1.00 94.75 304 CYS A O 1
ATOM 2338 N N . THR A 1 305 ? -22.741 -0.884 19.102 1.00 94.50 305 THR A N 1
ATOM 2339 C CA . THR A 1 305 ? -21.522 -1.395 18.452 1.00 94.50 305 THR A CA 1
ATOM 2340 C C . THR A 1 305 ? -20.371 -1.657 19.432 1.00 94.50 305 THR A C 1
ATOM 2342 O O . THR A 1 305 ? -19.422 -2.356 19.073 1.00 94.50 305 THR A O 1
ATOM 2345 N N . LEU A 1 306 ? -20.427 -1.084 20.642 1.00 94.25 306 LEU A N 1
ATOM 2346 C CA . LEU A 1 306 ? -19.412 -1.272 21.680 1.00 94.25 306 LEU A CA 1
ATOM 2347 C C . LEU A 1 306 ? -19.720 -2.452 22.617 1.00 94.25 306 LEU A C 1
ATOM 2349 O O . LEU A 1 306 ? -18.820 -3.214 22.952 1.00 94.25 306 LEU A O 1
ATOM 2353 N N . CYS A 1 307 ? -20.965 -2.596 23.077 1.00 94.81 307 CYS A N 1
ATOM 2354 C CA . CYS A 1 307 ? -21.305 -3.594 24.099 1.00 94.81 307 CYS A CA 1
ATOM 2355 C C . CYS A 1 307 ? -22.204 -4.735 23.611 1.00 94.81 307 CYS A C 1
ATOM 2357 O O . CYS A 1 307 ? -22.375 -5.708 24.338 1.00 94.81 307 CYS A O 1
ATOM 2359 N N . GLY A 1 308 ? -22.787 -4.627 22.415 1.00 93.69 308 GLY A N 1
ATOM 2360 C CA . GLY A 1 308 ? -23.806 -5.562 21.932 1.00 93.69 308 GLY A CA 1
ATOM 2361 C C . GLY A 1 308 ? -25.165 -5.415 22.624 1.00 93.69 308 GLY A C 1
ATOM 2362 O O . GLY A 1 308 ? -26.049 -6.221 22.389 1.00 93.69 308 GLY A O 1
ATOM 2363 N N . GLY A 1 309 ? -25.359 -4.414 23.488 1.00 92.88 309 GLY A N 1
ATOM 2364 C CA . GLY A 1 309 ? -26.651 -4.174 24.133 1.00 92.88 309 GLY A CA 1
ATOM 2365 C C . GLY A 1 309 ? -27.744 -3.820 23.120 1.00 92.88 309 GLY A C 1
ATOM 2366 O O . GLY A 1 309 ? -27.473 -3.107 22.150 1.00 92.88 309 GLY A O 1
ATOM 2367 N N . LEU A 1 310 ? -28.958 -4.311 23.376 1.00 86.31 310 LEU A N 1
ATOM 2368 C CA . LEU A 1 310 ? -30.173 -4.053 22.588 1.00 86.31 310 LEU A CA 1
ATOM 2369 C C . LEU A 1 310 ? -31.012 -2.889 23.140 1.00 86.31 310 LEU A C 1
ATOM 2371 O O . LEU A 1 310 ? -32.105 -2.640 22.640 1.00 86.31 310 LEU A O 1
ATOM 2375 N N . ASP A 1 311 ? -30.532 -2.211 24.185 1.00 81.12 311 ASP A N 1
ATOM 2376 C CA . ASP A 1 311 ? -31.208 -1.038 24.741 1.00 81.12 311 ASP A CA 1
ATOM 2377 C C . ASP A 1 311 ? -31.344 0.049 23.669 1.00 81.12 311 ASP A C 1
ATOM 2379 O O . ASP A 1 311 ? -30.451 0.191 22.828 1.00 81.12 311 ASP A O 1
ATOM 2383 N N . ASP A 1 312 ? -32.440 0.816 23.716 1.00 75.56 312 ASP A N 1
ATOM 2384 C CA . ASP A 1 312 ? -32.760 1.854 22.730 1.00 75.56 312 ASP A CA 1
ATOM 2385 C C . ASP A 1 312 ? -31.550 2.767 22.471 1.00 75.56 312 ASP A C 1
ATOM 2387 O O . ASP A 1 312 ? -31.139 3.584 23.297 1.00 75.56 312 ASP A O 1
ATOM 2391 N N . THR A 1 313 ? -30.940 2.606 21.296 1.00 71.44 313 THR A N 1
ATOM 2392 C CA . THR A 1 313 ? -29.817 3.430 20.860 1.00 71.44 313 THR A CA 1
ATOM 2393 C C . THR A 1 313 ? -30.365 4.670 20.162 1.00 71.44 313 THR A C 1
ATOM 2395 O O . THR A 1 313 ? -30.621 4.650 18.956 1.00 71.44 313 THR A O 1
ATOM 2398 N N . GLU A 1 314 ? -30.551 5.769 20.892 1.00 70.19 314 GLU A N 1
ATOM 2399 C CA . GLU A 1 314 ? -31.113 6.992 20.299 1.00 70.19 314 GLU A CA 1
ATOM 2400 C C . GLU A 1 314 ? -30.153 7.678 19.305 1.00 70.19 314 GLU A C 1
ATOM 2402 O O . GLU A 1 314 ? -30.592 8.398 18.402 1.00 70.19 314 GLU A O 1
ATOM 2407 N N . LEU A 1 315 ? -28.835 7.454 19.423 1.00 80.06 315 LEU A N 1
ATOM 2408 C CA . LEU A 1 315 ? -27.829 8.210 18.673 1.00 80.06 315 LEU A CA 1
ATOM 2409 C C . LEU A 1 315 ? -26.943 7.340 17.769 1.00 80.06 315 LEU A C 1
ATOM 2411 O O . LEU A 1 315 ? -26.249 6.407 18.179 1.00 80.06 315 LEU A O 1
ATOM 2415 N N . ARG A 1 316 ? -26.925 7.726 16.487 1.00 90.62 316 ARG A N 1
ATOM 2416 C CA . ARG A 1 316 ? -26.080 7.155 15.432 1.00 90.62 316 ARG A CA 1
ATOM 2417 C C . ARG A 1 316 ? -24.904 8.067 15.135 1.00 90.62 316 ARG A C 1
ATOM 2419 O O . ARG A 1 316 ? -25.057 9.282 14.993 1.00 90.62 316 ARG A O 1
ATOM 2426 N N . CYS A 1 317 ? -23.730 7.477 14.919 1.00 89.94 317 CYS A N 1
ATOM 2427 C CA . CYS A 1 317 ? -22.599 8.213 14.371 1.00 89.94 317 CYS A CA 1
ATOM 2428 C C . CYS A 1 317 ? -22.990 8.860 13.038 1.00 89.94 317 CYS A C 1
ATOM 2430 O O . CYS A 1 317 ? -23.346 8.171 12.080 1.00 89.94 317 CYS A O 1
ATOM 2432 N N . SER A 1 318 ? -22.867 10.185 12.949 1.00 89.69 318 SER A N 1
ATOM 2433 C CA . SER A 1 318 ? -23.218 10.931 11.735 1.00 89.69 318 SER A CA 1
ATOM 2434 C C . SER A 1 318 ? -22.428 10.481 10.495 1.00 89.69 318 SER A C 1
ATOM 2436 O O . SER A 1 318 ? -22.976 10.539 9.390 1.00 89.69 318 SER A O 1
ATOM 2438 N N . THR A 1 319 ? -21.212 9.954 10.683 1.00 88.19 319 THR A N 1
ATOM 2439 C CA . THR A 1 319 ? -20.310 9.473 9.624 1.00 88.19 319 THR A CA 1
ATOM 2440 C C . THR A 1 319 ? -20.522 7.993 9.288 1.00 88.19 319 THR A C 1
ATOM 2442 O O . THR A 1 319 ? -20.976 7.679 8.192 1.00 88.19 319 THR A O 1
ATOM 2445 N N . CYS A 1 320 ? -20.221 7.068 10.210 1.00 88.12 320 CYS A N 1
ATOM 2446 C CA . CYS A 1 320 ? -20.242 5.624 9.923 1.00 88.12 320 CYS A CA 1
ATOM 2447 C C . CYS A 1 320 ? -21.591 4.937 10.184 1.00 88.12 320 CYS A C 1
ATOM 2449 O O . CYS A 1 320 ? -21.702 3.733 9.972 1.00 88.12 320 CYS A O 1
ATOM 2451 N N . LYS A 1 321 ? -22.595 5.679 10.671 1.00 91.75 321 LYS A N 1
ATOM 2452 C CA . LYS A 1 321 ? -23.957 5.203 10.983 1.00 91.75 321 LYS A CA 1
ATOM 2453 C C . LYS A 1 321 ? -24.060 4.101 12.045 1.00 91.75 321 LYS A C 1
ATOM 2455 O O . LYS A 1 321 ? -25.156 3.614 12.282 1.00 91.75 321 LYS A O 1
ATOM 2460 N N . ARG A 1 322 ? -22.957 3.755 12.714 1.00 91.56 322 ARG A N 1
ATOM 2461 C CA . ARG A 1 322 ? -22.941 2.845 13.868 1.00 91.56 322 ARG A CA 1
ATOM 2462 C C . ARG A 1 322 ? -23.716 3.426 15.045 1.00 91.56 322 ARG A C 1
ATOM 2464 O O . ARG A 1 322 ? -23.667 4.638 15.271 1.00 91.56 322 ARG A O 1
ATOM 2471 N N . GLU A 1 323 ? -24.363 2.546 15.788 1.00 93.06 323 GLU A N 1
ATOM 2472 C CA . GLU A 1 323 ? -25.173 2.858 16.963 1.00 93.06 323 GLU A CA 1
ATOM 2473 C C . GLU A 1 323 ? -24.405 2.596 18.252 1.00 93.06 323 GLU A C 1
ATOM 2475 O O . GLU A 1 323 ? -23.589 1.671 18.326 1.00 93.06 323 GLU A O 1
ATOM 2480 N N . PHE A 1 324 ? -24.660 3.424 19.261 1.00 92.62 324 PHE A N 1
ATOM 2481 C CA . PHE A 1 324 ? -24.071 3.307 20.589 1.00 92.62 324 PHE A CA 1
ATOM 2482 C C . PHE A 1 324 ? -25.153 3.623 21.626 1.00 92.62 324 PHE A C 1
ATOM 2484 O O . PHE A 1 324 ? -25.809 4.657 21.518 1.00 92.62 324 PHE A O 1
ATOM 2491 N N . CYS A 1 325 ? -25.337 2.756 22.625 1.00 92.00 325 CYS A N 1
ATOM 2492 C CA . CYS A 1 325 ? -26.220 3.063 23.753 1.00 92.00 325 CYS A CA 1
ATOM 2493 C C . CYS A 1 325 ? -25.636 4.209 24.590 1.00 92.00 325 CYS A C 1
ATOM 2495 O O . CYS A 1 325 ? -24.421 4.437 24.559 1.00 92.00 325 CYS A O 1
ATOM 2497 N N . ASP A 1 326 ? -26.480 4.915 25.339 1.00 89.06 326 ASP A N 1
ATOM 2498 C CA . ASP A 1 326 ? -26.097 6.134 26.065 1.00 89.06 326 ASP A CA 1
ATOM 2499 C C . ASP A 1 326 ? -24.837 5.980 26.936 1.00 89.06 326 ASP A C 1
ATOM 2501 O O . ASP A 1 326 ? -23.914 6.780 26.767 1.00 89.06 326 ASP A O 1
ATOM 2505 N N . PRO A 1 327 ? -24.672 4.915 27.753 1.00 90.25 327 PRO A N 1
ATOM 2506 C CA . PRO A 1 327 ? -23.448 4.733 28.540 1.00 90.25 327 PRO A CA 1
ATOM 2507 C C . PRO A 1 327 ? -22.182 4.595 27.683 1.00 90.25 327 PRO A C 1
ATOM 2509 O O . PRO A 1 327 ? -21.088 4.989 28.083 1.00 90.25 327 PRO A O 1
ATOM 2512 N N . CYS A 1 328 ? -22.313 4.019 26.486 1.00 92.00 328 CYS A N 1
ATOM 2513 C CA . CYS A 1 328 ? -21.189 3.819 25.578 1.00 92.00 328 CYS A CA 1
ATOM 2514 C C . CYS A 1 328 ? -20.835 5.094 24.804 1.00 92.00 328 CYS A C 1
ATOM 2516 O O . CYS A 1 328 ? -19.703 5.219 24.332 1.00 92.00 328 CYS A O 1
ATOM 2518 N N . GLN A 1 329 ? -21.766 6.040 24.656 1.00 89.44 329 GLN A N 1
ATOM 2519 C CA . GLN A 1 329 ? -21.528 7.277 23.915 1.00 89.44 329 GLN A CA 1
ATOM 2520 C C . GLN A 1 329 ? -20.517 8.187 24.615 1.00 89.44 329 GLN A C 1
ATOM 2522 O O . GLN A 1 329 ? -19.667 8.757 23.931 1.00 89.44 329 GLN A O 1
ATOM 2527 N N . ASP A 1 330 ? -20.544 8.265 25.946 1.00 85.62 330 ASP A N 1
ATOM 2528 C CA . ASP A 1 330 ? -19.592 9.068 26.729 1.00 85.62 330 ASP A CA 1
ATOM 2529 C C . ASP A 1 330 ? -18.148 8.582 26.561 1.00 85.62 330 ASP A C 1
ATOM 2531 O O . ASP A 1 330 ? -17.197 9.368 26.523 1.00 85.62 330 ASP A O 1
ATOM 2535 N N . LEU A 1 331 ? -17.971 7.270 26.401 1.00 86.88 331 LEU A N 1
ATOM 2536 C CA . LEU A 1 331 ? -16.664 6.681 26.141 1.00 86.88 331 LEU A CA 1
ATOM 2537 C C . LEU A 1 331 ? -16.229 6.867 24.681 1.00 86.88 331 LEU A C 1
ATOM 2539 O O . LEU A 1 331 ? -15.039 7.020 24.381 1.00 86.88 331 LEU A O 1
ATOM 2543 N N . MET A 1 332 ? -17.198 6.815 23.767 1.00 87.44 332 MET A N 1
ATOM 2544 C CA . MET A 1 332 ? -16.949 6.666 22.341 1.00 87.44 332 MET A CA 1
ATOM 2545 C C . MET A 1 332 ? -17.120 7.924 21.524 1.00 87.44 332 MET A C 1
ATOM 2547 O O . MET A 1 332 ? -16.784 7.861 20.353 1.00 87.44 332 MET A O 1
ATOM 2551 N N . GLY A 1 333 ? -17.611 9.039 22.044 1.00 79.38 333 GLY A N 1
ATOM 2552 C CA . GLY A 1 333 ? -17.927 10.179 21.194 1.00 79.38 333 GLY A CA 1
ATOM 2553 C C . GLY A 1 333 ? -17.570 11.528 21.761 1.00 79.38 333 GLY A C 1
ATOM 2554 O O . GLY A 1 333 ? -17.259 11.703 22.933 1.00 79.38 333 GLY A O 1
ATOM 2555 N N . THR A 1 334 ? -17.607 12.503 20.868 1.00 72.62 334 THR A N 1
ATOM 2556 C CA . THR A 1 334 ? -17.499 13.918 21.203 1.00 72.62 334 THR A CA 1
ATOM 2557 C C . THR A 1 334 ? -18.654 14.634 20.523 1.00 72.62 334 THR A C 1
ATOM 2559 O O . THR A 1 334 ? -18.857 14.503 19.313 1.00 72.62 334 THR A O 1
ATOM 2562 N N . SER A 1 335 ? -19.435 15.382 21.298 1.00 72.94 335 SER A N 1
ATOM 2563 C CA . SER A 1 335 ? -20.446 16.278 20.740 1.00 72.94 335 SER A CA 1
ATOM 2564 C C . SER A 1 335 ? -19.734 17.431 20.039 1.00 72.94 335 SER A C 1
ATOM 2566 O O . SER A 1 335 ? -19.089 18.253 20.684 1.00 72.94 335 SER A O 1
ATOM 2568 N N . LEU A 1 336 ? -19.822 17.482 18.708 1.00 60.12 336 LEU A N 1
ATOM 2569 C CA . LEU A 1 336 ? -19.108 18.472 17.890 1.00 60.12 336 LEU A CA 1
ATOM 2570 C C . LEU A 1 336 ? -19.729 19.872 17.947 1.00 60.12 336 LEU A C 1
ATOM 2572 O O . LEU A 1 336 ? -19.138 20.829 17.453 1.00 60.12 336 LEU A O 1
ATOM 2576 N N . CYS A 1 337 ? -20.933 20.008 18.504 1.00 52.34 337 CYS A N 1
ATOM 2577 C CA . CYS A 1 337 ? -21.623 21.284 18.597 1.00 52.34 337 CYS A CA 1
ATOM 2578 C C . CYS A 1 337 ? -22.594 21.305 19.783 1.00 52.34 337 CYS A C 1
ATOM 2580 O O . CYS A 1 337 ? -23.154 20.273 20.147 1.00 52.34 337 CYS A O 1
ATOM 2582 N N . ALA A 1 338 ? -22.840 22.495 20.343 1.00 55.41 338 ALA A N 1
ATOM 2583 C CA . ALA A 1 338 ? -23.842 22.707 21.394 1.00 55.41 338 ALA A CA 1
ATOM 2584 C C . ALA A 1 338 ? -25.277 22.394 20.918 1.00 55.41 338 ALA A C 1
ATOM 2586 O O . ALA A 1 338 ? -26.156 22.088 21.722 1.00 55.41 338 ALA A O 1
ATOM 2587 N N . ALA A 1 339 ? -25.514 22.415 19.602 1.00 57.88 339 ALA A N 1
ATOM 2588 C CA . ALA A 1 339 ? -26.714 21.851 19.003 1.00 57.88 339 ALA A CA 1
ATOM 2589 C C . ALA A 1 339 ? -26.566 20.320 18.922 1.00 57.88 339 ALA A C 1
ATOM 2591 O O . ALA A 1 339 ? -25.722 19.823 18.177 1.00 57.88 339 ALA A O 1
ATOM 2592 N N . LYS A 1 340 ? -27.400 19.581 19.669 1.00 59.00 340 LYS A N 1
ATOM 2593 C CA . LYS A 1 340 ? -27.413 18.109 19.860 1.00 59.00 340 LYS A CA 1
ATOM 2594 C C . LYS A 1 340 ? -27.503 17.233 18.587 1.00 59.00 340 LYS A C 1
ATOM 2596 O O . LYS A 1 340 ? -27.767 16.043 18.683 1.00 59.00 340 LYS A O 1
ATOM 2601 N N . THR A 1 341 ? -27.324 17.768 17.381 1.00 63.53 341 THR A N 1
ATOM 2602 C CA . THR A 1 341 ? -27.694 17.082 16.131 1.00 63.53 341 THR A CA 1
ATOM 2603 C C . THR A 1 341 ? -26.548 16.366 15.415 1.00 63.53 341 THR A C 1
ATOM 2605 O O . THR A 1 341 ? -26.807 15.609 14.481 1.00 63.53 341 THR A O 1
ATOM 2608 N N . LYS A 1 342 ? -25.281 16.564 15.808 1.00 82.75 342 LYS A N 1
ATOM 2609 C CA . LYS A 1 342 ? -24.133 15.904 15.156 1.00 82.75 342 LYS A CA 1
ATOM 2610 C C . LYS A 1 342 ? -23.164 15.295 16.166 1.00 82.75 342 LYS A C 1
ATOM 2612 O O . LYS A 1 342 ? -22.220 15.941 16.613 1.00 82.75 342 LYS A O 1
ATOM 2617 N N . TRP A 1 343 ? -23.387 14.019 16.463 1.00 88.88 343 TRP A N 1
ATOM 2618 C CA . TRP A 1 343 ? -22.466 13.172 17.217 1.00 88.88 343 TRP A CA 1
ATOM 2619 C C . TRP A 1 343 ? -21.561 12.374 16.260 1.00 88.88 343 TRP A C 1
ATOM 2621 O O . TRP A 1 343 ? -22.002 11.897 15.202 1.00 88.88 343 TRP A O 1
ATOM 2631 N N . GLN A 1 344 ? -20.278 12.245 16.598 1.00 90.44 344 GLN A N 1
ATOM 2632 C CA . GLN A 1 344 ? -19.319 11.397 15.885 1.00 90.44 344 GLN A CA 1
ATOM 2633 C C . GLN A 1 344 ? -18.602 10.480 16.876 1.00 90.44 344 GLN A C 1
ATOM 2635 O O . GLN A 1 344 ? -18.215 10.914 17.960 1.00 90.44 344 GLN A O 1
ATOM 2640 N N . CYS A 1 345 ? -18.408 9.215 16.489 1.00 89.19 345 CYS A N 1
ATOM 2641 C CA . CYS A 1 345 ? -17.666 8.265 17.308 1.00 89.19 345 CYS A CA 1
ATOM 2642 C C . CYS A 1 345 ? -16.152 8.501 17.181 1.00 89.19 345 CYS A C 1
ATOM 2644 O O . CYS A 1 345 ? -15.682 9.057 16.190 1.00 89.19 345 CYS A O 1
ATOM 2646 N N . ALA A 1 346 ? -15.373 8.011 18.139 1.00 84.31 346 ALA A N 1
ATOM 2647 C CA . ALA A 1 346 ? -13.931 8.187 18.249 1.00 84.31 346 ALA A CA 1
ATOM 2648 C C . ALA A 1 346 ? -13.205 7.613 17.035 1.00 84.31 346 ALA A C 1
ATOM 2650 O O . ALA A 1 346 ? -12.203 8.167 16.594 1.00 84.31 346 ALA A O 1
ATOM 2651 N N . SER A 1 347 ? -13.756 6.548 16.445 1.00 82.06 347 SER A N 1
ATOM 2652 C CA . SER A 1 347 ? -13.266 6.018 15.178 1.00 82.06 347 SER A CA 1
ATOM 2653 C C . SER A 1 347 ? -13.426 7.030 14.042 1.00 82.06 347 SER A C 1
ATOM 2655 O O . SER A 1 347 ? -12.560 7.103 13.197 1.00 82.06 347 SER A O 1
ATOM 2657 N N . CYS A 1 348 ? -14.476 7.845 13.997 1.00 81.06 348 CYS A N 1
ATOM 2658 C CA . CYS A 1 348 ? -14.642 8.846 12.939 1.00 81.06 348 CYS A CA 1
ATOM 2659 C C . CYS A 1 348 ? -13.989 10.203 13.248 1.00 81.06 348 CYS A C 1
ATOM 2661 O O . CYS A 1 348 ? -13.683 10.928 12.308 1.00 81.06 348 CYS A O 1
ATOM 2663 N N . VAL A 1 349 ? -13.794 10.550 14.527 1.00 76.94 349 VAL A N 1
ATOM 2664 C CA . VAL A 1 349 ? -13.193 11.830 14.953 1.00 76.94 349 VAL A CA 1
ATOM 2665 C C . VAL A 1 349 ? -11.668 11.785 14.919 1.00 76.94 349 VAL A C 1
ATOM 2667 O O . VAL A 1 349 ? -11.036 12.755 14.507 1.00 76.94 349 VAL A O 1
ATOM 2670 N N . LEU A 1 350 ? -11.057 10.683 15.364 1.00 63.75 350 LEU A N 1
ATOM 2671 C CA . LEU A 1 350 ? -9.604 10.583 15.411 1.00 63.75 350 LEU A CA 1
ATOM 2672 C C . LEU A 1 350 ? -9.068 10.284 14.001 1.00 63.75 350 LEU A C 1
ATOM 2674 O O . LEU A 1 350 ? -9.424 9.246 13.431 1.00 63.75 350 LEU A O 1
ATOM 2678 N N . PRO A 1 351 ? -8.188 11.140 13.444 1.00 46.47 351 PRO A N 1
ATOM 2679 C CA . PRO A 1 351 ? -7.498 10.882 12.190 1.00 46.47 351 PRO A CA 1
ATOM 2680 C C . PRO A 1 351 ? -6.387 9.863 12.455 1.00 46.47 351 PRO A C 1
ATOM 2682 O O . PRO A 1 351 ? -5.207 10.196 12.453 1.00 46.47 351 PRO A O 1
ATOM 2685 N N . SER A 1 352 ? -6.741 8.618 12.767 1.00 43.81 352 SER A N 1
ATOM 2686 C CA . SER A 1 352 ? -5.775 7.532 12.680 1.00 43.81 352 SER A CA 1
ATOM 2687 C C . SER A 1 352 ? -5.910 6.903 11.300 1.00 43.81 352 SER A C 1
ATOM 2689 O O . SER A 1 352 ? -7.008 6.681 10.798 1.00 43.81 352 SER A O 1
ATOM 2691 N N . PHE A 1 353 ? -4.790 6.577 10.663 1.00 43.84 353 PHE A N 1
ATOM 2692 C CA . PHE A 1 353 ? -4.799 5.773 9.436 1.00 43.84 353 PHE A CA 1
ATOM 2693 C C . PHE A 1 353 ? -5.606 4.461 9.601 1.00 43.84 353 PHE A C 1
ATOM 2695 O O . PHE A 1 353 ? -6.095 3.912 8.618 1.00 43.84 353 PHE A O 1
ATOM 2702 N N . ALA A 1 354 ? -5.823 4.002 10.842 1.00 42.44 354 ALA A N 1
ATOM 2703 C CA . ALA A 1 354 ? -6.622 2.827 11.177 1.00 42.44 354 ALA A CA 1
ATOM 2704 C C . ALA A 1 354 ? -8.151 3.034 11.090 1.00 42.44 354 ALA A C 1
ATOM 2706 O O . ALA A 1 354 ? -8.881 2.057 10.923 1.00 42.44 354 ALA A O 1
ATOM 2707 N N . SER A 1 355 ? -8.678 4.260 11.185 1.00 39.69 355 SER A N 1
ATOM 2708 C CA . SER A 1 355 ? -10.131 4.493 11.188 1.00 39.69 355 SER A CA 1
ATOM 2709 C C . SER A 1 355 ? -10.786 4.541 9.807 1.00 39.69 355 SER A C 1
ATOM 2711 O O . SER A 1 355 ? -11.997 4.341 9.701 1.00 39.69 355 SER A O 1
ATOM 2713 N N . ILE A 1 356 ? -10.004 4.721 8.740 1.00 41.62 356 ILE A N 1
ATOM 2714 C CA . ILE A 1 356 ? -10.492 4.614 7.353 1.00 41.62 356 ILE A CA 1
ATOM 2715 C C . ILE A 1 356 ? -10.752 3.133 6.975 1.00 41.62 356 ILE A C 1
ATOM 2717 O O . ILE A 1 356 ? -11.480 2.850 6.026 1.00 41.62 356 ILE A O 1
ATOM 2721 N N . ALA A 1 357 ? -10.242 2.171 7.757 1.00 42.88 357 ALA A N 1
ATOM 2722 C CA . ALA A 1 357 ? -10.167 0.755 7.387 1.00 42.88 357 ALA A CA 1
ATOM 2723 C C . ALA A 1 357 ? -11.323 -0.156 7.867 1.00 42.88 357 ALA A C 1
ATOM 2725 O O . ALA A 1 357 ? -11.303 -1.348 7.569 1.00 42.88 357 ALA A O 1
ATOM 2726 N N . ILE A 1 358 ? -12.341 0.337 8.590 1.00 42.41 358 ILE A N 1
ATOM 2727 C CA . ILE A 1 358 ? -13.378 -0.545 9.176 1.00 42.41 358 ILE A CA 1
ATOM 2728 C C . ILE A 1 358 ? -14.746 -0.379 8.493 1.00 42.41 358 ILE A C 1
ATOM 2730 O O . ILE A 1 358 ? -15.690 0.178 9.060 1.00 42.41 358 ILE A O 1
ATOM 2734 N N . GLN A 1 359 ? -14.870 -0.937 7.287 1.00 41.75 359 GLN A N 1
ATOM 2735 C CA . GLN A 1 359 ? -16.159 -1.325 6.702 1.00 41.75 359 GLN A CA 1
ATOM 2736 C C . GLN A 1 359 ? -16.512 -2.758 7.175 1.00 41.75 359 GLN A C 1
ATOM 2738 O O . GLN A 1 359 ? -15.767 -3.690 6.866 1.00 41.75 359 GLN A O 1
ATOM 2743 N N . PRO A 1 360 ? -17.635 -2.980 7.894 1.00 40.38 360 PRO A N 1
ATOM 2744 C CA . PRO A 1 360 ? -18.026 -4.291 8.441 1.00 40.38 360 PRO A CA 1
ATOM 2745 C C . PRO A 1 360 ? -18.161 -5.420 7.403 1.00 40.38 360 PRO A C 1
ATOM 2747 O O . PRO A 1 360 ? -17.992 -6.588 7.738 1.00 40.38 360 PRO A O 1
ATOM 2750 N N . LYS A 1 361 ? -18.409 -5.087 6.130 1.00 39.56 361 LYS A N 1
ATOM 2751 C CA . LYS A 1 361 ? -18.558 -6.074 5.048 1.00 39.56 361 LYS A CA 1
ATOM 2752 C C . LYS A 1 361 ? -17.270 -6.829 4.686 1.00 39.56 361 LYS A C 1
ATOM 2754 O O . LYS A 1 361 ? -17.368 -7.933 4.166 1.00 39.56 361 LYS A O 1
ATOM 2759 N N . ALA A 1 362 ? -16.081 -6.284 4.962 1.00 41.91 362 ALA A N 1
ATOM 2760 C CA . ALA A 1 362 ? -14.822 -6.892 4.512 1.00 41.91 362 ALA A CA 1
ATOM 2761 C C . ALA A 1 362 ? -14.460 -8.181 5.279 1.00 41.91 362 ALA A C 1
ATOM 2763 O O . ALA A 1 362 ? -13.986 -9.148 4.687 1.00 41.91 362 ALA A O 1
ATOM 2764 N N . LYS A 1 363 ? -14.752 -8.238 6.587 1.00 39.84 363 LYS A N 1
ATOM 2765 C CA . LYS A 1 363 ? -14.393 -9.385 7.442 1.00 39.84 363 LYS A CA 1
ATOM 2766 C C . LYS A 1 363 ? -15.273 -10.617 7.191 1.00 39.84 363 LYS A C 1
ATOM 2768 O O . LYS A 1 363 ? -14.783 -11.736 7.275 1.00 39.84 363 LYS A O 1
ATOM 2773 N N . ALA A 1 364 ? -16.540 -10.414 6.820 1.00 43.44 364 ALA A N 1
ATOM 2774 C CA . ALA A 1 364 ? -17.477 -11.495 6.495 1.00 43.44 364 ALA A CA 1
ATOM 2775 C C . ALA A 1 364 ? -17.170 -12.193 5.153 1.00 43.44 364 ALA A C 1
ATOM 2777 O O . ALA A 1 364 ? -17.656 -13.293 4.916 1.00 43.44 364 ALA A O 1
ATOM 2778 N N . MET A 1 365 ? -16.354 -11.582 4.283 1.00 45.78 365 MET A N 1
ATOM 2779 C CA . MET A 1 365 ? -15.993 -12.137 2.969 1.00 45.78 365 MET A CA 1
ATOM 2780 C C . MET A 1 365 ? -14.585 -12.753 2.916 1.00 45.78 365 MET A C 1
ATOM 2782 O O . MET A 1 365 ? -14.111 -13.080 1.833 1.00 45.78 365 MET A O 1
ATOM 2786 N N . GLY A 1 366 ? -13.888 -12.892 4.051 1.00 47.84 366 GLY A N 1
ATOM 2787 C CA . GLY A 1 366 ? -12.513 -13.413 4.066 1.00 47.84 366 GLY A CA 1
ATOM 2788 C C . GLY A 1 366 ? -11.482 -12.490 3.399 1.00 47.84 366 GLY A C 1
ATOM 2789 O O . GLY A 1 366 ? -10.385 -12.939 3.066 1.00 47.84 366 GLY A O 1
ATOM 2790 N N . ILE A 1 367 ? -11.822 -11.209 3.205 1.00 50.44 367 ILE A N 1
ATOM 2791 C CA . ILE A 1 367 ? -10.923 -10.210 2.622 1.00 50.44 367 ILE A CA 1
ATOM 2792 C C . ILE A 1 367 ? -9.897 -9.829 3.688 1.00 50.44 367 ILE A C 1
ATOM 2794 O O . ILE A 1 367 ? -10.225 -9.183 4.687 1.00 50.44 367 ILE A O 1
ATOM 2798 N N . VAL A 1 368 ? -8.647 -10.238 3.474 1.00 55.91 368 VAL A N 1
ATOM 2799 C CA . VAL A 1 368 ? -7.518 -9.802 4.294 1.00 55.91 368 VAL A CA 1
ATOM 2800 C C . VAL A 1 368 ? -7.292 -8.320 4.033 1.00 55.91 368 VAL A C 1
ATOM 2802 O O . VAL A 1 368 ? -7.094 -7.899 2.894 1.00 55.91 368 VAL A O 1
ATOM 2805 N N . LEU A 1 369 ? -7.362 -7.511 5.092 1.00 55.72 369 LEU A N 1
ATOM 2806 C CA . LEU A 1 369 ? -7.034 -6.092 5.006 1.00 55.72 369 LEU A CA 1
ATOM 2807 C C . LEU A 1 369 ? -5.556 -5.969 4.630 1.00 55.72 369 LEU A C 1
ATOM 2809 O O . LEU A 1 369 ? -4.682 -6.398 5.381 1.00 55.72 369 LEU A O 1
ATOM 2813 N N . VAL A 1 370 ? -5.298 -5.411 3.450 1.00 53.78 370 VAL A N 1
ATOM 2814 C CA . VAL A 1 370 ? -3.945 -5.171 2.953 1.00 53.78 370 VAL A CA 1
ATOM 2815 C C . VAL A 1 370 ? -3.359 -3.985 3.712 1.00 53.78 370 VAL A C 1
ATOM 2817 O O . VAL A 1 370 ? -3.818 -2.855 3.544 1.00 53.78 370 VAL A O 1
ATOM 2820 N N . ASP A 1 371 ? -2.351 -4.238 4.543 1.00 55.69 371 ASP A N 1
ATOM 2821 C CA . ASP A 1 371 ? -1.506 -3.185 5.096 1.00 55.69 371 ASP A CA 1
ATOM 2822 C C . ASP A 1 371 ? -0.375 -2.917 4.087 1.00 55.69 371 ASP A C 1
ATOM 2824 O O . ASP A 1 371 ? 0.441 -3.805 3.829 1.00 55.69 371 ASP A O 1
ATOM 2828 N N . PRO A 1 372 ? -0.298 -1.713 3.490 1.00 49.69 372 PRO A N 1
ATOM 2829 C CA . PRO A 1 372 ? 0.718 -1.394 2.488 1.00 49.69 372 PRO A CA 1
ATOM 2830 C C . PRO A 1 372 ? 2.155 -1.435 3.031 1.00 49.69 372 PRO A C 1
ATOM 2832 O O . PRO A 1 372 ? 3.095 -1.448 2.239 1.00 49.69 372 PRO A O 1
ATOM 2835 N N . ASN A 1 373 ? 2.345 -1.456 4.353 1.00 54.88 373 ASN A N 1
ATOM 2836 C CA . ASN A 1 373 ? 3.658 -1.597 4.985 1.00 54.88 373 ASN A CA 1
ATOM 2837 C C . ASN A 1 373 ? 3.995 -3.051 5.346 1.00 54.88 373 ASN A C 1
ATOM 2839 O O . ASN A 1 373 ? 5.124 -3.334 5.747 1.00 54.88 373 ASN A O 1
ATOM 2843 N N . ASP A 1 374 ? 3.040 -3.970 5.201 1.00 71.50 374 ASP A N 1
ATOM 2844 C CA . ASP A 1 374 ? 3.205 -5.381 5.515 1.00 71.50 374 ASP A CA 1
ATOM 2845 C C . ASP A 1 374 ? 3.187 -6.225 4.239 1.00 71.50 374 ASP A C 1
ATOM 2847 O O . ASP A 1 374 ? 2.136 -6.636 3.731 1.00 71.50 374 ASP A O 1
ATOM 2851 N N . ALA A 1 375 ? 4.390 -6.535 3.752 1.00 71.06 375 ALA A N 1
ATOM 2852 C CA . ALA A 1 375 ? 4.606 -7.366 2.572 1.00 71.06 375 ALA A CA 1
ATOM 2853 C C . ALA A 1 375 ? 3.891 -8.731 2.650 1.00 71.06 375 ALA A C 1
ATOM 2855 O O . ALA A 1 375 ? 3.542 -9.304 1.611 1.00 71.06 375 ALA A O 1
ATOM 2856 N N . LEU A 1 376 ? 3.634 -9.247 3.859 1.00 79.56 376 LEU A N 1
ATOM 2857 C CA . LEU A 1 376 ? 2.920 -10.503 4.038 1.00 79.56 376 LEU A CA 1
ATOM 2858 C C . LEU A 1 376 ? 1.437 -10.360 3.690 1.00 79.56 376 LEU A C 1
ATOM 2860 O O . LEU A 1 376 ? 0.914 -11.182 2.945 1.00 79.56 376 LEU A O 1
ATOM 2864 N N . THR A 1 377 ? 0.764 -9.302 4.156 1.00 73.81 377 THR A N 1
ATOM 2865 C CA . THR A 1 377 ? -0.658 -9.071 3.827 1.00 73.81 377 THR A CA 1
ATOM 2866 C C . THR A 1 377 ? -0.869 -8.870 2.328 1.00 73.81 377 THR A C 1
ATOM 2868 O O . THR A 1 377 ? -1.852 -9.359 1.769 1.00 73.81 377 THR A O 1
ATOM 2871 N N . TYR A 1 378 ? 0.098 -8.240 1.657 1.00 72.50 378 TYR A N 1
ATOM 2872 C CA . TYR A 1 378 ? 0.087 -8.068 0.208 1.00 72.50 378 TYR A CA 1
ATOM 2873 C C . TYR A 1 378 ? 0.212 -9.410 -0.527 1.00 72.50 378 TYR A C 1
ATOM 2875 O O . TYR A 1 378 ? -0.583 -9.734 -1.411 1.00 72.50 378 TYR A O 1
ATOM 2883 N N . THR A 1 379 ? 1.164 -10.241 -0.093 1.00 79.25 379 THR A N 1
ATOM 2884 C CA . THR A 1 379 ? 1.357 -11.602 -0.613 1.00 79.25 379 THR A CA 1
ATOM 2885 C C . THR A 1 379 ? 0.108 -12.460 -0.416 1.00 79.25 379 THR A C 1
ATOM 2887 O O . THR A 1 379 ? -0.300 -13.183 -1.325 1.00 79.25 379 THR A O 1
ATOM 2890 N N . VAL A 1 380 ? -0.526 -12.353 0.752 1.00 83.31 380 VAL A N 1
ATOM 2891 C CA . VAL A 1 380 ? -1.752 -13.076 1.100 1.00 83.31 380 VAL A CA 1
ATOM 2892 C C . VAL A 1 380 ? -2.912 -12.672 0.199 1.00 83.31 380 VAL A C 1
ATOM 2894 O O . VAL A 1 380 ? -3.545 -13.547 -0.386 1.00 83.31 380 VAL A O 1
ATOM 2897 N N . SER A 1 381 ? -3.157 -11.370 0.029 1.00 78.75 381 SER A N 1
ATOM 2898 C CA . SER A 1 381 ? -4.225 -10.872 -0.846 1.00 78.75 381 SER A CA 1
ATOM 2899 C C . SER A 1 381 ? -4.055 -11.378 -2.278 1.00 78.75 381 SER A C 1
ATOM 2901 O O . SER A 1 381 ? -5.017 -11.812 -2.911 1.00 78.75 381 SER A O 1
ATOM 2903 N N . TYR A 1 382 ? -2.822 -11.368 -2.786 1.00 83.19 382 TYR A N 1
ATOM 2904 C CA . TYR A 1 382 ? -2.524 -11.888 -4.113 1.00 83.19 382 TYR A CA 1
ATOM 2905 C C . TYR A 1 382 ? -2.737 -13.410 -4.206 1.00 83.19 382 TYR A C 1
ATOM 2907 O O . TYR A 1 382 ? -3.339 -13.895 -5.163 1.00 83.19 382 TYR A O 1
ATOM 2915 N N . ALA A 1 383 ? -2.303 -14.175 -3.199 1.00 87.12 383 ALA A N 1
ATOM 2916 C CA . ALA A 1 383 ? -2.513 -15.621 -3.153 1.00 87.12 383 ALA A CA 1
ATOM 2917 C C . ALA A 1 383 ? -4.008 -15.990 -3.098 1.00 87.12 383 ALA A C 1
ATOM 2919 O O . ALA A 1 383 ? -4.434 -16.906 -3.800 1.00 87.12 383 ALA A O 1
ATOM 2920 N N . GLN A 1 384 ? -4.814 -15.257 -2.322 1.00 84.25 384 GLN A N 1
ATOM 2921 C CA . GLN A 1 384 ? -6.273 -15.416 -2.278 1.00 84.25 384 GLN A CA 1
ATOM 2922 C C . GLN A 1 384 ? -6.915 -15.136 -3.635 1.00 84.25 384 GLN A C 1
ATOM 2924 O O . GLN A 1 384 ? -7.702 -15.951 -4.116 1.00 84.25 384 GLN A O 1
ATOM 2929 N N . MET A 1 385 ? -6.532 -14.028 -4.275 1.00 84.31 385 MET A N 1
ATOM 2930 C CA . MET A 1 385 ? -7.016 -13.664 -5.604 1.00 84.31 385 MET A CA 1
ATOM 2931 C C . MET A 1 385 ? -6.688 -14.747 -6.641 1.00 84.31 385 MET A C 1
ATOM 2933 O O . MET A 1 385 ? -7.567 -15.122 -7.413 1.00 84.31 385 MET A O 1
ATOM 2937 N N . LEU A 1 386 ? -5.460 -15.280 -6.649 1.00 84.31 386 LEU A N 1
ATOM 2938 C CA . LEU A 1 386 ? -5.065 -16.356 -7.566 1.00 84.31 386 LEU A CA 1
ATOM 2939 C C . LEU A 1 386 ? -5.918 -17.613 -7.383 1.00 84.31 386 LEU A C 1
ATOM 2941 O O . LEU A 1 386 ? -6.464 -18.132 -8.356 1.00 84.31 386 LEU A O 1
ATOM 2945 N N . VAL A 1 387 ? -6.064 -18.079 -6.138 1.00 84.75 387 VAL A N 1
ATOM 2946 C CA . VAL A 1 387 ? -6.862 -19.273 -5.825 1.00 84.75 387 VAL A CA 1
ATOM 2947 C C . VAL A 1 387 ? -8.322 -19.063 -6.226 1.00 84.75 387 VAL A C 1
ATOM 2949 O O . VAL A 1 387 ? -8.912 -19.927 -6.870 1.00 84.75 387 VAL A O 1
ATOM 2952 N N . GLN A 1 388 ? -8.895 -17.899 -5.913 1.00 81.00 388 GLN A N 1
ATOM 2953 C CA . GLN A 1 388 ? -10.276 -17.570 -6.259 1.00 81.00 388 GLN A CA 1
ATOM 2954 C C . GLN A 1 388 ? -10.487 -17.447 -7.773 1.00 81.00 388 GLN A C 1
ATOM 2956 O O . GLN A 1 388 ? -11.497 -17.918 -8.296 1.00 81.00 388 GLN A O 1
ATOM 2961 N N . ARG A 1 389 ? -9.540 -16.838 -8.497 1.00 77.19 389 ARG A N 1
ATOM 2962 C CA . ARG A 1 389 ? -9.588 -16.731 -9.961 1.00 77.19 389 ARG A CA 1
ATOM 2963 C C . ARG A 1 389 ? -9.652 -18.110 -10.597 1.00 77.19 389 ARG A C 1
ATOM 2965 O O . ARG A 1 389 ? -10.506 -18.355 -11.442 1.00 77.19 389 ARG A O 1
ATOM 2972 N N . GLU A 1 390 ? -8.758 -18.996 -10.178 1.00 78.69 390 GLU A N 1
ATOM 2973 C CA . GLU A 1 390 ? -8.708 -20.367 -10.673 1.00 78.69 390 GLU A CA 1
ATOM 2974 C C . GLU A 1 390 ? -9.996 -21.141 -10.297 1.00 78.69 390 GLU A C 1
ATOM 2976 O O . GLU A 1 390 ? -10.437 -21.998 -11.062 1.00 78.69 390 GLU A O 1
ATOM 2981 N N . ALA A 1 391 ? -10.649 -20.804 -9.173 1.00 79.75 391 ALA A N 1
ATOM 2982 C CA . ALA A 1 391 ? -11.893 -21.440 -8.713 1.00 79.75 391 ALA A CA 1
ATOM 2983 C C . ALA A 1 391 ? -13.108 -21.108 -9.557 1.00 79.75 391 ALA A C 1
ATOM 2985 O O . ALA A 1 391 ? -14.011 -21.931 -9.713 1.00 79.75 391 ALA A O 1
ATOM 2986 N N . ASN A 1 392 ? -13.141 -19.897 -10.103 1.00 74.38 392 ASN A N 1
ATOM 2987 C CA . ASN A 1 392 ? -14.348 -19.362 -10.703 1.00 74.38 392 ASN A CA 1
ATOM 2988 C C . ASN A 1 392 ? -14.687 -19.976 -12.074 1.00 74.38 392 ASN A C 1
ATOM 2990 O O . ASN A 1 392 ? -15.730 -19.625 -12.613 1.00 74.38 392 ASN A O 1
ATOM 2994 N N . LYS A 1 393 ? -13.875 -20.893 -12.635 1.00 60.12 393 LYS A N 1
ATOM 2995 C CA . LYS A 1 393 ? -14.095 -21.643 -13.904 1.00 60.12 393 LYS A CA 1
ATOM 2996 C C . LYS A 1 393 ? -14.497 -20.808 -15.140 1.00 60.12 393 LYS A C 1
ATOM 2998 O O . LYS A 1 393 ? -14.767 -21.374 -16.196 1.00 60.12 393 LYS A O 1
ATOM 3003 N N . VAL A 1 394 ? -14.522 -19.478 -15.043 1.00 60.38 394 VAL A N 1
ATOM 3004 C CA . VAL A 1 394 ? -14.659 -18.551 -16.169 1.00 60.38 394 VAL A CA 1
ATOM 3005 C C . VAL A 1 394 ? -13.374 -18.660 -16.993 1.00 60.38 394 VAL A C 1
ATOM 3007 O O . VAL A 1 394 ? -12.302 -18.696 -16.382 1.00 60.38 394 VAL A O 1
ATOM 3010 N N . PRO A 1 395 ? -13.436 -18.726 -18.339 1.00 58.12 395 PRO A N 1
ATOM 3011 C CA . PRO A 1 395 ? -12.235 -18.740 -19.169 1.00 58.12 395 PRO A CA 1
ATOM 3012 C C . PRO A 1 395 ? -11.339 -17.575 -18.756 1.00 58.12 395 PRO A C 1
ATOM 3014 O O . PRO A 1 395 ? -11.743 -16.411 -18.816 1.00 58.12 395 PRO A O 1
ATOM 3017 N N . ALA A 1 396 ? -10.165 -17.918 -18.228 1.00 56.44 396 ALA A N 1
ATOM 3018 C CA . ALA A 1 396 ? -9.299 -16.954 -17.584 1.00 56.44 396 ALA A CA 1
ATOM 3019 C C . ALA A 1 396 ? -8.919 -15.873 -18.597 1.00 56.44 396 ALA A C 1
ATOM 3021 O O . ALA A 1 396 ? -8.446 -16.169 -19.696 1.00 56.44 396 ALA A O 1
ATOM 3022 N N . LYS A 1 397 ? -9.104 -14.608 -18.210 1.00 59.78 397 LYS A N 1
ATOM 3023 C CA . LYS A 1 397 ? -8.366 -13.516 -18.837 1.00 59.78 397 LYS A CA 1
ATOM 3024 C C . LYS A 1 397 ? -6.891 -13.881 -18.683 1.00 59.78 397 LYS A C 1
ATOM 3026 O O . LYS A 1 397 ? -6.449 -14.176 -17.573 1.00 59.78 397 LYS A O 1
ATOM 3031 N N . ILE A 1 398 ? -6.192 -14.002 -19.805 1.00 63.94 398 ILE A N 1
ATOM 3032 C CA . ILE A 1 398 ? -4.950 -14.771 -19.812 1.00 63.94 398 ILE A CA 1
ATOM 3033 C C . ILE A 1 398 ? -3.785 -14.003 -19.165 1.00 63.94 398 ILE A C 1
ATOM 3035 O O . ILE A 1 398 ? -2.835 -14.596 -18.656 1.00 63.94 398 ILE A O 1
ATOM 3039 N N . SER A 1 399 ? -3.885 -12.677 -19.127 1.00 75.44 399 SER A N 1
ATOM 3040 C CA . SER A 1 399 ? -2.978 -11.803 -18.397 1.00 75.44 399 SER A CA 1
ATOM 3041 C C . SER A 1 399 ? -3.536 -11.415 -17.026 1.00 75.44 399 SER A C 1
ATOM 3043 O O . SER A 1 399 ? -4.746 -11.284 -16.823 1.00 75.44 399 SER A O 1
ATOM 3045 N N . GLU A 1 400 ? -2.630 -11.244 -16.062 1.00 81.06 400 GLU A N 1
ATOM 3046 C CA . GLU A 1 400 ? -2.954 -10.734 -14.728 1.00 81.06 400 GLU A CA 1
ATOM 3047 C C . GLU A 1 400 ? -2.819 -9.210 -14.698 1.00 81.06 400 GLU A C 1
ATOM 3049 O O . GLU A 1 400 ? -1.938 -8.660 -15.353 1.00 81.06 400 GLU A O 1
ATOM 3054 N N . ASP A 1 401 ? -3.622 -8.534 -13.872 1.00 77.75 401 ASP A N 1
ATOM 3055 C CA . ASP A 1 401 ? -3.524 -7.078 -13.668 1.00 77.75 401 ASP A CA 1
ATOM 3056 C C . ASP A 1 401 ? -2.424 -6.693 -12.640 1.00 77.75 401 ASP A C 1
ATOM 3058 O O . ASP A 1 401 ? -2.281 -5.526 -12.266 1.00 77.75 401 ASP A O 1
ATOM 3062 N N . SER A 1 402 ? -1.620 -7.674 -12.202 1.00 79.06 402 SER A N 1
ATOM 3063 C CA . SER A 1 402 ? -0.507 -7.529 -11.254 1.00 79.06 402 SER A CA 1
ATOM 3064 C C . SER A 1 402 ? 0.763 -8.218 -11.758 1.00 79.06 402 SER A C 1
ATOM 3066 O O . SER A 1 402 ? 0.728 -9.290 -12.358 1.00 79.06 402 SER A O 1
ATOM 3068 N N . CYS A 1 403 ? 1.922 -7.638 -11.452 1.00 78.50 403 CYS A N 1
ATOM 3069 C CA . CYS A 1 403 ? 3.221 -8.231 -11.734 1.00 78.50 403 CYS A CA 1
ATOM 3070 C C . CYS A 1 403 ? 3.412 -9.533 -10.943 1.00 78.50 403 CYS A C 1
ATOM 3072 O O . CYS A 1 403 ? 3.401 -9.538 -9.713 1.00 78.50 403 CYS A O 1
ATOM 3074 N N . PHE A 1 404 ? 3.707 -10.642 -11.625 1.00 83.12 404 PHE A N 1
ATOM 3075 C CA . PHE A 1 404 ? 3.909 -11.937 -10.962 1.00 83.12 404 PHE A CA 1
ATOM 3076 C C . PHE A 1 404 ? 5.139 -11.974 -10.029 1.00 83.12 404 PHE A C 1
ATOM 3078 O O . PHE A 1 404 ? 5.244 -12.864 -9.183 1.00 83.12 404 PHE A O 1
ATOM 3085 N N . CYS A 1 405 ? 6.077 -11.028 -10.151 1.00 78.81 405 CYS A N 1
ATOM 3086 C CA . CYS A 1 405 ? 7.251 -10.926 -9.278 1.00 78.81 405 CYS A CA 1
ATOM 3087 C C . CYS A 1 405 ? 6.960 -10.131 -8.000 1.00 78.81 405 CYS A C 1
ATOM 3089 O O . CYS A 1 405 ? 7.083 -10.680 -6.909 1.00 78.81 405 CYS A O 1
ATOM 3091 N N . CYS A 1 406 ? 6.596 -8.850 -8.133 1.00 76.25 406 CYS A N 1
ATOM 3092 C CA . CYS A 1 406 ? 6.435 -7.931 -6.997 1.00 76.25 406 CYS A CA 1
ATOM 3093 C C . CYS A 1 406 ? 4.991 -7.787 -6.509 1.00 76.25 406 CYS A C 1
ATOM 3095 O O . CYS A 1 406 ? 4.768 -7.190 -5.466 1.00 76.25 406 CYS A O 1
ATOM 3097 N N . LYS A 1 407 ? 4.026 -8.359 -7.236 1.00 76.62 407 LYS A N 1
ATOM 3098 C CA . LYS A 1 407 ? 2.578 -8.337 -6.966 1.00 76.62 407 LYS A CA 1
ATOM 3099 C C . LYS A 1 407 ? 1.899 -6.983 -7.196 1.00 76.62 407 LYS A C 1
ATOM 3101 O O . LYS A 1 407 ? 0.673 -6.923 -7.189 1.00 76.62 407 LYS A O 1
ATOM 3106 N N . ASP A 1 408 ? 2.671 -5.937 -7.475 1.00 68.00 408 ASP A N 1
ATOM 3107 C CA . ASP A 1 408 ? 2.148 -4.607 -7.781 1.00 68.00 408 ASP A CA 1
ATOM 3108 C C . ASP A 1 408 ? 1.455 -4.559 -9.146 1.00 68.00 408 ASP A C 1
ATOM 3110 O O . ASP A 1 408 ? 1.887 -5.201 -10.106 1.00 68.00 408 ASP A O 1
ATOM 3114 N N . GLY A 1 409 ? 0.394 -3.758 -9.241 1.00 69.44 409 GLY A N 1
ATOM 3115 C CA . GLY A 1 409 ? -0.235 -3.409 -10.515 1.00 69.44 409 GLY A CA 1
ATOM 3116 C C . GLY A 1 409 ? 0.562 -2.365 -11.305 1.00 69.44 409 GLY A C 1
ATOM 3117 O O . GLY A 1 409 ? 1.548 -1.802 -10.825 1.00 69.44 409 GLY A O 1
ATOM 3118 N N . GLY A 1 410 ? 0.118 -2.069 -12.525 1.00 73.50 410 GLY A N 1
ATOM 3119 C CA . GLY A 1 410 ? 0.724 -1.042 -13.372 1.00 73.50 410 GLY A CA 1
ATOM 3120 C C . GLY A 1 410 ? 0.666 -1.396 -14.852 1.00 73.50 410 GLY A C 1
ATOM 3121 O O . GLY A 1 410 ? -0.223 -2.116 -15.295 1.00 73.50 410 GLY A O 1
ATOM 3122 N N . VAL A 1 411 ? 1.625 -0.879 -15.623 1.00 70.62 411 VAL A N 1
ATOM 3123 C CA . VAL A 1 411 ? 1.837 -1.313 -17.010 1.00 70.62 411 VAL A CA 1
ATOM 3124 C C . VAL A 1 411 ? 2.674 -2.586 -16.972 1.00 70.62 411 VAL A C 1
ATOM 3126 O O . VAL A 1 411 ? 3.803 -2.565 -16.483 1.00 70.62 411 VAL A O 1
ATOM 3129 N N . LEU A 1 412 ? 2.111 -3.689 -17.460 1.00 70.50 412 LEU A N 1
ATOM 3130 C CA . LEU A 1 412 ? 2.711 -5.018 -17.385 1.00 70.50 412 LEU A CA 1
ATOM 3131 C C . LEU A 1 412 ? 3.087 -5.522 -18.778 1.00 70.50 412 LEU A C 1
ATOM 3133 O O . LEU A 1 412 ? 2.425 -5.206 -19.764 1.00 70.50 412 LEU A O 1
ATOM 3137 N N . ILE A 1 413 ? 4.161 -6.311 -18.840 1.00 76.12 413 ILE A N 1
ATOM 3138 C CA . ILE A 1 413 ? 4.524 -7.073 -20.036 1.00 76.12 413 ILE A CA 1
ATOM 3139 C C . ILE A 1 413 ? 3.799 -8.415 -19.946 1.00 76.12 413 ILE A C 1
ATOM 3141 O O . ILE A 1 413 ? 3.994 -9.169 -18.990 1.00 76.12 413 ILE A O 1
ATOM 3145 N N . GLU A 1 414 ? 2.946 -8.688 -20.927 1.00 81.50 414 GLU A N 1
ATOM 3146 C CA . GLU A 1 414 ? 2.191 -9.935 -21.014 1.00 81.50 414 GLU A CA 1
ATOM 3147 C C . GLU A 1 414 ? 3.039 -11.045 -21.645 1.00 81.50 414 GLU A C 1
ATOM 3149 O O . GLU A 1 414 ? 3.912 -10.783 -22.466 1.00 81.50 414 GLU A O 1
ATOM 3154 N N . CYS A 1 415 ? 2.809 -12.292 -21.226 1.00 82.19 415 CYS A N 1
ATOM 3155 C CA . CYS A 1 415 ? 3.542 -13.448 -21.738 1.00 82.19 415 CYS A CA 1
ATOM 3156 C C . CYS A 1 415 ? 2.946 -13.957 -23.059 1.00 82.19 415 CYS A C 1
ATOM 3158 O O . CYS A 1 415 ? 1.758 -14.296 -23.100 1.00 82.19 415 CYS A O 1
ATOM 3160 N N . ASP A 1 416 ? 3.784 -14.150 -24.082 1.00 79.12 416 ASP A N 1
ATOM 3161 C CA . ASP A 1 416 ? 3.403 -14.651 -25.414 1.00 79.12 416 ASP A CA 1
ATOM 3162 C C . ASP A 1 416 ? 3.275 -16.182 -25.434 1.00 79.12 416 ASP A C 1
ATOM 3164 O O . ASP A 1 416 ? 3.948 -16.907 -26.172 1.00 79.12 416 ASP A O 1
ATOM 3168 N N . HIS A 1 417 ? 2.425 -16.701 -24.555 1.00 70.38 417 HIS A N 1
ATOM 3169 C CA . HIS A 1 417 ? 2.212 -18.133 -24.359 1.00 70.38 417 HIS A CA 1
ATOM 3170 C C . HIS A 1 417 ? 1.350 -18.782 -25.471 1.00 70.38 417 HIS A C 1
ATOM 3172 O O . HIS A 1 417 ? 1.442 -19.996 -25.643 1.00 70.38 417 HIS A O 1
ATOM 3178 N N . ILE A 1 418 ? 0.578 -18.004 -26.259 1.00 59.31 418 ILE A N 1
ATOM 3179 C CA . ILE A 1 418 ? -0.277 -18.510 -27.366 1.00 59.31 418 ILE A CA 1
ATOM 3180 C C . ILE A 1 418 ? 0.093 -17.958 -28.758 1.00 59.31 418 ILE A C 1
ATOM 3182 O O . ILE A 1 418 ? -0.019 -18.698 -29.734 1.00 59.31 418 ILE A O 1
ATOM 3186 N N . ALA A 1 419 ? 0.551 -16.710 -28.903 1.00 52.81 419 ALA A N 1
ATOM 3187 C CA . ALA A 1 419 ? 0.924 -16.150 -30.209 1.00 52.81 419 ALA A CA 1
ATOM 3188 C C . ALA A 1 419 ? 1.963 -15.029 -30.075 1.00 52.81 419 ALA A C 1
ATOM 3190 O O . ALA A 1 419 ? 1.979 -14.320 -29.075 1.00 52.81 419 ALA A O 1
ATOM 3191 N N . ALA A 1 420 ? 2.817 -14.876 -31.091 1.00 53.59 420 ALA A N 1
ATOM 3192 C CA . ALA A 1 420 ? 3.793 -13.791 -31.161 1.00 53.59 420 ALA A CA 1
ATOM 3193 C C . ALA A 1 420 ? 3.091 -12.430 -31.283 1.00 53.59 420 ALA A C 1
ATOM 3195 O O . ALA A 1 420 ? 2.136 -12.295 -32.052 1.00 53.59 420 ALA A O 1
ATOM 3196 N N . ILE A 1 421 ? 3.600 -11.412 -30.588 1.00 50.22 421 ILE A N 1
ATOM 3197 C CA . ILE A 1 421 ? 3.177 -10.028 -30.812 1.00 50.22 421 ILE A CA 1
ATOM 3198 C C . ILE A 1 421 ? 3.729 -9.591 -32.180 1.00 50.22 421 ILE A C 1
ATOM 3200 O O . ILE A 1 421 ? 4.944 -9.702 -32.401 1.00 50.22 421 ILE A O 1
ATOM 3204 N N . PRO A 1 422 ? 2.884 -9.087 -33.103 1.00 43.38 422 PRO A N 1
ATOM 3205 C CA . PRO A 1 422 ? 3.361 -8.521 -34.359 1.00 43.38 422 PRO A CA 1
ATOM 3206 C C . PRO A 1 422 ? 4.453 -7.474 -34.085 1.00 43.38 422 PRO A C 1
ATOM 3208 O O . PRO A 1 422 ? 4.305 -6.635 -33.199 1.00 43.38 422 PRO A O 1
ATOM 3211 N N . ASP A 1 423 ? 5.569 -7.572 -34.806 1.00 49.31 423 ASP A N 1
ATOM 3212 C CA . ASP A 1 423 ? 6.730 -6.667 -34.760 1.00 49.31 423 ASP A CA 1
ATOM 3213 C C . ASP A 1 423 ? 7.665 -6.744 -33.529 1.00 49.31 423 ASP A C 1
ATOM 3215 O O . ASP A 1 423 ? 8.655 -6.013 -33.488 1.00 49.31 423 ASP A O 1
ATOM 3219 N N . LYS A 1 424 ? 7.433 -7.636 -32.546 1.00 51.31 424 LYS A N 1
ATOM 3220 C CA . LYS A 1 424 ? 8.278 -7.727 -31.323 1.00 51.31 424 LYS A CA 1
ATOM 3221 C C . LYS A 1 424 ? 8.904 -9.095 -31.021 1.00 51.31 424 LYS A C 1
ATOM 3223 O O . LYS A 1 424 ? 9.694 -9.208 -30.085 1.00 51.31 424 LYS A O 1
ATOM 3228 N N . GLY A 1 425 ? 8.621 -10.115 -31.831 1.00 62.91 425 GLY A N 1
ATOM 3229 C CA . GLY A 1 425 ? 9.092 -11.483 -31.586 1.00 62.91 425 GLY A CA 1
ATOM 3230 C C . GLY A 1 425 ? 8.301 -12.194 -30.480 1.00 62.91 425 GLY A C 1
ATOM 3231 O O . GLY A 1 425 ? 7.246 -11.728 -30.069 1.00 62.91 425 GLY A O 1
ATOM 3232 N N . LEU A 1 426 ? 8.785 -13.360 -30.042 1.00 73.81 426 LEU A N 1
ATOM 3233 C CA . LEU A 1 426 ? 8.170 -14.160 -28.975 1.00 73.81 426 LEU A CA 1
ATOM 3234 C C . LEU A 1 426 ? 8.841 -13.843 -27.637 1.00 73.81 426 LEU A C 1
ATOM 3236 O O . LEU A 1 426 ? 9.990 -14.236 -27.422 1.00 73.81 426 LEU A O 1
ATOM 3240 N N . TRP A 1 427 ? 8.124 -13.199 -26.719 1.00 78.94 427 TRP A N 1
ATOM 3241 C CA . TRP A 1 427 ? 8.575 -13.030 -25.343 1.00 78.94 427 TRP A CA 1
ATOM 3242 C C . TRP A 1 427 ? 7.908 -14.045 -24.410 1.00 78.94 427 TRP A C 1
ATOM 3244 O O . TRP A 1 427 ? 6.695 -14.055 -24.211 1.00 78.94 427 TRP A O 1
ATOM 3254 N N . ARG A 1 428 ? 8.721 -14.906 -23.789 1.00 82.88 428 ARG A N 1
ATOM 3255 C CA . ARG A 1 428 ? 8.263 -15.871 -22.782 1.00 82.88 428 ARG A CA 1
ATOM 3256 C C . ARG A 1 428 ? 8.737 -15.451 -21.403 1.00 82.88 428 ARG A C 1
ATOM 3258 O O . ARG A 1 428 ? 9.928 -15.221 -21.193 1.00 82.88 428 ARG A O 1
ATOM 3265 N N . CYS A 1 429 ? 7.813 -15.403 -20.451 1.00 86.25 429 CYS A N 1
ATOM 3266 C CA . CYS A 1 429 ? 8.138 -15.046 -19.080 1.00 86.25 429 CYS A CA 1
ATOM 3267 C C . CYS A 1 429 ? 9.045 -16.110 -18.418 1.00 86.25 429 CYS A C 1
ATOM 3269 O O . CYS A 1 429 ? 9.089 -17.266 -18.859 1.00 86.25 429 CYS A O 1
ATOM 3271 N N . PRO A 1 430 ? 9.734 -15.772 -17.310 1.00 89.44 430 PRO A N 1
ATOM 3272 C CA . PRO A 1 430 ? 10.651 -16.693 -16.636 1.00 89.44 430 PRO A CA 1
ATOM 3273 C C . PRO A 1 430 ? 10.036 -18.031 -16.199 1.00 89.44 430 PRO A C 1
ATOM 3275 O O . PRO A 1 430 ? 10.772 -18.995 -16.019 1.00 89.44 430 PRO A O 1
ATOM 3278 N N . ARG A 1 431 ? 8.704 -18.133 -16.064 1.00 91.06 431 ARG A N 1
ATOM 3279 C CA . ARG A 1 431 ? 8.035 -19.386 -15.670 1.00 91.06 431 ARG A CA 1
ATOM 3280 C C . ARG A 1 431 ? 8.200 -20.502 -16.706 1.00 91.06 431 ARG A C 1
ATOM 3282 O O . ARG A 1 431 ? 8.141 -21.671 -16.338 1.00 91.06 431 ARG A O 1
ATOM 3289 N N . HIS A 1 432 ? 8.470 -20.172 -17.970 1.00 88.75 432 HIS A N 1
ATOM 3290 C CA . HIS A 1 432 ? 8.686 -21.164 -19.030 1.00 88.75 432 HIS A CA 1
ATOM 3291 C C . HIS A 1 432 ? 10.065 -21.831 -18.985 1.00 88.75 432 HIS A C 1
ATOM 3293 O O . HIS A 1 432 ? 10.276 -22.830 -19.676 1.00 88.75 432 HIS A O 1
ATOM 3299 N N . PHE A 1 433 ? 10.994 -21.306 -18.181 1.00 89.31 433 PHE A N 1
ATOM 3300 C CA . PHE A 1 433 ? 12.366 -21.791 -18.130 1.00 89.31 433 PHE A CA 1
ATOM 3301 C C . PHE A 1 433 ? 12.774 -22.186 -16.715 1.00 89.31 433 PHE A C 1
ATOM 3303 O O . PHE A 1 433 ? 12.522 -21.488 -15.734 1.00 89.31 433 PHE A O 1
ATOM 3310 N N . CYS A 1 434 ? 13.471 -23.312 -16.615 1.00 91.06 434 CYS A N 1
ATOM 3311 C CA . CYS A 1 434 ? 14.025 -23.796 -15.371 1.00 91.06 434 CYS A CA 1
ATOM 3312 C C . CYS A 1 434 ? 14.995 -22.765 -14.803 1.00 91.06 434 CYS A C 1
ATOM 3314 O O . CYS A 1 434 ? 16.010 -22.434 -15.410 1.00 91.06 434 CYS A O 1
ATOM 3316 N N . PHE A 1 435 ? 14.746 -22.353 -13.569 1.00 86.31 435 PHE A N 1
ATOM 3317 C CA . PHE A 1 435 ? 15.532 -21.351 -12.872 1.00 86.31 435 PHE A CA 1
ATOM 3318 C C . PHE A 1 435 ? 17.014 -21.735 -12.698 1.00 86.31 435 PHE A C 1
ATOM 3320 O O . PHE A 1 435 ? 17.864 -20.865 -12.541 1.00 86.31 435 PHE A O 1
ATOM 3327 N N . LYS A 1 436 ? 17.344 -23.037 -12.724 1.00 86.62 436 LYS A N 1
ATOM 3328 C CA . LYS A 1 436 ? 18.722 -23.536 -12.564 1.00 86.62 436 LYS A CA 1
ATOM 3329 C C . LYS A 1 436 ? 19.484 -23.729 -13.875 1.00 86.62 436 LYS A C 1
ATOM 3331 O O . LYS A 1 436 ? 20.696 -23.558 -13.881 1.00 86.62 436 LYS A O 1
ATOM 3336 N N . CYS A 1 437 ? 18.816 -24.149 -14.949 1.00 89.31 437 CYS A N 1
ATOM 3337 C CA . CYS A 1 437 ? 19.497 -24.549 -16.189 1.00 89.31 437 CYS A CA 1
ATOM 3338 C C . CYS A 1 437 ? 18.876 -23.992 -17.470 1.00 89.31 437 CYS A C 1
ATOM 3340 O O . CYS A 1 437 ? 19.298 -24.380 -18.555 1.00 89.31 437 CYS A O 1
ATOM 3342 N N . SER A 1 438 ? 17.847 -23.154 -17.354 1.00 89.88 438 SER A N 1
ATOM 3343 C CA . SER A 1 438 ? 17.115 -22.534 -18.463 1.00 89.88 438 SER A CA 1
ATOM 3344 C C . SER A 1 438 ? 16.445 -23.505 -19.445 1.00 89.88 438 SER A C 1
ATOM 3346 O O . SER A 1 438 ? 15.848 -23.063 -20.419 1.00 89.88 438 SER A O 1
ATOM 3348 N N . ALA A 1 439 ? 16.488 -24.817 -19.188 1.00 91.81 439 ALA A N 1
ATOM 3349 C CA . ALA A 1 439 ? 15.718 -25.807 -19.938 1.00 91.81 439 ALA A CA 1
ATOM 3350 C C . ALA A 1 439 ? 14.207 -25.557 -19.777 1.00 91.81 439 ALA A C 1
ATOM 3352 O O . ALA A 1 439 ? 13.815 -24.970 -18.768 1.00 91.81 439 ALA A O 1
ATOM 3353 N N . PRO A 1 440 ? 13.353 -26.029 -20.702 1.00 92.50 440 PRO A N 1
ATOM 3354 C CA . PRO A 1 440 ? 11.906 -25.910 -20.559 1.00 92.50 440 PRO A CA 1
ATOM 3355 C C . PRO A 1 440 ? 11.411 -26.404 -19.193 1.00 92.50 440 PRO A C 1
ATOM 3357 O O . PRO A 1 440 ? 11.842 -27.448 -18.689 1.00 92.50 440 PRO A O 1
ATOM 3360 N N . THR A 1 441 ? 10.542 -25.613 -18.576 1.00 94.31 441 THR A N 1
ATOM 3361 C CA . THR A 1 441 ? 9.929 -25.928 -17.285 1.00 94.31 441 THR A CA 1
ATOM 3362 C C . THR A 1 441 ? 8.935 -27.074 -17.417 1.00 94.31 441 THR A C 1
ATOM 3364 O O . THR A 1 441 ? 8.136 -27.092 -18.343 1.00 94.31 441 THR A O 1
ATOM 3367 N N . THR A 1 442 ? 8.933 -27.978 -16.437 1.00 96.12 442 THR A N 1
ATOM 3368 C CA . THR A 1 442 ? 7.850 -28.956 -16.229 1.00 96.12 442 THR A CA 1
ATOM 3369 C C . THR A 1 442 ? 7.112 -28.729 -14.907 1.00 96.12 442 THR A C 1
ATOM 3371 O O . THR A 1 442 ? 6.020 -29.251 -14.706 1.00 96.12 442 THR A O 1
ATOM 3374 N N . HIS A 1 443 ? 7.680 -27.931 -13.994 1.00 96.81 443 HIS A N 1
ATOM 3375 C CA . HIS A 1 443 ? 7.110 -27.616 -12.685 1.00 96.81 443 HIS A CA 1
ATOM 3376 C C . HIS A 1 443 ? 7.253 -26.126 -12.371 1.00 96.81 443 HIS A C 1
ATOM 3378 O O . HIS A 1 443 ? 8.369 -25.609 -12.378 1.00 96.81 443 HIS A O 1
ATOM 3384 N N . CYS A 1 444 ? 6.177 -25.423 -12.024 1.00 95.12 444 CYS A N 1
ATOM 3385 C CA . CYS A 1 444 ? 6.262 -24.008 -11.650 1.00 95.12 444 CYS A CA 1
ATOM 3386 C C . CYS A 1 444 ? 5.532 -23.699 -10.347 1.00 95.12 444 CYS A C 1
ATOM 3388 O O . CYS A 1 444 ? 4.536 -24.329 -9.999 1.00 95.12 444 CYS A O 1
ATOM 3390 N N . CYS A 1 445 ? 6.046 -22.728 -9.597 1.00 94.62 445 CYS A N 1
ATOM 3391 C CA . CYS A 1 445 ? 5.388 -22.275 -8.388 1.00 94.62 445 CYS A CA 1
ATOM 3392 C C . CYS A 1 445 ? 4.078 -21.563 -8.745 1.00 94.62 445 CYS A C 1
ATOM 3394 O O . CYS A 1 445 ? 4.048 -20.708 -9.635 1.00 94.62 445 CYS A O 1
ATOM 3396 N N . ARG A 1 446 ? 3.004 -21.893 -8.023 1.00 92.62 446 ARG A N 1
ATOM 3397 C CA . ARG A 1 446 ? 1.691 -21.245 -8.171 1.00 92.62 446 ARG A CA 1
ATOM 3398 C C . ARG A 1 446 ? 1.717 -19.776 -7.744 1.00 92.62 446 ARG A C 1
ATOM 3400 O O . ARG A 1 446 ? 0.981 -18.970 -8.291 1.00 92.62 446 ARG A O 1
ATOM 3407 N N . PHE A 1 447 ? 2.580 -19.416 -6.792 1.00 92.12 447 PHE A N 1
ATOM 3408 C CA . PHE A 1 447 ? 2.560 -18.100 -6.139 1.00 92.12 447 PHE A CA 1
ATOM 3409 C C . PHE A 1 447 ? 3.732 -17.182 -6.518 1.00 92.12 447 PHE A C 1
ATOM 3411 O O . PHE A 1 447 ? 3.731 -16.013 -6.135 1.00 92.12 447 PHE A O 1
ATOM 3418 N N . CYS A 1 448 ? 4.745 -17.659 -7.250 1.00 90.94 448 CYS A N 1
ATOM 3419 C CA . CYS A 1 448 ? 5.899 -16.845 -7.656 1.00 90.94 448 CYS A CA 1
ATOM 3420 C C . CYS A 1 448 ? 6.574 -17.375 -8.927 1.00 90.94 448 CYS A C 1
ATOM 3422 O O . CYS A 1 448 ? 6.302 -18.486 -9.369 1.00 90.94 448 CYS A O 1
ATOM 3424 N N . VAL A 1 449 ? 7.498 -16.605 -9.507 1.00 91.56 449 VAL A N 1
ATOM 3425 C CA . VAL A 1 449 ? 8.159 -16.938 -10.788 1.00 91.56 449 VAL A CA 1
ATOM 3426 C C . VAL A 1 449 ? 9.061 -18.178 -10.769 1.00 91.56 449 VAL A C 1
ATOM 3428 O O . VAL A 1 449 ? 9.596 -18.548 -11.811 1.00 91.56 449 VAL A O 1
ATOM 3431 N N . ALA A 1 450 ? 9.269 -18.815 -9.614 1.00 93.00 450 ALA A N 1
ATOM 3432 C CA . ALA A 1 450 ? 10.138 -19.980 -9.510 1.00 93.00 450 ALA A CA 1
ATOM 3433 C C . ALA A 1 450 ? 9.622 -21.134 -10.383 1.00 93.00 450 ALA A C 1
ATOM 3435 O O . ALA A 1 450 ? 8.475 -21.557 -10.255 1.00 93.00 450 ALA A O 1
ATOM 3436 N N . ALA A 1 451 ? 10.489 -21.660 -11.241 1.00 94.81 451 ALA A N 1
ATOM 3437 C CA . ALA A 1 451 ? 10.154 -22.696 -12.204 1.00 94.81 451 ALA A CA 1
ATOM 3438 C C . ALA A 1 451 ? 11.323 -23.666 -12.396 1.00 94.81 451 ALA A C 1
ATOM 3440 O O . ALA A 1 451 ? 12.489 -23.291 -12.263 1.00 94.81 451 ALA A O 1
ATOM 3441 N N . TYR A 1 452 ? 11.029 -24.935 -12.662 1.00 96.12 452 TYR A N 1
ATOM 3442 C CA . TYR A 1 452 ? 12.000 -26.021 -12.657 1.00 96.12 452 TYR A CA 1
ATOM 3443 C C . 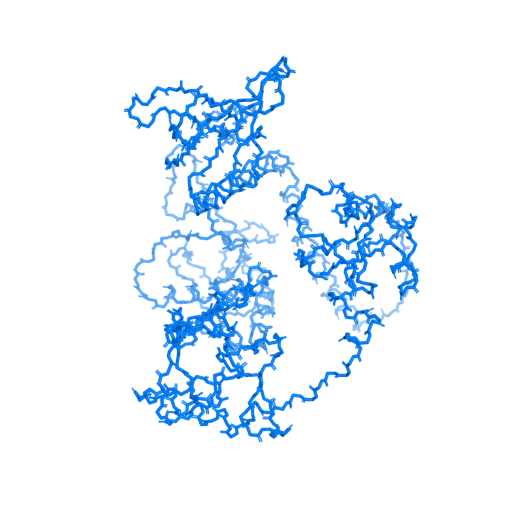TYR A 1 452 ? 11.690 -27.050 -13.747 1.00 96.12 452 TYR A C 1
ATOM 3445 O O . TYR A 1 452 ? 10.535 -27.361 -14.028 1.00 96.12 452 TYR A O 1
ATOM 3453 N N . CYS A 1 453 ? 12.736 -27.617 -14.345 1.00 96.19 453 CYS A N 1
ATOM 3454 C CA . CYS A 1 453 ? 12.615 -28.877 -15.072 1.00 96.19 453 CYS A CA 1
ATOM 3455 C C . CYS A 1 453 ? 12.609 -30.046 -14.074 1.00 96.19 453 CYS A C 1
ATOM 3457 O O . CYS A 1 453 ? 12.982 -29.869 -12.911 1.00 96.19 453 CYS A O 1
ATOM 3459 N N . GLU A 1 454 ? 12.261 -31.249 -14.532 1.00 96.44 454 GLU A N 1
ATOM 3460 C CA . GLU A 1 454 ? 12.131 -32.448 -13.683 1.00 96.44 454 GLU A CA 1
ATOM 3461 C C . GLU A 1 454 ? 13.372 -32.720 -12.823 1.00 96.44 454 GLU A C 1
ATOM 3463 O O . GLU A 1 454 ? 13.270 -33.093 -11.659 1.00 96.44 454 GLU A O 1
ATOM 3468 N N . LYS A 1 455 ? 14.565 -32.460 -13.372 1.00 97.25 455 LYS A N 1
ATOM 3469 C CA . LYS A 1 455 ? 15.848 -32.697 -12.692 1.00 97.25 455 LYS A CA 1
ATOM 3470 C C . LYS A 1 455 ? 16.137 -31.708 -11.559 1.00 97.25 455 LYS A C 1
ATOM 3472 O O . LYS A 1 455 ? 17.022 -31.958 -10.745 1.00 97.25 455 LYS A O 1
ATOM 3477 N N . HIS A 1 456 ? 15.449 -30.567 -11.530 1.00 96.56 456 HIS A N 1
ATOM 3478 C CA . HIS A 1 456 ? 15.769 -29.440 -10.653 1.00 96.56 456 HIS A CA 1
ATOM 3479 C C . HIS A 1 456 ? 14.633 -29.035 -9.713 1.00 96.56 456 HIS A C 1
ATOM 3481 O O . HIS A 1 456 ? 14.781 -28.033 -9.011 1.00 96.56 456 HIS A O 1
ATOM 3487 N N . VAL A 1 457 ? 13.536 -29.795 -9.668 1.00 95.81 457 VAL A N 1
ATOM 3488 C CA . VAL A 1 457 ? 12.453 -29.564 -8.705 1.00 95.81 457 VAL A CA 1
ATOM 3489 C C . VAL A 1 457 ? 13.009 -29.713 -7.280 1.00 95.81 457 VAL A C 1
ATOM 3491 O O . VAL A 1 457 ? 13.581 -30.756 -6.951 1.00 95.81 457 VAL A O 1
ATOM 3494 N N . PRO A 1 458 ? 12.893 -28.691 -6.412 1.00 93.88 458 PRO A N 1
ATOM 3495 C CA . PRO A 1 458 ? 13.370 -28.793 -5.038 1.00 93.88 458 PRO A CA 1
ATOM 3496 C C . PRO A 1 458 ? 12.617 -29.879 -4.266 1.00 93.88 458 PRO A C 1
ATOM 3498 O O . PRO A 1 458 ? 11.392 -29.917 -4.297 1.00 93.88 458 PRO A O 1
ATOM 3501 N N . ARG A 1 459 ? 13.328 -30.700 -3.482 1.00 93.00 459 ARG A N 1
ATOM 3502 C CA . ARG A 1 459 ? 12.709 -31.750 -2.643 1.00 93.00 459 ARG A CA 1
ATOM 3503 C C . ARG A 1 459 ? 11.698 -31.214 -1.624 1.00 93.00 459 ARG A C 1
ATOM 3505 O O . ARG A 1 459 ? 10.790 -31.931 -1.236 1.00 93.00 459 ARG A O 1
ATOM 3512 N N . ALA A 1 460 ? 11.887 -29.974 -1.176 1.00 91.75 460 ALA A N 1
ATOM 3513 C CA . ALA A 1 460 ? 11.003 -29.305 -0.222 1.00 91.75 460 ALA A CA 1
ATOM 3514 C C . ALA A 1 460 ? 9.774 -28.650 -0.879 1.00 91.75 460 ALA A C 1
ATOM 3516 O O . ALA A 1 460 ? 8.965 -28.048 -0.178 1.00 91.75 460 ALA A O 1
ATOM 3517 N N . ALA A 1 461 ? 9.650 -28.698 -2.209 1.00 93.19 461 ALA A N 1
ATOM 3518 C CA . ALA A 1 461 ? 8.465 -28.196 -2.885 1.00 93.19 461 ALA A CA 1
ATOM 3519 C C . ALA A 1 461 ? 7.281 -29.147 -2.667 1.00 93.19 461 ALA A C 1
ATOM 3521 O O . ALA A 1 461 ? 7.440 -30.367 -2.684 1.00 93.19 461 ALA A O 1
ATOM 3522 N N . VAL A 1 462 ? 6.088 -28.585 -2.492 1.00 95.19 462 VAL A N 1
ATOM 3523 C CA . VAL A 1 462 ? 4.849 -29.363 -2.368 1.00 95.19 462 VAL A CA 1
ATOM 3524 C C . VAL A 1 462 ? 4.155 -29.397 -3.723 1.00 95.19 462 VAL A C 1
ATOM 3526 O O . VAL A 1 462 ? 3.906 -28.346 -4.306 1.00 95.19 462 VAL A O 1
ATOM 3529 N N . MET A 1 463 ? 3.841 -30.592 -4.219 1.00 94.44 463 MET A N 1
ATOM 3530 C CA . MET A 1 463 ? 3.095 -30.783 -5.467 1.00 94.44 463 MET A CA 1
ATOM 3531 C C . MET A 1 463 ? 1.629 -30.395 -5.260 1.00 94.44 463 MET A C 1
ATOM 3533 O O . MET A 1 463 ? 1.003 -30.877 -4.317 1.00 94.44 463 MET A O 1
ATOM 3537 N N . LEU A 1 464 ? 1.096 -29.522 -6.118 1.00 91.62 464 LEU A N 1
ATOM 3538 C CA . LEU A 1 464 ? -0.278 -29.017 -6.009 1.00 91.62 464 LEU A CA 1
ATOM 3539 C C . LEU A 1 464 ? -1.220 -29.632 -7.051 1.00 91.62 464 LEU A C 1
ATOM 3541 O O . LEU A 1 464 ? -2.393 -29.819 -6.757 1.00 91.62 464 LEU A O 1
ATOM 3545 N N . GLY A 1 465 ? -0.721 -29.959 -8.247 1.00 90.00 465 GLY A N 1
ATOM 3546 C CA . GLY A 1 465 ? -1.525 -30.517 -9.341 1.00 90.00 465 GLY A CA 1
ATOM 3547 C C . GLY A 1 465 ? -1.172 -29.902 -10.698 1.00 90.00 465 GLY 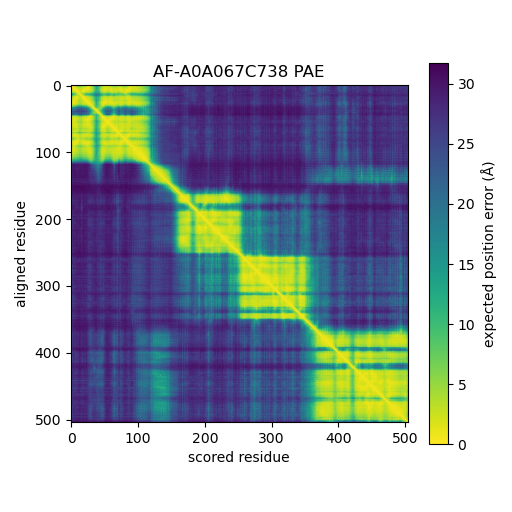A C 1
ATOM 3548 O O . GLY A 1 465 ? -0.243 -29.100 -10.765 1.00 90.00 465 GLY A O 1
ATOM 3549 N N . PRO A 1 466 ? -1.859 -30.272 -11.790 1.00 88.75 466 PRO A N 1
ATOM 3550 C CA . PRO A 1 466 ? -1.608 -29.697 -13.112 1.00 88.75 466 PRO A CA 1
ATOM 3551 C C . PRO A 1 466 ? -1.871 -28.183 -13.125 1.00 88.75 466 PRO A C 1
ATOM 3553 O O . PRO A 1 466 ? -2.796 -27.698 -12.473 1.00 88.75 466 PRO A O 1
ATOM 3556 N N . ALA A 1 467 ? -1.040 -27.438 -13.855 1.00 84.25 467 ALA A N 1
ATOM 3557 C CA . ALA A 1 467 ? -1.250 -26.017 -14.097 1.00 84.25 467 ALA A CA 1
ATOM 3558 C C . ALA A 1 467 ? -2.460 -25.794 -15.033 1.00 84.25 467 ALA A C 1
ATOM 3560 O O . ALA A 1 467 ? -2.801 -26.685 -15.819 1.00 84.25 467 ALA A O 1
ATOM 3561 N N . PRO A 1 468 ? -3.113 -24.619 -14.974 1.00 74.00 468 PRO A N 1
ATOM 3562 C CA . PRO A 1 468 ? -4.129 -24.221 -15.936 1.00 74.00 468 PRO A CA 1
ATOM 3563 C C . PRO A 1 468 ? -3.562 -24.090 -17.359 1.00 74.00 468 PRO A C 1
ATOM 3565 O O . PRO A 1 468 ? -2.365 -24.219 -17.614 1.00 74.00 468 PRO A O 1
ATOM 3568 N N . SER A 1 469 ? -4.453 -23.804 -18.308 1.00 68.31 469 SER A N 1
ATOM 3569 C CA . SER A 1 469 ? -4.163 -23.749 -19.747 1.00 68.31 469 SER A CA 1
ATOM 3570 C C . SER A 1 469 ? -3.108 -22.717 -20.180 1.00 68.31 469 SER A C 1
ATOM 3572 O O . SER A 1 469 ? -2.694 -22.749 -21.334 1.00 68.31 469 SER A O 1
ATOM 3574 N N . ASP A 1 470 ? -2.678 -21.805 -19.303 1.00 67.56 470 ASP A N 1
ATOM 3575 C CA . ASP A 1 470 ? -1.625 -20.814 -19.574 1.00 67.56 470 ASP A CA 1
ATOM 3576 C C . ASP A 1 470 ? -0.217 -21.435 -19.627 1.00 67.56 470 ASP A C 1
ATOM 3578 O O . ASP A 1 470 ? 0.671 -20.912 -20.305 1.00 67.56 470 ASP A O 1
ATOM 3582 N N . LEU A 1 471 ? -0.018 -22.574 -18.957 1.00 75.00 471 LEU A N 1
ATOM 3583 C CA . LEU A 1 471 ? 1.227 -23.341 -18.956 1.00 75.00 471 LEU A CA 1
ATOM 3584 C C . LEU A 1 471 ? 0.931 -24.819 -19.254 1.00 75.00 471 LEU A C 1
ATOM 3586 O O . LEU A 1 471 ? 0.890 -25.634 -18.325 1.00 75.00 471 LEU A O 1
ATOM 3590 N N . PRO A 1 472 ? 0.729 -25.189 -20.536 1.00 76.00 472 PRO A N 1
ATOM 3591 C CA . PRO A 1 472 ? 0.442 -26.570 -20.901 1.00 76.00 472 PRO A CA 1
ATOM 3592 C C . PRO A 1 472 ? 1.569 -27.499 -20.434 1.00 76.00 472 PRO A C 1
ATOM 3594 O O . PRO A 1 472 ? 2.737 -27.105 -20.370 1.00 76.00 472 PRO A O 1
ATOM 3597 N N . ASP A 1 473 ? 1.193 -28.721 -20.058 1.00 85.44 473 ASP A N 1
ATOM 3598 C CA . ASP A 1 473 ? 2.100 -29.787 -19.606 1.00 85.44 473 ASP A CA 1
ATOM 3599 C C . ASP A 1 473 ? 2.972 -29.430 -18.385 1.00 85.44 473 ASP A C 1
ATOM 3601 O O . ASP A 1 473 ? 3.969 -30.093 -18.094 1.00 85.44 473 ASP A O 1
ATOM 3605 N N . THR A 1 474 ? 2.596 -28.388 -17.636 1.00 90.88 474 THR A N 1
ATOM 3606 C CA . THR A 1 474 ? 3.310 -27.951 -16.433 1.00 90.88 474 THR A CA 1
ATOM 3607 C C . THR A 1 474 ? 2.548 -28.356 -15.174 1.00 90.88 474 THR A C 1
ATOM 3609 O O . THR A 1 474 ? 1.325 -28.288 -15.115 1.00 90.88 474 THR A O 1
ATOM 3612 N N . THR A 1 475 ? 3.270 -28.747 -14.126 1.00 94.56 475 THR A N 1
ATOM 3613 C CA . THR A 1 475 ? 2.696 -29.044 -12.806 1.00 94.56 475 THR A CA 1
ATOM 3614 C C . THR A 1 475 ? 2.913 -27.873 -11.847 1.00 94.56 475 THR A C 1
ATOM 3616 O O . THR A 1 475 ? 4.030 -27.370 -11.698 1.00 94.56 475 THR A O 1
ATOM 3619 N N . TYR A 1 476 ? 1.858 -27.429 -11.169 1.00 94.06 476 TYR A N 1
ATOM 3620 C CA . TYR A 1 476 ? 1.953 -26.478 -10.073 1.00 94.06 476 TYR A CA 1
ATOM 3621 C C . TYR A 1 476 ? 2.577 -27.101 -8.830 1.00 94.06 476 TYR A C 1
ATOM 3623 O O . TYR A 1 476 ? 2.212 -28.186 -8.374 1.00 94.06 476 TYR A O 1
ATOM 3631 N N . ILE A 1 477 ? 3.506 -26.345 -8.254 1.00 95.62 477 ILE A N 1
ATOM 3632 C CA . ILE A 1 477 ? 4.121 -26.602 -6.959 1.00 95.62 477 ILE A CA 1
ATOM 3633 C C . ILE A 1 477 ? 3.930 -25.389 -6.041 1.00 95.62 477 ILE A C 1
ATOM 3635 O O . ILE A 1 477 ? 3.706 -24.268 -6.497 1.00 95.62 477 ILE A O 1
ATOM 3639 N N . ALA A 1 478 ? 4.073 -25.580 -4.736 1.00 95.25 478 ALA A N 1
ATOM 3640 C CA . ALA A 1 478 ? 4.392 -24.506 -3.806 1.00 95.25 478 ALA A CA 1
ATOM 3641 C C . ALA A 1 478 ? 5.888 -24.596 -3.492 1.00 95.25 478 ALA A C 1
ATOM 3643 O O . ALA A 1 478 ? 6.360 -25.606 -2.965 1.00 95.25 478 ALA A O 1
ATOM 3644 N N . CYS A 1 479 ? 6.658 -23.567 -3.854 1.00 94.31 479 CYS A N 1
ATOM 3645 C CA . CYS A 1 479 ? 8.070 -23.521 -3.492 1.00 94.31 479 CYS A CA 1
ATOM 3646 C C . CYS A 1 479 ? 8.226 -23.178 -2.003 1.00 94.31 479 CYS A C 1
ATOM 3648 O O . CYS A 1 479 ? 7.370 -22.521 -1.411 1.00 94.31 479 CYS A O 1
ATOM 3650 N N . ARG A 1 480 ? 9.348 -23.592 -1.407 1.00 91.94 480 ARG A N 1
ATOM 3651 C CA . ARG A 1 480 ? 9.633 -23.393 0.020 1.00 91.94 480 ARG A CA 1
ATOM 3652 C C . ARG A 1 480 ? 9.432 -21.941 0.504 1.00 91.94 480 ARG A C 1
ATOM 3654 O O . ARG A 1 480 ? 8.727 -21.786 1.492 1.00 91.94 480 ARG A O 1
ATOM 3661 N N . PRO A 1 481 ? 9.951 -20.890 -0.167 1.00 91.00 481 PRO A N 1
ATOM 3662 C CA . PRO A 1 481 ? 9.715 -19.510 0.271 1.00 91.00 481 PRO A CA 1
ATOM 3663 C C . PRO A 1 481 ? 8.232 -19.132 0.344 1.00 91.00 481 PRO A C 1
ATOM 3665 O O . PRO A 1 481 ? 7.809 -18.461 1.278 1.00 91.00 481 PRO A O 1
ATOM 3668 N N . CYS A 1 482 ? 7.428 -19.585 -0.623 1.00 92.62 482 CYS A N 1
ATOM 3669 C CA . CYS A 1 482 ? 5.990 -19.335 -0.605 1.00 92.62 482 CYS A CA 1
ATOM 3670 C C . CYS A 1 482 ? 5.288 -20.146 0.489 1.00 92.62 482 CYS A C 1
ATOM 3672 O O . CYS A 1 482 ? 4.357 -19.634 1.093 1.00 92.62 482 CYS A O 1
ATOM 3674 N N . ILE A 1 483 ? 5.734 -21.375 0.773 1.00 94.00 483 ILE A N 1
ATOM 3675 C CA . ILE A 1 483 ? 5.214 -22.165 1.901 1.00 94.00 483 ILE A CA 1
ATOM 3676 C C . ILE A 1 483 ? 5.494 -21.441 3.220 1.00 94.00 483 ILE A C 1
ATOM 3678 O O . ILE A 1 483 ? 4.566 -21.227 3.986 1.00 94.00 483 ILE A O 1
ATOM 3682 N N . GLU A 1 484 ? 6.734 -20.999 3.448 1.00 92.69 484 GLU A N 1
ATOM 3683 C CA . GLU A 1 484 ? 7.126 -20.287 4.673 1.00 92.69 484 GLU A CA 1
ATOM 3684 C C . GLU A 1 484 ? 6.289 -19.011 4.877 1.00 92.69 484 GLU A C 1
ATOM 3686 O O . GLU A 1 484 ? 5.766 -18.793 5.967 1.00 92.69 484 GLU A O 1
ATOM 3691 N N . GLN A 1 485 ? 6.075 -18.217 3.820 1.00 91.50 485 GLN A N 1
ATOM 3692 C CA . GLN A 1 485 ? 5.209 -17.033 3.884 1.00 91.50 485 GLN A CA 1
ATOM 3693 C C . GLN A 1 485 ? 3.741 -17.393 4.154 1.00 91.50 485 GLN A C 1
ATOM 3695 O O . GLN A 1 485 ? 3.082 -16.757 4.971 1.00 91.50 485 GLN A O 1
ATOM 3700 N N . LEU A 1 486 ? 3.194 -18.412 3.490 1.00 92.94 486 LEU A N 1
ATOM 3701 C CA . LEU A 1 486 ? 1.792 -18.789 3.681 1.00 92.94 486 LEU A CA 1
ATOM 3702 C C . LEU A 1 486 ? 1.545 -19.436 5.054 1.00 92.94 486 LEU A C 1
ATOM 3704 O O . LEU A 1 486 ? 0.483 -19.220 5.636 1.00 92.94 486 LEU A O 1
ATOM 3708 N N . ASP A 1 487 ? 2.520 -20.163 5.598 1.00 92.75 487 ASP A N 1
ATOM 3709 C CA . ASP A 1 487 ? 2.472 -20.695 6.962 1.00 92.75 487 ASP A CA 1
ATOM 3710 C C . ASP A 1 487 ? 2.573 -19.566 8.003 1.00 92.75 487 ASP A C 1
ATOM 3712 O O . ASP A 1 487 ? 1.825 -19.569 8.981 1.00 92.75 487 ASP A O 1
ATOM 3716 N N . GLU A 1 488 ? 3.418 -18.551 7.776 1.00 90.62 488 GLU A N 1
ATOM 3717 C CA . GLU A 1 488 ? 3.472 -17.347 8.619 1.00 90.62 488 GLU A CA 1
ATOM 3718 C C . GLU A 1 488 ? 2.142 -16.577 8.588 1.00 90.62 488 GLU A C 1
ATOM 3720 O O . GLU A 1 488 ? 1.619 -16.166 9.627 1.00 90.62 488 GLU A O 1
ATOM 3725 N N . ALA A 1 489 ? 1.544 -16.427 7.406 1.00 88.12 489 ALA A N 1
ATOM 3726 C CA . ALA A 1 489 ? 0.235 -15.804 7.253 1.00 88.12 489 ALA A CA 1
ATOM 3727 C C . ALA A 1 489 ? -0.864 -16.583 7.988 1.00 88.12 489 ALA A C 1
ATOM 3729 O O . ALA A 1 489 ? -1.734 -15.975 8.618 1.00 88.12 489 ALA A O 1
ATOM 3730 N N . ALA A 1 490 ? -0.810 -17.916 7.950 1.00 87.94 490 ALA A N 1
ATOM 3731 C CA . ALA A 1 490 ? -1.729 -18.762 8.699 1.00 87.94 490 ALA A CA 1
ATOM 3732 C C . ALA A 1 490 ? -1.527 -18.629 10.215 1.00 87.94 490 ALA A C 1
ATOM 3734 O O . ALA A 1 490 ? -2.503 -18.485 10.950 1.00 87.94 490 ALA A O 1
ATOM 3735 N N . ALA A 1 491 ? -0.278 -18.582 10.688 1.00 86.94 491 ALA A N 1
ATOM 3736 C CA . ALA A 1 491 ? 0.038 -18.343 12.097 1.00 86.94 491 ALA A CA 1
ATOM 3737 C C . ALA A 1 491 ? -0.480 -16.981 12.596 1.00 86.94 491 ALA A C 1
ATOM 3739 O O . ALA A 1 491 ? -0.856 -16.845 13.759 1.00 86.94 491 ALA A O 1
ATOM 3740 N N . ARG A 1 492 ? -0.558 -15.982 11.707 1.00 85.94 492 ARG A N 1
ATOM 3741 C CA . ARG A 1 492 ? -1.140 -14.657 11.978 1.00 85.94 492 ARG A CA 1
ATOM 3742 C C . ARG A 1 492 ? -2.665 -14.592 11.818 1.00 85.94 492 ARG A C 1
ATOM 3744 O O . ARG A 1 492 ? -3.238 -13.515 11.967 1.00 85.94 492 ARG A O 1
ATOM 3751 N N . GLY A 1 493 ? -3.324 -15.705 11.495 1.00 81.56 493 GLY A N 1
ATOM 3752 C CA . GLY A 1 493 ? -4.771 -15.757 11.270 1.00 81.56 493 GLY A CA 1
ATOM 3753 C C . GLY A 1 493 ? -5.238 -15.012 10.015 1.00 81.56 493 GLY A C 1
ATOM 3754 O O . GLY A 1 493 ? -6.414 -14.670 9.915 1.00 81.56 493 GLY A O 1
ATOM 3755 N N . LEU A 1 494 ? -4.334 -14.736 9.068 1.00 81.25 494 LEU A N 1
ATOM 3756 C CA . LEU A 1 494 ? -4.660 -14.094 7.789 1.00 81.25 494 LEU A CA 1
ATOM 3757 C C . LEU A 1 494 ? -5.169 -15.114 6.760 1.00 81.25 494 LEU A C 1
ATOM 3759 O O . LEU A 1 494 ? -5.920 -14.760 5.858 1.00 81.25 494 LEU A O 1
ATOM 3763 N N . LEU A 1 495 ? -4.767 -16.380 6.893 1.00 85.31 495 LEU A N 1
ATOM 3764 C CA . LEU A 1 495 ? -5.171 -17.485 6.025 1.00 85.31 495 LEU A CA 1
ATOM 3765 C C . LEU A 1 495 ? -5.488 -18.748 6.839 1.00 85.31 495 LEU A C 1
ATOM 3767 O O . LEU A 1 495 ? -4.950 -18.923 7.932 1.00 85.31 495 LEU A O 1
ATOM 3771 N N . PRO A 1 496 ? -6.307 -19.672 6.309 1.00 84.94 496 PRO A N 1
ATOM 3772 C CA . PRO A 1 496 ? -6.416 -21.020 6.857 1.00 84.94 496 PRO A CA 1
ATOM 3773 C C . PRO A 1 496 ? -5.075 -21.767 6.803 1.00 84.94 496 PRO A C 1
ATOM 3775 O O . PRO A 1 496 ? -4.299 -21.619 5.854 1.00 84.94 496 PRO A O 1
ATOM 3778 N N . SER A 1 497 ? -4.810 -22.630 7.785 1.00 86.44 497 SER A N 1
ATOM 3779 C CA . SER A 1 497 ? -3.635 -23.507 7.760 1.00 86.44 497 SER A CA 1
ATOM 3780 C C . SER A 1 497 ? -3.648 -24.415 6.529 1.00 86.44 497 SER A C 1
ATOM 3782 O O . SER A 1 497 ? -4.672 -25.004 6.187 1.00 86.44 497 SER A O 1
ATOM 3784 N N . GLY A 1 498 ? -2.500 -24.540 5.859 1.00 82.56 498 GLY A N 1
ATOM 3785 C CA . GLY A 1 498 ? -2.396 -25.338 4.637 1.00 82.56 498 GLY A CA 1
ATOM 3786 C C . GLY A 1 498 ? -3.133 -24.739 3.436 1.00 82.56 498 GLY A C 1
ATOM 3787 O O . GLY A 1 498 ? -3.449 -25.483 2.514 1.00 82.56 498 GLY A O 1
ATOM 3788 N N . PHE A 1 499 ? -3.378 -23.423 3.414 1.00 87.44 499 PHE A N 1
ATOM 3789 C CA . PHE A 1 499 ? -4.052 -22.714 2.316 1.00 87.44 499 PHE A CA 1
ATOM 3790 C C . PHE A 1 499 ? -3.534 -23.090 0.917 1.00 87.44 499 PHE A C 1
ATOM 3792 O O . PHE A 1 499 ? -4.316 -23.308 -0.002 1.00 87.44 499 PHE A O 1
ATOM 3799 N N . TYR A 1 500 ? -2.218 -23.246 0.751 1.00 81.00 500 TYR A N 1
ATOM 3800 C CA . TYR A 1 500 ? -1.620 -23.636 -0.532 1.00 81.00 500 TYR A CA 1
ATOM 3801 C C . TYR A 1 500 ? -2.014 -25.042 -1.006 1.00 81.00 500 TYR A C 1
ATOM 3803 O O . TYR A 1 500 ? -1.901 -25.314 -2.197 1.00 81.00 500 TYR A O 1
ATOM 3811 N N . LYS A 1 501 ? -2.469 -25.922 -0.103 1.00 82.00 501 LYS A N 1
ATOM 3812 C CA . LYS A 1 501 ? -2.956 -27.277 -0.406 1.00 82.00 501 LYS A CA 1
ATOM 3813 C C . LYS A 1 501 ? -4.427 -27.306 -0.805 1.00 82.00 501 LYS A C 1
ATOM 3815 O O . LYS A 1 501 ? -4.938 -28.393 -1.052 1.00 82.00 501 LYS A O 1
ATOM 3820 N N . ALA A 1 502 ? -5.114 -26.164 -0.839 1.00 71.69 502 ALA A N 1
ATOM 3821 C CA . ALA A 1 502 ? -6.443 -26.083 -1.424 1.00 71.69 502 ALA A CA 1
ATOM 3822 C C . ALA A 1 502 ? -6.328 -26.385 -2.932 1.00 71.69 502 ALA A C 1
ATOM 3824 O O . ALA A 1 502 ? -6.048 -25.507 -3.757 1.00 71.69 502 ALA A O 1
ATOM 3825 N N . ILE A 1 503 ? -6.444 -27.676 -3.245 1.00 57.38 503 ILE A N 1
ATOM 3826 C CA . ILE A 1 503 ? -6.660 -28.226 -4.579 1.00 57.38 503 ILE A CA 1
ATOM 3827 C C . ILE A 1 503 ? -8.134 -27.990 -4.901 1.00 57.38 503 ILE A C 1
ATOM 3829 O O . ILE A 1 503 ? -8.984 -28.090 -4.012 1.00 57.38 503 ILE A O 1
ATOM 3833 N N . MET A 1 504 ? -8.416 -27.641 -6.150 1.00 49.75 504 MET A N 1
ATOM 3834 C CA . MET A 1 504 ? -9.779 -27.455 -6.644 1.00 49.75 504 MET A CA 1
ATOM 3835 C C . MET A 1 504 ? -10.297 -28.653 -7.398 1.00 49.75 504 MET A C 1
ATOM 3837 O O . MET A 1 504 ? -9.473 -29.305 -8.077 1.00 49.75 504 MET A O 1
#